Protein AF-A0A8D8SFY2-F1 (afdb_monomer)

Foldseek 3Di:
DVVCLVVVDQLVVVVVVCVVVLVVVLDDDDDDDDDDDDDDDDDPPDLVPVLVVNLVSLVSVVVCQVVVVCPPNVPDPLSLQVSLQVNLSSCLVPPPPVLQVSLLVQSHDLPSNLSSCVVSLVLVSNLSNCVNVVVLVVSLVVLVVQCPDPPRPSHHCVVVLVSLLPDAQVCVVVSLVSLLVVCVVPVVSSLCSQQPPDPRNVRHDPVVVLVSCVVRPLVCLLVNLCRCCVVVVDLAQVSLLVNLVSLQVCLVVDDDPVNVVSLVVSLVSLVPHPRYDLVSSLVPHDPPDPLSNNLSSCVVVLVLLVNLCCCCVPVVNLVVLVVVLVVLLVVCVVVVNLVSSLVNLLSNLLVLLCVVVDPDDPPDDDPDPPPPSVVVSLVSLLVCLPSYDPVSNVVRDDPPDDVVSCVNSVVVNVVVVVVVVVVVVVVVVVVVVVVVVVVVVVVVQVPDDDDFDQCDAAPQPRHGCPVADWDADSVRHIHGPVCVVVVVVVVVVVVVVVVVVD

Organism: NCBI:txid428564

InterPro domains:
  IPR000547 Clathrin, heavy chain/VPS, 7-fold repeat [PS50236] (194-352)
  IPR019452 Vacuolar sorting protein 39/Transforming growth factor beta receptor-associated domain 1 [PF10366] (83-183)
  IPR019453 Vacuolar sorting protein 39/Transforming growth factor beta receptor-associated zinc finger domain [PF10367] (448-486)
  IPR032914 Vam6/VPS39/TRAP1 family [PTHR12894] (11-486)

Solvent-accessible surface area (backbone atoms only — not comparable to full-atom values): 29353 Å² total; per-residue (Å²): 91,72,66,50,69,74,64,73,58,61,64,70,60,60,50,54,72,44,37,67,64,59,49,63,69,72,54,91,85,80,92,80,91,88,81,83,90,78,83,93,74,94,71,80,64,57,74,82,64,42,47,61,44,48,49,57,42,53,52,54,52,51,50,39,60,73,66,69,72,48,90,76,70,73,81,45,89,58,50,62,22,54,52,43,41,50,47,46,60,47,23,75,75,74,43,66,83,57,42,56,68,54,36,68,67,54,46,52,46,66,70,66,52,50,54,54,31,59,74,70,67,38,61,70,51,47,43,45,37,25,56,57,68,68,39,54,66,64,37,50,55,49,44,58,56,38,30,69,36,90,84,45,99,58,46,47,59,64,66,54,40,54,53,50,29,71,45,42,65,88,49,47,70,58,46,55,61,60,45,50,62,42,40,71,75,41,52,74,70,44,44,44,44,71,65,44,101,39,76,42,29,70,64,37,64,62,69,61,51,49,55,50,29,59,73,76,38,57,87,51,43,56,64,50,48,52,42,43,42,72,73,67,61,54,70,54,35,67,60,48,41,48,46,53,51,52,48,53,54,49,41,76,76,39,75,66,70,65,24,54,54,50,49,52,52,49,49,52,46,65,71,71,54,83,45,48,54,50,70,65,55,57,73,72,53,62,89,81,64,67,60,73,56,46,37,54,38,30,53,77,66,70,38,52,68,62,37,43,45,42,26,49,73,71,67,64,38,57,65,61,40,50,54,49,36,51,53,50,30,57,54,24,58,74,73,70,39,59,75,66,28,35,47,48,53,41,48,47,45,49,51,41,52,52,60,80,74,59,97,78,83,81,87,71,96,72,88,86,79,76,74,48,51,56,59,56,41,50,51,50,41,57,76,36,36,85,50,39,58,66,72,61,50,61,74,62,53,64,91,86,60,61,62,80,75,49,48,65,29,52,54,49,32,51,52,48,53,54,47,52,52,50,51,51,52,51,52,53,50,51,54,49,52,52,50,49,52,54,49,51,53,48,50,55,62,66,67,62,81,80,91,84,57,87,83,41,50,19,78,79,83,64,45,62,48,84,93,54,66,65,43,75,45,98,87,71,52,53,32,42,53,90,43,53,79,56,38,60,58,49,52,58,53,55,56,56,56,61,71,74,77,116

Nearest PDB structures (foldseek):
  8f5o-assembly1_B  TM=1.502E-01  e=4.131E-02  Leishmania tarentolae
  4f7r-assembly2_C  TM=1.762E-01  e=1.288E-01  Giardia duodenalis
  7sqc-assembly1_R0  TM=2.006E-01  e=6.655E-01  Chlamydomonas reinhardtii
  5waq-assembly1_A  TM=2.601E-01  e=3.902E+00  Neisseria gonorrhoeae FA 1090

pLDDT: mean 76.68, std 16.06, range [24.91, 97.56]

Sequence (502 aa):
MKIYAELETDPCEVIKLFSNTLSLITSPSTSHSHFSQFPPNHFQPDLEDGIPALIQYLVEVRRRINDNKAFKLAQREQLPQIIDTTLLKCYLHTNDAFVSPLLRLNNCHLEESEIILLEYEKYSDLIILYKYKGLHTKALDFLKKQAKQKGSPMFGHDNSIRYLQGLGKENMDIIFQYSTWILEDNPKEALQIFTEDVDEVEQLPRDRILDFLQRKFKHLVIPYLEHVINVWDDTNTLNHDTLIHEYQDKIKHSTGDSAIQIRSKLLLFLKQSNHYSPASVLARMPHDGLHDEKIIVLSKLNKHEQVLGIYVNTLGDVQKAIEYCDHVYQNNLQTKEELAANQVHFLLLRLLISTDSTPNKRLGGLESTAKSHLDVALDLMEGNPTKISALGALHLLPDDVPLSRVVPYLRHALNNSMYEKRKAQLMSSLLYADHLQHQEQRILEQSQWVLITENDVCLVCKKRFGHSAFVRHPNGDVIHYTCQEKYVKYKLNTSSFQRRRL

Radius of gyration: 44.42 Å; Cα contacts (8 Å, |Δi|>4): 387; chains: 1; bounding box: 108×84×121 Å

Mean predicted aligned error: 16.77 Å

Secondary structure (DSSP, 8-state):
-HHHHHTT--HHHHHHHTHHHHHHTS-S------------------HHHHHHHHHHHHHHHHHHHHTT--TTTTT-TTHHHHHHHHHHHHHHHH-GGGHHHHHHT--S-HHHHHHHHHHTT-HHHHHHHHHHTT-HHHHHHHHHHHHTSTT-TT-SSHHHHHHHHT--GGGHHHHHHHHHHHHHH-HHHHTHHHHSS-HHHHTS-HHHHHHHHHHH-HHHHHHHHHHHHHTS----HHHHHHHHHHHHHHHHH--THHHHHHHHHHHHHHHH---S-HHHHHHHS-SSS-HHHHHHHHHHTT-HHHHHHIIIIII--HHHHHHHHHHHHHHHHHTT-HHHHHHHHHHHHHHHHHGGG------S------S-HHHHHHHHHHH-TTTS-HHHHHHHS-TTS-HHHHHHHHHHHHHHHHHHHHHHHHHHHHHHHHHHHHHHHHHHHHH------TT-B-TTT--B-TTS-EEE-TTS-EEEGGGHHHHHHHHHHHHHHHTT--

Structure (mmCIF, N/CA/C/O backbone):
data_AF-A0A8D8SFY2-F1
#
_entry.id   AF-A0A8D8SFY2-F1
#
loop_
_atom_site.group_PDB
_atom_site.id
_atom_site.type_symbol
_atom_site.label_atom_id
_atom_site.label_alt_id
_atom_site.label_comp_id
_atom_site.label_asym_id
_atom_site.label_entity_id
_atom_site.label_seq_id
_atom_site.pdbx_PDB_ins_code
_atom_site.Cartn_x
_atom_site.Cartn_y
_atom_site.Cartn_z
_atom_site.occupancy
_atom_site.B_iso_or_equiv
_atom_site.auth_seq_id
_atom_site.auth_comp_id
_atom_site.auth_asym_id
_atom_site.auth_atom_id
_atom_site.pdbx_PDB_model_num
ATOM 1 N N . MET A 1 1 ? 23.023 22.139 -60.279 1.00 51.53 1 MET A N 1
ATOM 2 C CA . MET A 1 1 ? 22.007 21.341 -59.551 1.00 51.53 1 MET A CA 1
ATOM 3 C C . MET A 1 1 ? 20.573 21.860 -59.680 1.00 51.53 1 MET A C 1
ATOM 5 O O . MET A 1 1 ? 19.710 21.033 -59.932 1.00 51.53 1 MET A O 1
ATOM 9 N N . LYS A 1 2 ? 20.288 23.177 -59.612 1.00 43.38 2 LYS A N 1
ATOM 10 C CA . LYS A 1 2 ? 18.931 23.720 -59.894 1.00 43.38 2 LYS A CA 1
ATOM 11 C C . LYS A 1 2 ? 18.370 23.288 -61.261 1.00 43.38 2 LYS A C 1
ATOM 13 O O . LYS A 1 2 ? 17.242 22.830 -61.335 1.00 43.38 2 LYS A O 1
ATOM 18 N N . ILE A 1 3 ? 19.219 23.297 -62.291 1.00 48.50 3 ILE A N 1
ATOM 19 C CA . ILE A 1 3 ? 18.875 22.859 -63.655 1.00 48.50 3 ILE A CA 1
ATOM 20 C C . ILE A 1 3 ? 18.473 21.368 -63.698 1.00 48.50 3 ILE A C 1
ATOM 22 O O . ILE A 1 3 ? 17.486 21.019 -64.326 1.00 48.50 3 ILE A O 1
ATOM 26 N N . TYR A 1 4 ? 19.157 20.484 -62.966 1.00 52.06 4 TYR A N 1
ATOM 27 C CA . TYR A 1 4 ? 18.793 19.058 -62.885 1.00 52.06 4 TYR A CA 1
ATOM 28 C C . TYR A 1 4 ? 17.494 18.818 -62.093 1.00 52.06 4 TYR A C 1
ATOM 30 O O . TYR A 1 4 ? 16.741 17.897 -62.400 1.00 52.06 4 TYR A O 1
ATOM 38 N N . ALA A 1 5 ? 17.198 19.657 -61.091 1.00 52.22 5 ALA A N 1
ATOM 39 C CA . ALA A 1 5 ? 15.925 19.620 -60.359 1.00 52.22 5 ALA A CA 1
ATOM 40 C C . ALA A 1 5 ? 14.742 20.121 -61.206 1.00 52.22 5 ALA A C 1
ATOM 42 O O . ALA A 1 5 ? 13.605 19.705 -60.982 1.00 52.22 5 ALA A O 1
ATOM 43 N N . GLU A 1 6 ? 14.997 21.015 -62.159 1.00 51.34 6 GLU A N 1
ATOM 44 C CA . GLU A 1 6 ? 14.010 21.516 -63.124 1.00 51.34 6 GLU A CA 1
ATOM 45 C C . GLU A 1 6 ? 13.808 20.555 -64.311 1.00 51.34 6 GLU A C 1
ATOM 47 O O . GLU A 1 6 ? 12.723 20.529 -64.881 1.00 51.34 6 GLU A O 1
ATOM 52 N N . LEU A 1 7 ? 14.811 19.731 -64.644 1.00 48.41 7 LEU A N 1
ATOM 53 C CA . LEU A 1 7 ? 14.805 18.807 -65.792 1.00 48.41 7 LEU A CA 1
ATOM 54 C C . LEU A 1 7 ? 14.319 17.372 -65.491 1.00 48.41 7 LEU A C 1
ATOM 56 O O . LEU A 1 7 ? 14.360 16.537 -66.388 1.00 48.41 7 LEU A O 1
ATOM 60 N N . GLU A 1 8 ? 13.880 17.062 -64.264 1.00 54.47 8 GLU A N 1
ATOM 61 C CA . GLU A 1 8 ? 13.407 15.716 -63.856 1.00 54.47 8 GLU A CA 1
ATOM 62 C C . GLU A 1 8 ? 14.378 14.555 -64.184 1.00 54.47 8 GLU A C 1
ATOM 64 O O . GLU A 1 8 ? 13.955 13.424 -64.424 1.00 54.47 8 GLU A O 1
ATOM 69 N N . THR A 1 9 ? 15.691 14.803 -64.200 1.00 58.50 9 THR A N 1
ATOM 70 C CA . THR A 1 9 ? 16.696 13.771 -64.518 1.00 58.50 9 THR A CA 1
ATOM 71 C C . THR A 1 9 ? 16.716 12.647 -63.477 1.00 58.50 9 THR A C 1
ATOM 73 O O . THR A 1 9 ? 16.552 12.929 -62.288 1.00 58.50 9 THR A O 1
ATOM 76 N N . ASP A 1 10 ? 16.951 11.394 -63.904 1.00 58.91 10 ASP A N 1
ATOM 77 C CA . ASP A 1 10 ? 16.983 10.222 -63.011 1.00 58.91 10 ASP A CA 1
ATOM 78 C C . ASP A 1 10 ? 18.026 10.448 -61.893 1.00 58.91 10 ASP A C 1
ATOM 80 O O . ASP A 1 10 ? 19.219 10.598 -62.186 1.00 58.91 10 ASP A O 1
ATOM 84 N N . PRO A 1 11 ? 17.621 10.472 -60.606 1.00 59.44 11 PRO A N 1
ATOM 85 C CA . PRO A 1 11 ? 18.530 10.666 -59.482 1.00 59.44 11 PRO A CA 1
ATOM 86 C C . PRO A 1 11 ? 19.685 9.662 -59.479 1.00 59.44 11 PRO A C 1
ATOM 88 O O . PRO A 1 11 ? 20.786 10.002 -59.055 1.00 59.44 11 PRO A O 1
ATOM 91 N N . CYS A 1 12 ? 19.478 8.449 -60.005 1.00 58.84 12 CYS A N 1
ATOM 92 C CA . CYS A 1 12 ? 20.534 7.449 -60.138 1.00 58.84 12 CYS A CA 1
ATOM 93 C C . CYS A 1 12 ? 21.644 7.868 -61.119 1.00 58.84 12 CYS A C 1
ATOM 95 O O . CYS A 1 12 ? 22.799 7.507 -60.909 1.00 58.84 12 CYS A O 1
ATOM 97 N N . GLU A 1 13 ? 21.332 8.621 -62.176 1.00 58.59 13 GLU A N 1
ATOM 98 C CA . GLU A 1 13 ? 22.330 9.134 -63.126 1.00 58.59 13 GLU A CA 1
ATOM 99 C C . GLU A 1 13 ? 23.130 10.284 -62.518 1.00 58.59 13 GLU A C 1
ATOM 101 O O . GLU A 1 13 ? 24.352 10.329 -62.651 1.00 58.59 13 GLU A O 1
ATOM 106 N N . VAL A 1 14 ? 22.461 11.156 -61.760 1.00 60.88 14 VAL A N 1
ATOM 107 C CA . VAL A 1 14 ? 23.119 12.242 -61.025 1.00 60.88 14 VAL A CA 1
ATOM 108 C C . VAL A 1 14 ? 24.034 11.680 -59.938 1.00 60.88 14 VAL A C 1
ATOM 110 O O . VAL A 1 14 ? 25.176 12.107 -59.823 1.00 60.88 14 VAL A O 1
ATOM 113 N N . ILE A 1 15 ? 23.591 10.666 -59.192 1.00 61.44 15 ILE A N 1
ATOM 114 C CA . ILE A 1 15 ? 24.408 9.976 -58.181 1.00 61.44 15 ILE A CA 1
ATOM 115 C C . ILE A 1 15 ? 25.631 9.295 -58.816 1.00 61.44 15 ILE A C 1
ATOM 117 O O . ILE A 1 15 ? 26.719 9.355 -58.248 1.00 61.44 15 ILE A O 1
ATOM 121 N N . LYS A 1 16 ? 25.490 8.691 -60.006 1.00 60.97 16 LYS A N 1
ATOM 122 C CA . LYS A 1 16 ? 26.609 8.078 -60.747 1.00 60.97 16 LYS A CA 1
ATOM 123 C C . LYS A 1 16 ? 27.680 9.087 -61.162 1.00 60.97 16 LYS A C 1
ATOM 125 O O . LYS A 1 16 ? 28.852 8.739 -61.180 1.00 60.97 16 LYS A O 1
ATOM 130 N N . LEU A 1 17 ? 27.325 10.343 -61.432 1.00 58.88 17 LEU A N 1
ATOM 131 C CA . LEU A 1 17 ? 28.323 11.388 -61.713 1.00 58.88 17 LEU A CA 1
ATOM 132 C C . LEU A 1 17 ? 29.221 11.671 -60.499 1.00 58.88 17 LEU A C 1
ATOM 134 O O . LEU A 1 17 ? 30.390 12.009 -60.662 1.00 58.88 17 LEU A O 1
ATOM 138 N N . PHE A 1 18 ? 28.695 11.467 -59.291 1.00 57.44 18 PHE A N 1
ATOM 139 C CA . PHE A 1 18 ? 29.435 11.571 -58.035 1.00 57.44 18 PHE A CA 1
ATOM 140 C C . PHE A 1 18 ? 29.908 10.206 -57.512 1.00 57.44 18 PHE A C 1
ATOM 142 O O . PHE A 1 18 ? 30.483 10.145 -56.423 1.00 57.44 18 PHE A O 1
ATOM 149 N N . SER A 1 19 ? 29.712 9.102 -58.251 1.00 53.53 19 SER A N 1
ATOM 150 C CA . SER A 1 19 ? 30.097 7.775 -57.764 1.00 53.53 19 SER A CA 1
ATOM 151 C C . SER A 1 19 ? 31.601 7.671 -57.607 1.00 53.53 19 SER A C 1
ATOM 153 O O . SER A 1 19 ? 32.028 7.181 -56.585 1.00 53.53 19 SER A O 1
ATOM 155 N N . ASN A 1 20 ? 32.420 8.219 -58.511 1.00 49.66 20 ASN A N 1
ATOM 156 C CA . ASN A 1 20 ? 33.878 8.204 -58.328 1.00 49.66 20 ASN A CA 1
ATOM 157 C C . ASN A 1 20 ? 34.320 8.966 -57.068 1.00 49.66 20 ASN A C 1
ATOM 159 O O . ASN A 1 20 ? 35.215 8.503 -56.370 1.00 49.66 20 ASN A O 1
ATOM 163 N N . THR A 1 21 ? 33.662 10.078 -56.726 1.00 49.56 21 THR A N 1
ATOM 164 C CA . THR A 1 21 ? 33.897 10.799 -55.464 1.00 49.56 21 THR A CA 1
ATOM 165 C C . THR A 1 21 ? 33.400 10.014 -54.247 1.00 49.56 21 THR A C 1
ATOM 167 O O . THR A 1 21 ? 34.118 9.945 -53.264 1.00 49.56 21 THR A O 1
ATOM 170 N N . LEU A 1 22 ? 32.244 9.343 -54.327 1.00 49.94 22 LEU A N 1
ATOM 171 C CA . LEU A 1 22 ? 31.670 8.489 -53.269 1.00 49.94 22 LEU A CA 1
ATOM 172 C C . LEU A 1 22 ? 32.392 7.128 -53.115 1.00 49.94 22 LEU A C 1
ATOM 174 O O . LEU A 1 22 ? 32.372 6.538 -52.038 1.00 49.94 22 LEU A O 1
ATOM 178 N N . SER A 1 23 ? 33.041 6.636 -54.173 1.00 46.44 23 SER A N 1
ATOM 179 C CA . SER A 1 23 ? 33.859 5.415 -54.223 1.00 46.44 23 SER A CA 1
ATOM 180 C C . SER A 1 23 ? 35.280 5.666 -53.724 1.00 46.44 23 SER A C 1
ATOM 182 O O . SER A 1 23 ? 35.844 4.821 -53.043 1.00 46.44 23 SER A O 1
ATOM 184 N N . LEU A 1 24 ? 35.849 6.849 -53.991 1.00 40.28 24 LEU A N 1
ATOM 185 C CA . LEU A 1 24 ? 37.100 7.298 -53.364 1.00 40.28 24 LEU A CA 1
ATOM 186 C C . LEU A 1 24 ? 36.963 7.464 -51.841 1.00 40.28 24 LEU A C 1
ATOM 188 O O . LEU A 1 24 ? 37.960 7.406 -51.128 1.00 40.28 24 LEU A O 1
ATOM 192 N N . ILE A 1 25 ? 35.732 7.628 -51.355 1.00 44.81 25 ILE A N 1
ATOM 193 C CA . ILE A 1 25 ? 35.389 7.714 -49.933 1.00 44.81 25 ILE A CA 1
ATOM 194 C C . ILE A 1 25 ? 35.329 6.319 -49.262 1.00 44.81 25 ILE A C 1
ATOM 196 O O . ILE A 1 25 ? 35.451 6.239 -48.049 1.00 44.81 25 ILE A O 1
ATOM 200 N N . THR A 1 26 ? 35.229 5.212 -50.018 1.00 35.88 26 THR A N 1
ATOM 201 C CA . THR A 1 26 ? 35.064 3.831 -49.493 1.00 35.88 26 THR A CA 1
ATOM 202 C C . THR A 1 26 ? 36.348 2.972 -49.516 1.00 35.88 26 THR A C 1
ATOM 204 O O . THR A 1 26 ? 36.272 1.751 -49.610 1.00 35.88 26 THR A O 1
ATOM 207 N N . SER A 1 27 ? 37.522 3.606 -49.349 1.00 32.06 27 SER A N 1
ATOM 208 C CA . SER A 1 27 ? 38.892 3.051 -49.141 1.00 32.06 27 SER A CA 1
ATOM 209 C C . SER A 1 27 ? 39.865 3.151 -50.335 1.00 32.06 27 SER A C 1
ATOM 211 O O . SER A 1 27 ? 39.540 2.714 -51.442 1.00 32.06 27 SER A O 1
ATOM 213 N N . PRO A 1 28 ? 41.137 3.562 -50.121 1.00 33.16 28 PRO A N 1
ATOM 214 C CA . PRO A 1 28 ? 42.244 3.081 -50.933 1.00 33.16 28 PRO A CA 1
ATOM 215 C C . PRO A 1 28 ? 42.556 1.651 -50.469 1.00 33.16 28 PRO A C 1
ATOM 217 O O . PRO A 1 28 ? 42.921 1.446 -49.315 1.00 33.16 28 PRO A O 1
ATOM 220 N N . SER A 1 29 ? 42.483 0.674 -51.373 1.00 33.25 29 SER A N 1
ATOM 221 C CA . SER A 1 29 ? 42.803 -0.758 -51.166 1.00 33.25 29 SER A CA 1
ATOM 222 C C . SER A 1 29 ? 41.626 -1.654 -50.758 1.00 33.25 29 SER A C 1
ATOM 224 O O . SER A 1 29 ? 41.520 -2.064 -49.612 1.00 33.25 29 SER A O 1
ATOM 226 N N . THR A 1 30 ? 40.826 -2.119 -51.718 1.00 24.91 30 THR A N 1
ATOM 227 C CA . THR A 1 30 ? 40.850 -3.543 -52.111 1.00 24.91 30 THR A CA 1
ATOM 228 C C . THR A 1 30 ? 40.139 -3.739 -53.448 1.00 24.91 30 THR A C 1
ATOM 230 O O . THR A 1 30 ? 39.034 -3.269 -53.692 1.00 24.91 30 THR A O 1
ATOM 233 N N . SER A 1 31 ? 40.829 -4.420 -54.349 1.00 32.75 31 SER A N 1
ATOM 234 C CA . SER A 1 31 ? 40.384 -4.820 -55.676 1.00 32.75 31 SER A CA 1
ATOM 235 C C . SER A 1 31 ? 39.262 -5.856 -55.614 1.00 32.75 31 SER A C 1
ATOM 237 O O . SER A 1 31 ? 39.491 -6.900 -55.021 1.00 32.75 31 SER A O 1
ATOM 239 N N . HIS A 1 32 ? 38.141 -5.622 -56.308 1.00 27.58 32 HIS A N 1
ATOM 240 C CA . HIS A 1 32 ? 37.507 -6.600 -57.209 1.00 27.58 32 HIS A CA 1
ATOM 241 C C . HIS A 1 32 ? 36.515 -5.920 -58.180 1.00 27.58 32 HIS A C 1
ATOM 243 O O . HIS A 1 32 ? 35.375 -5.608 -57.864 1.00 27.58 32 HIS A O 1
ATOM 249 N N . SER A 1 33 ? 37.036 -5.666 -59.382 1.00 26.88 33 SER A N 1
ATOM 250 C CA . SER A 1 33 ? 36.445 -5.883 -60.714 1.00 26.88 33 SER A CA 1
ATOM 251 C C . SER A 1 33 ? 34.933 -6.160 -60.848 1.00 26.88 33 SER A C 1
ATOM 253 O O . SER A 1 33 ? 34.478 -7.259 -60.548 1.00 26.88 33 SER A O 1
ATOM 255 N N . HIS A 1 34 ? 34.201 -5.225 -61.467 1.00 28.64 34 HIS A N 1
ATOM 256 C CA . HIS A 1 34 ? 33.674 -5.312 -62.847 1.00 28.64 34 HIS A CA 1
ATOM 257 C C . HIS A 1 34 ? 32.492 -4.344 -63.028 1.00 28.64 34 HIS A C 1
ATOM 259 O O . HIS A 1 34 ? 31.349 -4.741 -62.866 1.00 28.64 34 HIS A O 1
ATOM 265 N N . PHE A 1 35 ? 32.750 -3.104 -63.454 1.00 26.66 35 PHE A N 1
ATOM 266 C CA . PHE A 1 35 ? 31.799 -2.360 -64.284 1.00 26.66 35 PHE A CA 1
ATOM 267 C C . PHE A 1 35 ? 32.562 -1.550 -65.337 1.00 26.66 35 PHE A C 1
ATOM 269 O O . PHE A 1 35 ? 33.650 -1.031 -65.108 1.00 26.66 35 PHE A O 1
ATOM 276 N N . SER A 1 36 ? 32.002 -1.596 -66.536 1.00 26.03 36 SER A N 1
ATOM 277 C CA . SER A 1 36 ? 32.563 -1.318 -67.854 1.00 26.03 36 SER A CA 1
ATOM 278 C C . SER A 1 36 ? 33.072 0.108 -68.093 1.00 26.03 36 SER A C 1
ATOM 280 O O . SER A 1 36 ? 32.501 1.087 -67.623 1.00 26.03 36 SER A O 1
ATOM 282 N N . GLN A 1 37 ? 34.120 0.165 -68.917 1.00 32.03 37 GLN A N 1
ATOM 283 C CA . GLN A 1 37 ? 34.851 1.322 -69.440 1.00 32.03 37 GLN A CA 1
ATOM 284 C C . GLN A 1 37 ? 33.965 2.406 -70.081 1.00 32.03 37 GLN A C 1
ATOM 286 O O . GLN A 1 37 ? 33.222 2.110 -71.011 1.00 32.03 37 GLN A O 1
ATOM 291 N N . PHE A 1 38 ? 34.165 3.665 -69.675 1.00 25.47 38 PHE A N 1
ATOM 292 C CA . PHE A 1 38 ? 33.980 4.878 -70.490 1.00 25.47 38 PHE A CA 1
ATOM 293 C C . PHE A 1 38 ? 35.023 5.945 -70.065 1.00 25.47 38 PHE A C 1
ATOM 295 O O . PHE A 1 38 ? 35.550 5.855 -68.954 1.00 25.47 38 PHE A O 1
ATOM 302 N N . PRO A 1 39 ? 35.411 6.880 -70.959 1.00 27.67 39 PRO A N 1
ATOM 303 C CA . PRO A 1 39 ? 36.685 7.603 -70.895 1.00 27.67 39 PRO A CA 1
ATOM 304 C C . PRO A 1 39 ? 36.729 8.711 -69.824 1.00 27.67 39 PRO A C 1
ATOM 306 O O . PRO A 1 39 ? 35.684 9.199 -69.389 1.00 27.67 39 PRO A O 1
ATOM 309 N N . PRO A 1 40 ? 37.940 9.135 -69.410 1.00 33.62 40 PRO A N 1
ATOM 310 C CA . PRO A 1 40 ? 38.147 10.068 -68.313 1.00 33.62 40 PRO A CA 1
ATOM 311 C C . PRO A 1 40 ? 37.902 11.494 -68.805 1.00 33.62 40 PRO A C 1
ATOM 313 O O . PRO A 1 40 ? 38.792 12.110 -69.382 1.00 33.62 40 PRO A O 1
ATOM 316 N N . ASN A 1 41 ? 36.704 12.035 -68.588 1.00 29.05 41 ASN A N 1
ATOM 317 C CA . ASN A 1 41 ? 36.481 13.465 -68.767 1.00 29.05 41 ASN A CA 1
ATOM 318 C C . ASN A 1 41 ? 36.398 14.160 -67.411 1.00 29.05 41 ASN A C 1
ATOM 320 O O . ASN A 1 41 ? 35.493 13.930 -66.614 1.00 29.05 41 ASN A O 1
ATOM 324 N N . HIS A 1 42 ? 37.411 14.998 -67.200 1.00 36.19 42 HIS A N 1
ATOM 325 C CA . HIS A 1 42 ? 37.612 15.964 -66.134 1.00 36.19 42 HIS A CA 1
ATOM 326 C C . HIS A 1 42 ? 36.323 16.670 -65.695 1.00 36.19 42 HIS A C 1
ATOM 328 O O . HIS A 1 42 ? 35.941 17.701 -66.238 1.00 36.19 42 HIS A O 1
ATOM 334 N N . PHE A 1 43 ? 35.696 16.143 -64.653 1.00 37.34 43 PHE A N 1
ATOM 335 C CA . PHE A 1 43 ? 34.889 16.914 -63.720 1.00 37.34 43 PHE A CA 1
ATOM 336 C C . PHE A 1 43 ? 35.191 16.322 -62.342 1.00 37.34 43 PHE A C 1
ATOM 338 O O . PHE A 1 43 ? 34.563 15.363 -61.909 1.00 37.34 43 PHE A O 1
ATOM 345 N N . GLN A 1 44 ? 36.239 16.830 -61.694 1.00 40.91 44 GLN A N 1
ATOM 346 C CA . GLN A 1 44 ? 36.343 16.777 -60.239 1.00 40.91 44 GLN A CA 1
ATOM 347 C C . GLN A 1 44 ? 35.574 18.008 -59.757 1.00 40.91 44 GLN A C 1
ATOM 349 O O . GLN A 1 44 ? 36.139 19.098 -59.794 1.00 40.91 44 GLN A O 1
ATOM 354 N N . PRO A 1 45 ? 34.273 17.907 -59.426 1.00 46.84 45 PRO A N 1
ATOM 355 C CA . PRO A 1 45 ? 33.628 18.992 -58.709 1.00 46.84 45 PRO A CA 1
ATOM 356 C C . PRO A 1 45 ? 34.384 19.151 -57.390 1.00 46.84 45 PRO A C 1
ATOM 358 O O . PRO A 1 45 ? 34.543 18.167 -56.663 1.00 46.84 45 PRO A O 1
ATOM 361 N N . ASP A 1 46 ? 34.892 20.355 -57.126 1.00 48.16 46 ASP A N 1
ATOM 362 C CA . ASP A 1 46 ? 35.557 20.682 -55.869 1.00 48.16 46 ASP A CA 1
ATOM 363 C C . ASP A 1 46 ? 34.708 20.155 -54.704 1.00 48.16 46 ASP A C 1
ATOM 365 O O . ASP A 1 46 ? 33.506 20.433 -54.610 1.00 48.16 46 ASP A O 1
ATOM 369 N N . LEU A 1 47 ? 35.328 19.319 -53.863 1.00 51.81 47 LEU A N 1
ATOM 370 C CA . LEU A 1 47 ? 34.675 18.587 -52.770 1.00 51.81 47 LEU A CA 1
ATOM 371 C C . LEU A 1 47 ? 33.887 19.523 -51.835 1.00 51.81 47 LEU A C 1
ATOM 373 O O . LEU A 1 47 ? 32.885 19.105 -51.258 1.00 51.81 47 LEU A O 1
ATOM 377 N N . GLU A 1 48 ? 34.309 20.785 -51.730 1.00 53.94 48 GLU A N 1
ATOM 378 C CA . GLU A 1 48 ? 33.718 21.791 -50.845 1.00 53.94 48 GLU A CA 1
ATOM 379 C C . GLU A 1 48 ? 32.384 22.362 -51.370 1.00 53.94 48 GLU A C 1
ATOM 381 O O . GLU A 1 48 ? 31.456 22.534 -50.581 1.00 53.94 48 GLU A O 1
ATOM 386 N N . ASP A 1 49 ? 32.220 22.552 -52.687 1.00 58.84 49 ASP A N 1
ATOM 387 C CA . ASP A 1 49 ? 31.007 23.152 -53.282 1.00 58.84 49 ASP A CA 1
ATOM 388 C C . ASP A 1 49 ? 30.057 22.116 -53.916 1.00 58.84 49 ASP A C 1
ATOM 390 O O . ASP A 1 49 ? 28.840 22.328 -54.014 1.00 58.84 49 ASP A O 1
ATOM 394 N N . GLY A 1 50 ? 30.585 20.958 -54.331 1.00 64.19 50 GLY A N 1
ATOM 395 C CA . GLY A 1 50 ? 29.818 19.904 -55.001 1.00 64.19 50 GLY A CA 1
ATOM 396 C C . GLY A 1 50 ? 28.886 19.122 -54.071 1.00 64.19 50 GLY A C 1
ATOM 397 O O . GLY A 1 50 ? 27.740 18.839 -54.437 1.00 64.19 50 GLY A O 1
ATOM 398 N N . ILE A 1 51 ? 29.344 18.800 -52.855 1.00 66.06 51 ILE A N 1
ATOM 399 C CA . ILE A 1 51 ? 28.576 18.002 -51.884 1.00 66.06 51 ILE A CA 1
ATOM 400 C C . ILE A 1 51 ? 27.355 18.778 -51.350 1.00 66.06 51 ILE A C 1
ATOM 402 O O . ILE A 1 51 ? 26.254 18.220 -51.377 1.00 66.06 51 ILE A O 1
ATOM 406 N N . PRO A 1 52 ? 27.455 20.065 -50.954 1.00 71.69 52 PRO A N 1
ATOM 407 C CA . PRO A 1 52 ? 26.285 20.849 -50.547 1.00 71.69 52 PRO A CA 1
ATOM 408 C C . PRO A 1 52 ? 25.240 21.004 -51.661 1.00 71.69 52 PRO A C 1
ATOM 410 O O . PRO A 1 52 ? 24.035 20.932 -51.404 1.00 71.69 52 PRO A O 1
ATOM 413 N N . ALA A 1 53 ? 25.682 21.165 -52.913 1.00 66.50 53 ALA A N 1
ATOM 414 C CA . ALA A 1 53 ? 24.787 21.253 -54.065 1.00 66.50 53 ALA A CA 1
ATOM 415 C C . ALA A 1 53 ? 24.059 19.924 -54.341 1.00 66.50 53 ALA A C 1
ATOM 417 O O . ALA A 1 53 ? 22.882 19.933 -54.720 1.00 66.50 53 ALA A O 1
ATOM 418 N N . LEU A 1 54 ? 24.734 18.788 -54.128 1.00 71.25 54 LEU A N 1
ATOM 419 C CA . LEU A 1 54 ? 24.142 17.452 -54.211 1.00 71.25 54 LEU A CA 1
ATOM 420 C C . LEU A 1 54 ? 23.131 17.206 -53.084 1.00 71.25 54 LEU A C 1
ATOM 422 O O . LEU A 1 54 ? 22.038 16.715 -53.357 1.00 71.25 54 LEU A O 1
ATOM 426 N N . ILE A 1 55 ? 23.433 17.626 -51.852 1.00 72.94 55 ILE A N 1
ATOM 427 C CA . ILE A 1 55 ? 22.498 17.551 -50.717 1.00 72.94 55 ILE A CA 1
ATOM 428 C C . ILE A 1 55 ? 21.219 18.340 -51.018 1.00 72.94 55 ILE A C 1
ATOM 430 O O . ILE A 1 55 ? 20.124 17.803 -50.866 1.00 72.94 55 ILE A O 1
ATOM 434 N N . GLN A 1 56 ? 21.328 19.586 -51.494 1.00 72.88 56 GLN A N 1
ATOM 435 C CA . GLN A 1 56 ? 20.156 20.405 -51.838 1.00 72.88 56 GLN A CA 1
ATOM 436 C C . GLN A 1 56 ? 19.281 19.748 -52.916 1.00 72.88 56 GLN A C 1
ATOM 438 O O . GLN A 1 56 ? 18.054 19.783 -52.822 1.00 72.88 56 GLN A O 1
ATOM 443 N N . TYR A 1 57 ? 19.904 19.125 -53.921 1.00 72.44 57 TYR A N 1
ATOM 444 C CA . TYR A 1 57 ? 19.194 18.387 -54.964 1.00 72.44 57 TYR A CA 1
ATOM 445 C C . TYR A 1 57 ? 18.479 17.150 -54.406 1.00 72.44 57 TYR A C 1
ATOM 447 O O . TYR A 1 57 ? 17.277 16.993 -54.613 1.00 72.44 57 TYR A O 1
ATOM 455 N N . LEU A 1 58 ? 19.188 16.300 -53.658 1.00 72.56 58 LEU A N 1
ATOM 456 C CA . LEU A 1 58 ? 18.639 15.058 -53.108 1.00 72.56 58 LEU A CA 1
ATOM 457 C C . LEU A 1 58 ? 17.528 15.318 -52.076 1.00 72.56 58 LEU A C 1
ATOM 459 O O . LEU A 1 58 ? 16.536 14.593 -52.066 1.00 72.56 58 LEU A O 1
ATOM 463 N N . VAL A 1 59 ? 17.629 16.380 -51.267 1.00 75.69 59 VAL A N 1
ATOM 464 C CA . VAL A 1 59 ? 16.563 16.799 -50.336 1.00 75.69 59 VAL A CA 1
ATOM 465 C C . VAL A 1 59 ? 15.305 17.251 -51.085 1.00 75.69 59 VAL A C 1
ATOM 467 O O . VAL A 1 59 ? 14.198 16.863 -50.710 1.00 75.69 59 VAL A O 1
ATOM 470 N N . GLU A 1 60 ? 15.446 18.029 -52.160 1.00 72.00 60 GLU A N 1
ATOM 471 C CA . GLU A 1 60 ? 14.303 18.474 -52.969 1.00 72.00 60 GLU A CA 1
ATOM 472 C C . GLU A 1 60 ? 13.648 17.303 -53.719 1.00 72.00 60 GLU A C 1
ATOM 474 O O . GLU A 1 60 ? 12.421 17.211 -53.772 1.00 72.00 60 GLU A O 1
ATOM 479 N N . VAL A 1 61 ? 14.442 16.360 -54.235 1.00 70.19 61 VAL A N 1
ATOM 480 C CA . VAL A 1 61 ? 13.930 15.121 -54.843 1.00 70.19 61 VAL A CA 1
ATOM 481 C C . VAL A 1 61 ? 13.189 14.274 -53.802 1.00 70.19 61 VAL A C 1
ATOM 483 O O . VAL A 1 61 ? 12.071 13.833 -54.065 1.00 70.19 61 VAL A O 1
ATOM 486 N N . ARG A 1 62 ? 13.742 14.113 -52.593 1.00 73.06 62 ARG A N 1
ATOM 487 C CA . ARG A 1 62 ? 13.100 13.397 -51.477 1.00 73.06 62 ARG A CA 1
ATOM 488 C C . ARG A 1 62 ? 11.761 14.022 -51.078 1.00 73.06 62 ARG A C 1
ATOM 490 O O . ARG A 1 62 ? 10.782 13.305 -50.883 1.00 73.06 62 ARG A O 1
ATOM 497 N N . ARG A 1 63 ? 11.689 15.356 -51.015 1.00 70.56 63 ARG A N 1
ATOM 498 C CA . ARG A 1 63 ? 10.445 16.096 -50.742 1.00 70.56 63 ARG A CA 1
ATOM 499 C C . ARG A 1 63 ? 9.385 15.833 -51.812 1.00 70.56 63 ARG A C 1
ATOM 501 O O . ARG A 1 63 ? 8.238 15.560 -51.480 1.00 70.56 63 ARG A O 1
ATOM 508 N N . ARG A 1 64 ? 9.771 15.839 -53.091 1.00 67.94 64 ARG A N 1
ATOM 509 C CA . ARG A 1 64 ? 8.858 15.561 -54.216 1.00 67.94 64 ARG A CA 1
ATOM 510 C C . ARG A 1 64 ? 8.365 14.115 -54.262 1.00 67.94 64 ARG A C 1
ATOM 512 O O . ARG A 1 64 ? 7.230 13.893 -54.683 1.00 67.94 64 ARG A O 1
ATOM 519 N N . ILE A 1 65 ? 9.195 13.160 -53.834 1.00 68.44 65 ILE A N 1
ATOM 520 C CA . ILE A 1 65 ? 8.806 11.751 -53.679 1.00 68.44 65 ILE A CA 1
ATOM 521 C C . ILE A 1 65 ? 7.759 11.614 -52.562 1.00 68.44 65 ILE A C 1
ATOM 523 O O . ILE A 1 65 ? 6.732 10.982 -52.784 1.00 68.44 65 ILE A O 1
ATOM 527 N N . ASN A 1 66 ? 7.958 12.266 -51.410 1.00 66.38 66 ASN A N 1
ATOM 528 C CA . ASN A 1 66 ? 6.998 12.232 -50.297 1.00 66.38 66 ASN A CA 1
ATOM 529 C C . ASN A 1 66 ? 5.682 12.978 -50.591 1.00 66.38 66 ASN A C 1
ATOM 531 O O . ASN A 1 66 ? 4.625 12.547 -50.141 1.00 66.38 66 ASN A O 1
ATOM 535 N N . ASP A 1 67 ? 5.720 14.064 -51.370 1.00 62.78 67 ASP A N 1
ATOM 536 C CA . ASP A 1 67 ? 4.537 14.867 -51.720 1.00 62.78 67 ASP A CA 1
ATOM 537 C C . ASP A 1 67 ? 3.641 14.216 -52.806 1.00 62.78 67 ASP A C 1
ATOM 539 O O . ASP A 1 67 ? 2.698 14.851 -53.283 1.00 62.78 67 ASP A O 1
ATOM 543 N N . ASN A 1 68 ? 3.909 12.967 -53.228 1.00 57.81 68 ASN A N 1
ATOM 544 C CA . ASN A 1 68 ? 3.159 12.215 -54.256 1.00 57.81 68 ASN A CA 1
ATOM 545 C C . ASN A 1 68 ? 2.987 12.941 -55.612 1.00 57.81 68 ASN A C 1
ATOM 547 O O . ASN A 1 68 ? 2.142 12.566 -56.427 1.00 57.81 68 ASN A O 1
ATOM 551 N N . LYS A 1 69 ? 3.789 13.976 -55.901 1.00 52.88 69 LYS A N 1
ATOM 552 C CA . LYS A 1 69 ? 3.680 14.774 -57.140 1.00 52.88 69 LYS A CA 1
ATOM 553 C C . LYS A 1 69 ? 4.497 14.226 -58.315 1.00 52.88 69 LYS A C 1
ATOM 555 O O . LYS A 1 69 ? 4.324 14.702 -59.431 1.00 52.88 69 LYS A O 1
ATOM 560 N N . ALA A 1 70 ? 5.339 13.212 -58.107 1.00 50.41 70 ALA A N 1
ATOM 561 C CA . ALA A 1 70 ? 6.177 12.617 -59.152 1.00 50.41 70 ALA A CA 1
ATOM 562 C C . ALA A 1 70 ? 5.702 11.201 -59.533 1.00 50.41 70 ALA A C 1
ATOM 564 O O . ALA A 1 70 ? 6.314 10.197 -59.175 1.00 50.41 70 ALA A O 1
ATOM 565 N N . PHE A 1 71 ? 4.621 11.117 -60.312 1.00 44.03 71 PHE A N 1
ATOM 566 C CA . PHE A 1 71 ? 3.986 9.855 -60.735 1.00 44.03 71 PHE A CA 1
ATOM 567 C C . PHE A 1 71 ? 4.851 8.974 -61.678 1.00 44.03 71 PHE A C 1
ATOM 569 O O . PHE A 1 71 ? 4.428 7.883 -62.049 1.00 44.03 71 PHE A O 1
ATOM 576 N N . LYS A 1 72 ? 6.062 9.415 -62.072 1.00 51.97 72 LYS A N 1
ATOM 577 C CA . LYS A 1 72 ? 6.993 8.662 -62.944 1.00 51.97 72 LYS A CA 1
ATOM 578 C C . LYS A 1 72 ? 8.218 8.064 -62.234 1.00 51.97 72 LYS A C 1
ATOM 580 O O . LYS A 1 72 ? 8.695 7.025 -62.674 1.00 51.97 72 LYS A O 1
ATOM 585 N N . LEU A 1 73 ? 8.720 8.667 -61.149 1.00 51.12 73 LEU A N 1
ATOM 586 C CA . LEU A 1 73 ? 9.915 8.167 -60.435 1.00 51.12 73 LEU A CA 1
ATOM 587 C C . LEU A 1 73 ? 9.601 7.073 -59.399 1.00 51.12 73 LEU A C 1
ATOM 589 O O . LEU A 1 73 ? 10.486 6.306 -59.028 1.00 51.12 73 LEU A O 1
ATOM 593 N N . ALA A 1 74 ? 8.348 6.973 -58.950 1.00 48.12 74 ALA A N 1
ATOM 594 C CA . ALA A 1 74 ? 7.919 6.074 -57.875 1.00 48.12 74 ALA A CA 1
ATOM 595 C C . ALA A 1 74 ? 7.926 4.566 -58.229 1.00 48.12 74 ALA A C 1
ATOM 597 O O . ALA A 1 74 ? 7.553 3.747 -57.398 1.00 48.12 74 ALA A O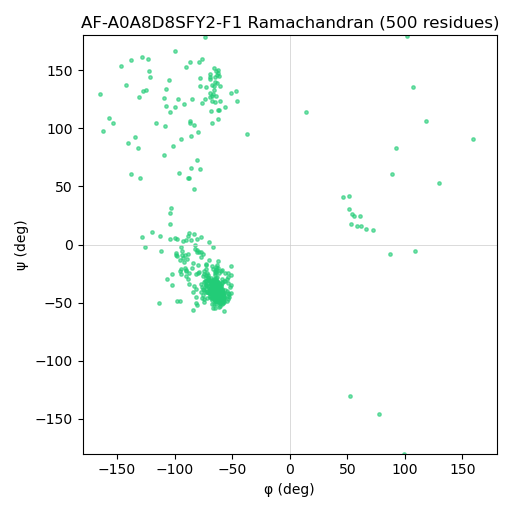 1
ATOM 598 N N . GLN A 1 75 ? 8.348 4.172 -59.438 1.00 48.59 75 GLN A N 1
ATOM 599 C CA . GLN A 1 75 ? 8.352 2.764 -59.877 1.00 48.59 75 GLN A CA 1
ATOM 600 C C . GLN A 1 75 ? 9.550 1.939 -59.376 1.00 48.59 75 GLN A C 1
ATOM 602 O O . GLN A 1 75 ? 9.587 0.730 -59.589 1.00 48.59 75 GLN A O 1
ATOM 607 N N . ARG A 1 76 ? 10.537 2.551 -58.712 1.00 56.34 76 ARG A N 1
ATOM 608 C CA . ARG A 1 76 ? 11.676 1.835 -58.120 1.00 56.34 76 ARG A CA 1
ATOM 609 C C . ARG A 1 76 ? 11.546 1.838 -56.599 1.00 56.34 76 ARG A C 1
ATOM 611 O O . ARG A 1 76 ? 11.915 2.822 -55.965 1.00 56.34 76 ARG A O 1
ATOM 618 N N . GLU A 1 77 ? 11.102 0.723 -56.015 1.00 58.38 77 GLU A N 1
ATOM 619 C CA . GLU A 1 77 ? 11.039 0.512 -54.552 1.00 58.38 77 GLU A CA 1
ATOM 620 C C . GLU A 1 77 ? 12.376 0.829 -53.844 1.00 58.38 77 GLU A C 1
ATOM 622 O O . GLU A 1 77 ? 12.397 1.239 -52.689 1.00 58.38 77 GLU A O 1
ATOM 627 N N . GLN A 1 78 ? 13.499 0.717 -54.563 1.00 63.59 78 GLN A N 1
ATOM 628 C CA . GLN A 1 78 ? 14.861 0.951 -54.069 1.00 63.59 78 GLN A CA 1
ATOM 629 C C . GLN A 1 78 ? 15.350 2.406 -54.202 1.00 63.59 78 GLN A C 1
ATOM 631 O O . GLN A 1 78 ? 16.381 2.765 -53.636 1.00 63.59 78 GLN A O 1
ATOM 636 N N . LEU A 1 79 ? 14.649 3.267 -54.947 1.00 67.06 79 LEU A N 1
ATOM 637 C CA . LEU A 1 79 ? 15.055 4.660 -55.166 1.00 67.06 79 LEU A CA 1
ATOM 638 C C . LEU A 1 79 ? 15.164 5.487 -53.867 1.00 67.06 79 LEU A C 1
ATOM 640 O O . LEU A 1 79 ? 16.193 6.144 -53.694 1.00 67.06 79 LEU A O 1
ATOM 644 N N . PRO A 1 80 ? 14.193 5.458 -52.929 1.00 70.38 80 PRO A N 1
ATOM 645 C CA . PRO A 1 80 ? 14.334 6.174 -51.658 1.00 70.38 80 PRO A CA 1
ATOM 646 C C . PRO A 1 80 ? 15.493 5.636 -50.808 1.00 70.38 80 PRO A C 1
ATOM 648 O O . PRO A 1 80 ? 16.161 6.411 -50.131 1.00 70.38 80 PRO A O 1
ATOM 651 N N . GLN A 1 81 ? 15.786 4.336 -50.894 1.00 71.62 81 GLN A N 1
ATOM 652 C CA . GLN A 1 81 ? 16.906 3.708 -50.191 1.00 71.62 81 GLN A CA 1
ATOM 653 C C . GLN A 1 81 ? 18.262 4.171 -50.734 1.00 71.62 81 GLN A C 1
ATOM 655 O O . GLN A 1 81 ? 19.161 4.488 -49.959 1.00 71.62 81 GLN A O 1
ATOM 660 N N . ILE A 1 82 ? 18.397 4.283 -52.057 1.00 70.12 82 ILE A N 1
ATOM 661 C CA . ILE A 1 82 ? 19.611 4.794 -52.709 1.00 70.12 82 ILE A CA 1
ATOM 662 C C . ILE A 1 82 ? 19.809 6.287 -52.399 1.00 70.12 82 ILE A C 1
ATOM 664 O O . ILE A 1 82 ? 20.925 6.715 -52.097 1.00 70.12 82 ILE A O 1
ATOM 668 N N . ILE A 1 83 ? 18.735 7.082 -52.438 1.00 71.12 83 ILE A N 1
ATOM 669 C CA . ILE A 1 83 ? 18.778 8.515 -52.106 1.00 71.12 83 ILE A CA 1
ATOM 670 C C . ILE A 1 83 ? 19.182 8.716 -50.641 1.00 71.12 83 ILE A C 1
ATOM 672 O O . ILE A 1 83 ? 20.080 9.505 -50.362 1.00 71.12 83 ILE A O 1
ATOM 676 N N . ASP A 1 84 ? 18.589 7.974 -49.706 1.00 73.94 84 ASP A N 1
ATOM 677 C CA . ASP A 1 84 ? 18.887 8.145 -48.282 1.00 73.94 84 ASP A CA 1
ATOM 678 C C . ASP A 1 84 ? 20.286 7.593 -47.919 1.00 73.94 84 ASP A C 1
ATOM 680 O O . ASP A 1 84 ? 21.006 8.221 -47.144 1.00 73.94 84 ASP A O 1
ATOM 684 N N . THR A 1 85 ? 20.765 6.508 -48.544 1.00 75.62 85 THR A N 1
ATOM 685 C CA . THR A 1 85 ? 22.155 6.032 -48.361 1.00 75.62 85 THR A CA 1
ATOM 686 C C . THR A 1 85 ? 23.192 7.001 -48.943 1.00 75.62 85 THR A C 1
ATOM 688 O O . THR A 1 85 ? 24.268 7.173 -48.368 1.00 75.62 85 THR A O 1
ATOM 691 N N . THR A 1 86 ? 22.890 7.671 -50.057 1.00 72.31 86 THR A N 1
ATOM 692 C CA . THR A 1 86 ? 23.791 8.688 -50.629 1.00 72.31 86 THR A CA 1
ATOM 693 C C . THR A 1 86 ? 23.767 9.991 -49.839 1.00 72.31 86 THR A C 1
ATOM 695 O O . THR A 1 86 ? 24.828 10.557 -49.586 1.00 72.31 86 THR A O 1
ATOM 698 N N . LEU A 1 87 ? 22.600 10.413 -49.345 1.00 75.12 87 LEU A N 1
ATOM 699 C CA . LEU A 1 87 ? 22.482 11.520 -48.394 1.00 75.12 87 LEU A CA 1
ATOM 700 C C . LEU A 1 87 ? 23.273 11.256 -47.110 1.00 75.12 87 LEU A C 1
ATOM 702 O O . LEU A 1 87 ? 23.951 12.162 -46.636 1.00 75.12 87 LEU A O 1
ATOM 706 N N . LEU A 1 88 ? 23.252 10.028 -46.579 1.00 75.94 88 LEU A N 1
ATOM 707 C CA . LEU A 1 88 ? 24.053 9.650 -45.411 1.00 75.94 88 LEU A CA 1
ATOM 708 C C . LEU A 1 88 ? 25.555 9.861 -45.663 1.00 75.94 88 LEU A C 1
ATOM 710 O O . LEU A 1 88 ? 26.219 10.502 -44.851 1.00 75.94 88 LEU A O 1
ATOM 714 N N . LYS A 1 89 ? 26.069 9.387 -46.809 1.00 73.44 89 LYS A N 1
ATOM 715 C CA . LYS A 1 89 ? 27.469 9.599 -47.225 1.00 73.44 89 LYS A CA 1
ATOM 716 C C . LYS A 1 89 ? 27.801 11.092 -47.320 1.00 73.44 89 LYS A C 1
ATOM 718 O O . LYS A 1 89 ? 28.841 11.524 -46.836 1.00 73.44 89 LYS A O 1
ATOM 723 N N . CYS A 1 90 ? 26.911 11.896 -47.902 1.00 73.00 90 CYS A N 1
ATOM 724 C CA . CYS A 1 90 ? 27.119 13.339 -48.027 1.00 73.00 90 CYS A CA 1
ATOM 725 C C . CYS A 1 90 ? 27.067 14.080 -46.679 1.00 73.00 90 CYS A C 1
ATOM 727 O O . CYS A 1 90 ? 27.854 15.006 -46.469 1.00 73.00 90 CYS A O 1
ATOM 729 N N . TYR A 1 91 ? 26.171 13.693 -45.765 1.00 75.19 91 TYR A N 1
ATOM 730 C CA . TYR A 1 91 ? 26.043 14.331 -44.452 1.00 75.19 91 TYR A CA 1
ATOM 731 C C . TYR A 1 91 ? 27.240 14.060 -43.544 1.00 75.19 91 TYR A C 1
ATOM 733 O O . TYR A 1 91 ? 27.706 15.000 -42.910 1.00 75.19 91 TYR A O 1
ATOM 741 N N . LEU A 1 92 ? 27.806 12.850 -43.562 1.00 74.69 92 LEU A N 1
ATOM 742 C CA . LEU A 1 92 ? 29.012 12.516 -42.787 1.00 74.69 92 LEU A CA 1
ATOM 743 C C . LEU A 1 92 ? 30.254 13.337 -43.184 1.00 74.69 92 LEU A C 1
ATOM 745 O O . LEU A 1 92 ? 31.190 13.456 -42.402 1.00 74.69 92 LEU A O 1
ATOM 749 N N . HIS A 1 93 ? 30.270 13.922 -44.386 1.00 69.31 93 HIS A N 1
ATOM 750 C CA . HIS A 1 93 ? 31.354 14.798 -44.845 1.00 69.31 93 HIS A CA 1
ATOM 751 C C . HIS A 1 93 ? 31.108 16.291 -44.627 1.00 69.31 93 HIS A C 1
ATOM 753 O O . HIS A 1 93 ? 32.059 17.068 -44.639 1.00 69.31 93 HIS A O 1
ATOM 759 N N . THR A 1 94 ? 29.851 16.711 -44.494 1.00 69.81 94 THR A N 1
ATOM 760 C CA . THR A 1 94 ? 29.486 18.137 -44.480 1.00 69.81 94 THR A CA 1
ATOM 761 C C . THR A 1 94 ? 28.949 18.583 -43.132 1.00 69.81 94 THR A C 1
ATOM 763 O O . THR A 1 94 ? 29.381 19.607 -42.609 1.00 69.81 94 THR A O 1
ATOM 766 N N . ASN A 1 95 ? 27.985 17.849 -42.574 1.00 69.44 95 ASN A N 1
ATOM 767 C CA . ASN A 1 95 ? 27.347 18.191 -41.314 1.00 69.44 95 ASN A CA 1
ATOM 768 C C . ASN A 1 95 ? 26.726 16.960 -40.637 1.00 69.44 95 ASN A C 1
ATOM 770 O O . ASN A 1 95 ? 25.654 16.480 -41.024 1.00 69.44 95 ASN A O 1
ATOM 774 N N . ASP A 1 96 ? 27.361 16.546 -39.545 1.00 71.56 96 ASP A N 1
ATOM 775 C CA . ASP A 1 96 ? 26.953 15.418 -38.707 1.00 71.56 96 ASP A CA 1
ATOM 776 C C . ASP A 1 96 ? 25.550 15.570 -38.092 1.00 71.56 96 ASP A C 1
ATOM 778 O O . ASP A 1 96 ? 24.903 14.572 -37.773 1.00 71.56 96 ASP A O 1
ATOM 782 N N . ALA A 1 97 ? 25.023 16.793 -37.951 1.00 72.12 97 ALA A N 1
ATOM 783 C CA . ALA A 1 97 ? 23.740 17.037 -37.286 1.00 72.12 97 ALA A CA 1
ATOM 784 C C . ALA A 1 97 ? 22.529 16.423 -38.018 1.00 72.12 97 ALA A C 1
ATOM 786 O O . ALA A 1 97 ? 21.489 16.173 -37.403 1.00 72.12 97 ALA A O 1
ATOM 787 N N . PHE A 1 98 ? 22.642 16.173 -39.327 1.00 73.81 98 PHE A N 1
ATOM 788 C CA . PHE A 1 98 ? 21.549 15.638 -40.149 1.00 73.81 98 PHE A CA 1
ATOM 789 C C . PHE A 1 98 ? 21.563 14.110 -40.287 1.00 73.81 98 PHE A C 1
ATOM 791 O O . PHE A 1 98 ? 20.599 13.539 -40.805 1.00 73.81 98 PHE A O 1
ATOM 798 N N . VAL A 1 99 ? 22.595 13.439 -39.766 1.00 76.44 99 VAL A N 1
ATOM 799 C CA . VAL A 1 99 ? 22.736 11.978 -39.821 1.00 76.44 99 VAL A CA 1
ATOM 800 C C . VAL A 1 99 ? 21.656 11.292 -38.984 1.00 76.44 99 VAL A C 1
ATOM 802 O O . VAL A 1 99 ? 20.878 10.495 -39.512 1.00 76.44 99 VAL A O 1
ATOM 805 N N . SER A 1 100 ? 21.521 11.643 -37.702 1.00 72.69 100 SER A N 1
ATOM 806 C CA . SER A 1 100 ? 20.552 10.976 -36.824 1.00 72.69 100 SER A CA 1
ATOM 807 C C . SER A 1 100 ? 19.094 11.140 -37.293 1.00 72.69 100 SER A C 1
ATOM 809 O O . SER A 1 100 ? 18.383 10.137 -37.317 1.00 72.69 100 SER A O 1
ATOM 811 N N . PRO A 1 101 ? 18.605 12.333 -37.709 1.00 75.56 101 PRO A N 1
ATOM 812 C CA . PRO A 1 101 ? 17.254 12.489 -38.263 1.00 75.56 101 PRO A CA 1
ATOM 813 C C . PRO A 1 101 ? 16.990 11.654 -39.523 1.00 75.56 101 PRO A C 1
ATOM 815 O O . PRO A 1 101 ? 15.883 11.145 -39.690 1.00 75.56 101 PRO A O 1
ATOM 818 N N . LEU A 1 102 ? 17.992 11.493 -40.393 1.00 76.38 102 LEU A N 1
ATOM 819 C CA . LEU A 1 102 ? 17.873 10.679 -41.602 1.00 76.38 102 LEU A CA 1
ATOM 820 C C . LEU A 1 102 ? 17.684 9.195 -41.259 1.00 76.38 102 LEU A C 1
ATOM 822 O O . LEU A 1 102 ? 16.811 8.539 -41.823 1.00 76.38 102 LEU A O 1
ATOM 826 N N . LEU A 1 103 ? 18.444 8.689 -40.285 1.00 74.75 103 LEU A N 1
ATOM 827 C CA . LEU A 1 103 ? 18.409 7.282 -39.876 1.00 74.75 103 LEU A CA 1
ATOM 828 C C . LEU A 1 103 ? 17.095 6.885 -39.185 1.00 74.75 103 LEU A C 1
ATOM 830 O O . LEU A 1 103 ? 16.652 5.747 -39.332 1.00 74.75 103 LEU A O 1
ATOM 834 N N . ARG A 1 104 ? 16.415 7.822 -38.507 1.00 74.50 104 ARG A N 1
ATOM 835 C CA . ARG A 1 104 ? 15.080 7.582 -37.912 1.00 74.50 104 ARG A CA 1
ATOM 836 C C . ARG A 1 104 ? 13.998 7.285 -38.951 1.00 74.50 104 ARG A C 1
ATOM 838 O O . ARG A 1 104 ? 12.998 6.655 -38.634 1.00 74.50 104 ARG A O 1
ATOM 845 N N . LEU A 1 105 ? 14.190 7.732 -40.191 1.00 73.50 105 LEU A N 1
ATOM 846 C CA . LEU A 1 105 ? 13.235 7.527 -41.285 1.00 73.50 105 LEU A CA 1
ATOM 847 C C . LEU A 1 105 ? 13.378 6.142 -41.937 1.00 73.50 105 LEU A C 1
ATOM 849 O O . LEU A 1 105 ? 12.568 5.786 -42.782 1.00 73.50 105 LEU A O 1
ATOM 853 N N . ASN A 1 106 ? 14.370 5.350 -41.512 1.00 70.31 106 ASN A N 1
ATOM 854 C CA . ASN A 1 106 ? 14.488 3.915 -41.770 1.00 70.31 106 ASN A CA 1
ATOM 855 C C . ASN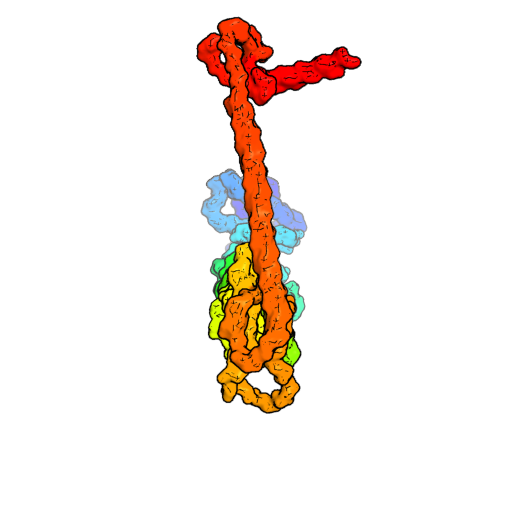 A 1 106 ? 14.609 3.461 -43.242 1.00 70.31 106 ASN A C 1
ATOM 857 O O . ASN A 1 106 ? 14.477 2.273 -43.543 1.00 70.31 106 ASN A O 1
ATOM 861 N N . ASN A 1 107 ? 14.920 4.357 -44.174 1.00 70.75 107 ASN A N 1
ATOM 862 C CA . ASN A 1 107 ? 15.008 3.995 -45.592 1.00 70.75 107 ASN A CA 1
ATOM 863 C C . ASN A 1 107 ? 16.416 3.587 -46.039 1.00 70.75 107 ASN A C 1
ATOM 865 O O . ASN A 1 107 ? 16.548 2.991 -47.098 1.00 70.75 107 ASN A O 1
ATOM 869 N N . CYS A 1 108 ? 17.467 3.861 -45.260 1.00 72.31 108 CYS A N 1
ATOM 870 C CA . CYS A 1 108 ? 18.845 3.574 -45.669 1.00 72.31 108 CYS A CA 1
ATOM 871 C C . CYS A 1 108 ? 19.113 2.069 -45.859 1.00 72.31 108 CYS A C 1
ATOM 873 O O . CYS A 1 108 ? 18.539 1.218 -45.164 1.00 72.31 108 CYS A O 1
ATOM 875 N N . HIS A 1 109 ? 20.024 1.749 -46.781 1.00 74.56 109 HIS A N 1
ATOM 876 C CA . HIS A 1 109 ? 20.547 0.401 -46.987 1.00 74.56 109 HIS A CA 1
ATOM 877 C C . HIS A 1 109 ? 21.399 -0.052 -45.802 1.00 74.56 109 HIS A C 1
ATOM 879 O O . HIS A 1 109 ? 22.401 0.573 -45.482 1.00 74.56 109 HIS A O 1
ATOM 885 N N . LEU A 1 110 ? 21.031 -1.185 -45.203 1.00 73.00 110 LEU A N 1
ATOM 886 C CA . LEU A 1 110 ? 21.645 -1.703 -43.981 1.00 73.00 110 LEU A CA 1
ATOM 887 C C . LEU A 1 110 ? 23.159 -1.919 -44.092 1.00 73.00 110 LEU A C 1
ATOM 889 O O . LEU A 1 110 ? 23.902 -1.333 -43.318 1.00 73.00 110 LEU A O 1
ATOM 893 N N . GLU A 1 111 ? 23.604 -2.727 -45.055 1.00 74.56 111 GLU A N 1
ATOM 894 C CA . GLU A 1 111 ? 25.009 -3.161 -45.134 1.00 74.56 111 GLU A CA 1
ATOM 895 C C . GLU A 1 111 ? 25.951 -1.998 -45.472 1.00 74.56 111 GLU A C 1
ATOM 897 O O . GLU A 1 111 ? 26.930 -1.778 -44.766 1.00 74.56 111 GLU A O 1
ATOM 902 N N . GLU A 1 112 ? 25.621 -1.190 -46.489 1.00 72.12 112 GLU A N 1
ATOM 903 C CA . GLU A 1 112 ? 26.394 0.017 -46.801 1.00 72.12 112 GLU A CA 1
ATOM 904 C C . GLU A 1 112 ? 26.428 1.009 -45.633 1.00 72.12 112 GLU A C 1
ATOM 906 O O . GLU A 1 112 ? 27.494 1.513 -45.295 1.00 72.12 112 GLU A O 1
ATOM 911 N N . SER A 1 113 ? 25.287 1.294 -44.994 1.00 77.06 113 SER A N 1
ATOM 912 C CA . SER A 1 113 ? 25.247 2.237 -43.872 1.00 77.06 113 SER A CA 1
ATOM 913 C C . SER A 1 113 ? 26.000 1.728 -42.640 1.00 77.06 113 SER A C 1
ATOM 915 O O . SER A 1 113 ? 26.596 2.541 -41.943 1.00 77.06 113 SER A O 1
ATOM 917 N N . GLU A 1 114 ? 26.014 0.418 -42.376 1.00 78.56 114 GLU A N 1
ATOM 918 C CA . GLU A 1 114 ? 26.791 -0.186 -41.285 1.00 78.56 114 GLU A CA 1
ATOM 919 C C . GLU A 1 114 ? 28.298 -0.002 -41.497 1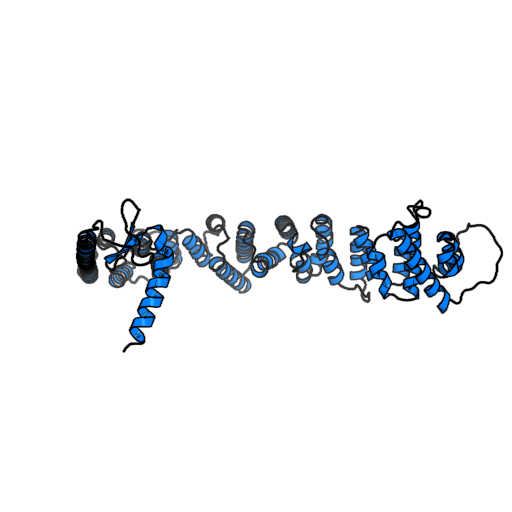.00 78.56 114 GLU A C 1
ATOM 921 O O . GLU A 1 114 ? 28.980 0.471 -40.588 1.00 78.56 114 GLU A O 1
ATOM 926 N N . ILE A 1 115 ? 28.802 -0.302 -42.700 1.00 76.69 115 ILE A N 1
ATOM 927 C CA . ILE A 1 115 ? 30.227 -0.156 -43.043 1.00 76.69 115 ILE A CA 1
ATOM 928 C C . ILE A 1 115 ? 30.670 1.296 -42.851 1.00 76.69 115 ILE A C 1
ATOM 930 O O . ILE A 1 115 ? 31.623 1.566 -42.125 1.00 76.69 115 ILE A O 1
ATOM 934 N N . ILE A 1 116 ? 29.921 2.237 -43.426 1.00 76.31 116 ILE A N 1
ATOM 935 C CA . ILE A 1 116 ? 30.273 3.661 -43.393 1.00 76.31 116 ILE A CA 1
ATOM 936 C C . ILE A 1 116 ? 30.220 4.203 -41.958 1.00 76.31 116 ILE A C 1
ATOM 938 O O . ILE A 1 116 ? 31.099 4.945 -41.537 1.00 76.31 116 ILE A O 1
ATOM 942 N N . LEU A 1 117 ? 29.210 3.842 -41.164 1.00 78.94 117 LEU A N 1
ATOM 943 C CA . LEU A 1 117 ? 29.113 4.332 -39.784 1.00 78.94 117 LEU A CA 1
ATOM 944 C C . LEU A 1 117 ? 30.213 3.758 -38.878 1.00 78.94 117 LEU A C 1
ATOM 946 O O . LEU A 1 117 ? 30.641 4.443 -37.948 1.00 78.94 117 LEU A O 1
ATOM 950 N N . LEU A 1 118 ? 30.682 2.534 -39.146 1.00 80.56 118 LEU A N 1
ATOM 951 C CA . LEU A 1 118 ? 31.831 1.945 -38.457 1.00 80.56 118 LEU A CA 1
ATOM 952 C C . LEU A 1 118 ? 33.147 2.625 -38.854 1.00 80.56 118 LEU A C 1
ATOM 954 O O . LEU A 1 118 ? 33.957 2.901 -37.973 1.00 80.56 118 LEU A O 1
ATOM 958 N N . GLU A 1 119 ? 33.342 2.933 -40.139 1.00 77.69 119 GLU A N 1
ATOM 959 C CA . GLU A 1 119 ? 34.537 3.629 -40.648 1.00 77.69 119 GLU A CA 1
ATOM 960 C C . GLU A 1 119 ? 34.706 5.034 -40.046 1.00 77.69 119 GLU A C 1
ATOM 962 O O . GLU A 1 119 ? 35.821 5.431 -39.719 1.00 77.69 119 GLU A O 1
ATOM 967 N N . TYR A 1 120 ? 33.606 5.769 -39.845 1.00 76.88 120 TYR A N 1
ATOM 968 C CA . TYR A 1 120 ? 33.615 7.112 -39.241 1.00 76.88 120 TYR A CA 1
ATOM 969 C C . TYR A 1 120 ? 33.512 7.093 -37.703 1.00 76.88 120 TYR A C 1
ATOM 971 O O . TYR A 1 120 ? 33.322 8.143 -37.087 1.00 76.88 120 TYR A O 1
ATOM 979 N N . GLU A 1 121 ? 33.585 5.911 -37.077 1.00 77.69 121 GLU A N 1
ATOM 980 C CA . GLU A 1 121 ? 33.454 5.700 -35.625 1.00 77.69 121 GLU A CA 1
ATOM 981 C C . GLU A 1 121 ? 32.159 6.299 -35.016 1.00 77.69 121 GLU A C 1
ATOM 983 O O . GLU A 1 121 ? 32.081 6.621 -33.826 1.00 77.69 121 GLU A O 1
ATOM 988 N N . LYS A 1 122 ? 31.089 6.432 -35.817 1.00 79.75 122 LYS A N 1
ATOM 989 C CA . LYS A 1 122 ? 29.787 7.002 -35.413 1.00 79.75 122 LYS A CA 1
ATOM 990 C C . LYS A 1 122 ? 28.878 5.943 -34.785 1.00 79.75 122 LYS A C 1
ATOM 992 O O . LYS A 1 122 ? 27.809 5.597 -35.293 1.00 79.75 122 LYS A O 1
ATOM 997 N N . TYR A 1 123 ? 29.293 5.431 -33.629 1.00 81.25 123 TYR A N 1
ATOM 998 C CA . TYR A 1 123 ? 28.613 4.328 -32.941 1.00 81.25 123 TYR A CA 1
ATOM 999 C C . TYR A 1 123 ? 27.184 4.657 -32.472 1.00 81.25 123 TYR A C 1
ATOM 1001 O O . TYR A 1 123 ? 26.313 3.789 -32.519 1.00 81.25 123 TYR A O 1
ATOM 1009 N N . SER A 1 124 ? 26.916 5.900 -32.055 1.00 78.94 124 SER A N 1
ATOM 1010 C CA . SER A 1 124 ? 25.577 6.359 -31.643 1.00 78.94 124 SER A CA 1
ATOM 1011 C C . SER A 1 124 ? 24.557 6.245 -32.771 1.00 78.94 124 SER A C 1
ATOM 1013 O O . SER A 1 124 ? 23.441 5.765 -32.569 1.00 78.94 124 SER A O 1
ATOM 1015 N N . ASP A 1 125 ? 24.952 6.661 -33.969 1.00 80.75 125 ASP A N 1
ATOM 1016 C CA . ASP A 1 125 ? 24.100 6.682 -35.152 1.00 80.75 125 ASP A CA 1
ATOM 1017 C C . ASP A 1 125 ? 23.855 5.266 -35.684 1.00 80.75 125 ASP A C 1
ATOM 1019 O O . ASP A 1 125 ? 22.738 4.940 -36.090 1.00 80.75 125 ASP A O 1
ATOM 1023 N N . LEU A 1 126 ? 24.844 4.374 -35.562 1.00 82.69 126 LEU A N 1
ATOM 1024 C CA . LEU A 1 126 ? 24.677 2.954 -35.875 1.00 82.69 126 LEU A CA 1
ATOM 1025 C C . LEU A 1 126 ? 23.625 2.277 -34.978 1.00 82.69 126 LEU A C 1
ATOM 1027 O O . LEU A 1 126 ? 22.784 1.516 -35.458 1.00 82.69 126 LEU A O 1
ATOM 1031 N N . ILE A 1 127 ? 23.612 2.592 -33.681 1.00 83.12 127 ILE A N 1
ATOM 1032 C CA . ILE A 1 127 ? 22.609 2.072 -32.738 1.00 83.12 127 IL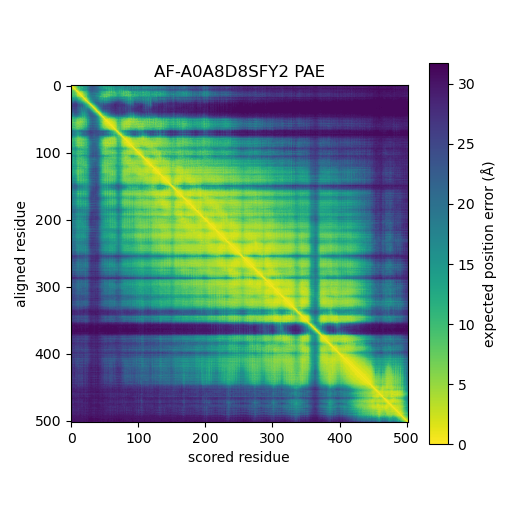E A CA 1
ATOM 1033 C C . ILE A 1 127 ? 21.203 2.581 -33.093 1.00 83.12 127 ILE A C 1
ATOM 1035 O O . ILE A 1 127 ? 20.233 1.820 -33.014 1.00 83.12 127 ILE A O 1
ATOM 1039 N N . ILE A 1 128 ? 21.084 3.844 -33.519 1.00 82.38 128 ILE A N 1
ATOM 1040 C CA . ILE A 1 128 ? 19.821 4.412 -34.011 1.00 82.38 128 ILE A CA 1
ATOM 1041 C C . ILE A 1 128 ? 19.358 3.645 -35.252 1.00 82.38 128 ILE A C 1
ATOM 1043 O O . ILE A 1 128 ? 18.212 3.200 -35.283 1.00 82.38 128 ILE A O 1
ATOM 1047 N N . LEU A 1 129 ? 20.240 3.418 -36.231 1.00 82.38 129 LEU A N 1
ATOM 1048 C CA . LEU A 1 129 ? 19.913 2.638 -37.427 1.00 82.38 129 LEU A CA 1
ATOM 1049 C C . LEU A 1 129 ? 19.369 1.251 -37.057 1.00 82.38 129 LEU A C 1
ATOM 1051 O O . LEU A 1 129 ? 18.302 0.863 -37.534 1.00 82.38 129 LEU A O 1
ATOM 1055 N N . TYR A 1 130 ? 20.040 0.528 -36.156 1.00 85.06 130 TYR A N 1
ATOM 1056 C CA . TYR A 1 130 ? 19.560 -0.781 -35.713 1.00 85.06 130 TYR A CA 1
ATOM 1057 C C . TYR A 1 130 ? 18.227 -0.723 -34.968 1.00 85.06 130 TYR A C 1
ATOM 1059 O O . TYR A 1 130 ? 17.399 -1.613 -35.164 1.00 85.06 130 TYR A O 1
ATOM 1067 N N . LYS A 1 131 ? 17.988 0.313 -34.150 1.00 84.00 131 LYS A N 1
ATOM 1068 C CA . LYS A 1 131 ? 16.709 0.503 -33.446 1.00 84.00 131 LYS A CA 1
ATOM 1069 C C . LYS A 1 131 ? 15.549 0.638 -34.430 1.00 84.00 131 LYS A C 1
ATOM 1071 O O . LYS A 1 131 ? 14.565 -0.079 -34.294 1.00 84.00 131 LYS A O 1
ATOM 1076 N N . TYR A 1 132 ? 15.670 1.515 -35.426 1.00 82.06 132 TYR A N 1
ATOM 1077 C CA . TYR A 1 132 ? 14.591 1.758 -36.391 1.00 82.06 132 TYR A CA 1
ATOM 1078 C C . TYR A 1 132 ? 14.408 0.604 -37.383 1.00 82.06 132 TYR A C 1
ATOM 1080 O O . TYR A 1 132 ? 13.297 0.363 -37.847 1.00 82.06 132 TYR A O 1
ATOM 1088 N N . LYS A 1 133 ? 15.464 -0.173 -37.647 1.00 81.38 133 LYS A N 1
ATOM 1089 C CA . LYS A 1 133 ? 15.399 -1.401 -38.454 1.00 81.38 133 LYS A CA 1
ATOM 1090 C C . LYS A 1 133 ? 14.885 -2.626 -37.683 1.00 81.38 133 LYS A C 1
ATOM 1092 O O . LYS A 1 133 ? 14.740 -3.683 -38.289 1.00 81.38 133 LYS A O 1
ATOM 1097 N N . GLY A 1 134 ? 14.643 -2.516 -36.372 1.00 81.38 134 GLY A N 1
ATOM 1098 C CA . GLY A 1 134 ? 14.198 -3.628 -35.517 1.00 81.38 134 GLY A CA 1
ATOM 1099 C C . GLY A 1 134 ? 15.279 -4.678 -35.219 1.00 81.38 134 GLY A C 1
ATOM 1100 O O . GLY A 1 134 ? 14.984 -5.756 -34.710 1.00 81.38 134 GLY A O 1
ATOM 1101 N N . LEU A 1 135 ? 16.550 -4.391 -35.520 1.00 86.75 135 LEU A N 1
ATOM 1102 C CA . LEU A 1 135 ? 17.682 -5.307 -35.330 1.00 86.75 135 LEU A CA 1
ATOM 1103 C C . LEU A 1 135 ? 18.275 -5.176 -33.917 1.00 86.75 135 LEU A C 1
ATOM 1105 O O . LEU A 1 135 ? 19.462 -4.895 -33.739 1.00 86.75 135 LEU A O 1
ATOM 1109 N N . HIS A 1 136 ? 17.441 -5.375 -32.896 1.00 88.75 136 HIS A N 1
ATOM 1110 C CA . HIS A 1 136 ? 17.803 -5.121 -31.496 1.00 88.75 136 HIS A CA 1
ATOM 1111 C C . HIS A 1 136 ? 18.925 -6.029 -30.973 1.00 88.75 136 HIS A C 1
ATOM 1113 O O . HIS A 1 136 ? 19.783 -5.571 -30.223 1.00 88.75 136 HIS A O 1
ATOM 1119 N N . THR A 1 137 ? 18.973 -7.293 -31.402 1.00 86.88 137 THR A N 1
ATOM 1120 C CA . THR A 1 137 ? 20.026 -8.243 -30.997 1.00 86.88 137 THR A CA 1
ATOM 1121 C C . THR A 1 137 ? 21.406 -7.804 -31.484 1.00 86.88 137 THR A C 1
ATOM 1123 O O . THR A 1 137 ? 22.343 -7.737 -30.694 1.00 86.88 137 THR A O 1
ATOM 1126 N N . LYS A 1 138 ? 21.520 -7.396 -32.757 1.00 85.44 138 LYS A N 1
ATOM 1127 C CA . LYS A 1 138 ? 22.767 -6.857 -33.324 1.00 85.44 138 LYS A CA 1
ATOM 1128 C C . LYS A 1 138 ? 23.208 -5.577 -32.613 1.00 85.44 138 LYS A C 1
ATOM 1130 O O . LYS A 1 138 ? 24.392 -5.430 -32.313 1.00 85.44 138 LYS A O 1
ATOM 1135 N N . ALA A 1 139 ? 22.264 -4.682 -32.307 1.00 87.06 139 ALA A N 1
ATOM 1136 C CA . ALA A 1 139 ? 22.549 -3.455 -31.565 1.00 87.06 139 ALA A CA 1
ATOM 1137 C C . ALA A 1 139 ? 23.129 -3.747 -30.177 1.00 87.06 139 ALA A C 1
ATOM 1139 O O . ALA A 1 139 ? 24.140 -3.164 -29.787 1.00 87.06 139 ALA A O 1
ATOM 1140 N N . LEU A 1 140 ? 22.509 -4.674 -29.447 1.00 86.50 140 LEU A N 1
ATOM 1141 C CA . LEU A 1 140 ? 22.913 -5.036 -28.092 1.00 86.50 140 LEU A CA 1
ATOM 1142 C C . LEU A 1 140 ? 24.214 -5.845 -28.060 1.00 86.50 140 LEU A C 1
ATOM 1144 O O . LEU A 1 140 ? 25.036 -5.629 -27.174 1.00 86.50 140 LEU A O 1
ATOM 1148 N N . ASP A 1 141 ? 24.458 -6.718 -29.040 1.00 87.62 141 ASP A N 1
ATOM 1149 C CA . ASP A 1 141 ? 25.748 -7.402 -29.195 1.00 87.62 141 ASP A CA 1
ATOM 1150 C C . ASP A 1 141 ? 26.881 -6.413 -29.475 1.00 87.62 141 ASP A C 1
ATOM 1152 O O . ASP A 1 141 ? 27.983 -6.548 -28.934 1.00 87.62 141 ASP A O 1
ATOM 1156 N N . PHE A 1 142 ? 26.614 -5.404 -30.306 1.00 85.69 142 PHE A N 1
ATOM 1157 C CA . PHE A 1 142 ? 27.564 -4.336 -30.582 1.00 85.69 142 PHE A CA 1
ATOM 1158 C C . PHE A 1 142 ? 27.848 -3.506 -29.324 1.00 85.69 142 PHE A C 1
ATOM 1160 O O . PHE A 1 142 ? 29.009 -3.339 -28.948 1.00 85.69 142 PHE A O 1
ATOM 1167 N N . LEU A 1 143 ? 26.799 -3.078 -28.618 1.00 85.00 143 LEU A N 1
ATOM 1168 C CA . LEU A 1 143 ? 26.904 -2.368 -27.342 1.00 85.00 143 LEU A CA 1
ATOM 1169 C C . LEU A 1 143 ? 27.680 -3.175 -26.296 1.00 85.00 143 LEU A C 1
ATOM 1171 O O . LEU A 1 143 ? 28.573 -2.637 -25.651 1.00 85.00 143 LEU A O 1
ATOM 1175 N N . LYS A 1 144 ? 27.434 -4.484 -26.187 1.00 85.50 144 LYS A N 1
ATOM 1176 C CA . LYS A 1 144 ? 28.162 -5.379 -25.276 1.00 85.50 144 LYS A CA 1
ATOM 1177 C C . LYS A 1 144 ? 29.654 -5.472 -25.605 1.00 85.50 144 LYS A C 1
ATOM 1179 O O . LYS A 1 144 ? 30.478 -5.576 -24.696 1.00 85.50 144 LYS A O 1
ATOM 1184 N N . LYS A 1 145 ? 30.028 -5.455 -26.889 1.00 85.12 145 LYS A N 1
ATOM 1185 C CA . LYS A 1 145 ? 31.440 -5.431 -27.315 1.00 85.12 145 LYS A CA 1
ATOM 1186 C C . LYS A 1 145 ? 32.097 -4.093 -26.976 1.00 85.12 145 LYS A C 1
ATOM 1188 O O . LYS A 1 145 ? 33.194 -4.090 -26.423 1.00 85.12 145 LYS A O 1
ATOM 1193 N N . GLN A 1 146 ? 31.414 -2.986 -27.263 1.00 82.50 146 GLN A N 1
ATOM 1194 C CA . GLN A 1 146 ? 31.911 -1.631 -27.012 1.00 82.50 146 GLN A CA 1
ATOM 1195 C C . GLN A 1 146 ? 32.012 -1.304 -25.517 1.00 82.50 146 GLN A C 1
ATOM 1197 O O . GLN A 1 146 ? 32.997 -0.709 -25.089 1.00 82.50 146 GLN A O 1
ATOM 1202 N N . ALA A 1 147 ? 31.078 -1.792 -24.698 1.00 81.12 147 ALA A N 1
ATOM 1203 C CA . ALA A 1 147 ? 31.091 -1.613 -23.246 1.00 81.12 147 ALA A CA 1
ATOM 1204 C C . ALA A 1 147 ? 32.365 -2.175 -22.585 1.00 81.12 147 ALA A C 1
ATOM 1206 O O . ALA A 1 147 ? 32.827 -1.643 -21.577 1.00 81.12 147 ALA A O 1
ATOM 1207 N N . LYS A 1 148 ? 32.975 -3.219 -23.170 1.00 80.00 148 LYS A N 1
ATOM 1208 C CA . LYS A 1 148 ? 34.218 -3.841 -22.673 1.00 80.00 148 LYS A CA 1
ATOM 1209 C C . LYS A 1 148 ? 35.496 -3.137 -23.143 1.00 80.00 148 LYS A C 1
ATOM 1211 O O . LYS A 1 148 ? 36.565 -3.390 -22.584 1.00 80.00 148 LYS A O 1
ATOM 1216 N N . GLN A 1 149 ? 35.418 -2.278 -24.160 1.00 79.50 149 GLN A N 1
ATOM 1217 C CA . GLN A 1 149 ? 36.575 -1.575 -24.716 1.00 79.50 149 GLN A CA 1
ATOM 1218 C C . GLN A 1 149 ? 36.838 -0.277 -23.943 1.00 79.50 149 GLN A C 1
ATOM 1220 O O . GLN A 1 149 ? 36.145 0.725 -24.111 1.00 79.50 149 GLN A O 1
ATOM 1225 N N . LYS A 1 150 ? 37.868 -0.289 -23.089 1.00 64.06 150 LYS A N 1
ATOM 1226 C CA . LYS A 1 150 ? 38.306 0.896 -22.336 1.00 64.06 150 LYS A CA 1
ATOM 1227 C C . LYS A 1 150 ? 38.771 1.988 -23.310 1.00 64.06 150 LYS A C 1
ATOM 1229 O O . LYS A 1 150 ? 39.762 1.790 -24.004 1.00 64.06 150 LYS A O 1
ATOM 1234 N N . GLY A 1 151 ? 38.064 3.121 -23.341 1.00 64.62 151 GLY A N 1
ATOM 1235 C CA . GLY A 1 151 ? 38.368 4.270 -24.209 1.00 64.62 151 GLY A CA 1
ATOM 1236 C C . GLY A 1 151 ? 37.384 4.502 -25.362 1.00 64.62 151 GLY A C 1
ATOM 1237 O O . GLY A 1 151 ? 37.497 5.518 -26.038 1.00 64.62 151 GLY A O 1
ATOM 1238 N N . SER A 1 152 ? 36.405 3.614 -25.569 1.00 71.88 152 SER A N 1
ATOM 1239 C CA . SER A 1 152 ? 35.305 3.857 -26.513 1.00 71.88 152 SER A CA 1
ATOM 1240 C C . SER A 1 152 ? 34.373 4.964 -25.986 1.00 71.88 152 SER A C 1
ATOM 1242 O O . SER A 1 152 ? 34.112 5.003 -24.780 1.00 71.88 152 SER A O 1
ATOM 1244 N N . PRO A 1 153 ? 33.800 5.835 -26.843 1.00 65.00 153 PRO A N 1
ATOM 1245 C CA . PRO A 1 153 ? 32.785 6.810 -26.421 1.00 65.00 153 PRO A CA 1
ATOM 1246 C C . PRO A 1 153 ? 31.506 6.142 -25.884 1.00 65.00 153 PRO A C 1
ATOM 1248 O O . PRO A 1 153 ? 30.689 6.799 -25.246 1.00 65.00 153 PRO A O 1
ATOM 1251 N N . MET A 1 154 ? 31.344 4.834 -26.121 1.00 68.62 154 MET A N 1
ATOM 1252 C CA . MET A 1 154 ? 30.239 4.009 -25.623 1.00 68.62 154 MET A CA 1
ATOM 1253 C C . MET A 1 154 ? 30.652 3.099 -24.452 1.00 68.62 154 MET A C 1
ATOM 1255 O O . MET A 1 154 ? 29.964 2.118 -24.169 1.00 68.62 154 MET A O 1
ATOM 1259 N N . PHE A 1 155 ? 31.776 3.391 -23.790 1.00 71.00 155 PHE A N 1
ATOM 1260 C CA . PHE A 1 155 ? 32.268 2.622 -22.647 1.00 71.00 155 PHE A CA 1
ATOM 1261 C C . PHE A 1 155 ? 31.296 2.677 -21.458 1.00 71.00 155 PHE A C 1
ATOM 1263 O O . PHE A 1 155 ? 30.764 3.735 -21.128 1.00 71.00 155 PHE A O 1
ATOM 1270 N N . GLY A 1 156 ? 31.111 1.536 -20.791 1.00 79.00 156 GLY A N 1
ATOM 1271 C CA . GLY A 1 156 ? 30.213 1.396 -19.645 1.00 79.00 156 GLY A CA 1
ATOM 1272 C C . GLY A 1 156 ? 28.851 0.787 -19.983 1.00 79.00 156 GLY A C 1
ATOM 1273 O O . GLY A 1 156 ? 28.559 0.408 -21.120 1.00 79.00 156 GLY A O 1
ATOM 1274 N N . HIS A 1 157 ? 28.018 0.651 -18.953 1.00 82.25 157 HIS A N 1
ATOM 1275 C CA . HIS A 1 157 ? 26.729 -0.034 -19.041 1.00 82.25 157 HIS A CA 1
ATOM 1276 C C . HIS A 1 157 ? 25.568 0.905 -19.399 1.00 82.25 157 HIS A C 1
ATOM 1278 O O . HIS A 1 157 ? 24.577 0.440 -19.961 1.00 82.25 157 HIS A O 1
ATOM 1284 N N . ASP A 1 158 ? 25.717 2.215 -19.185 1.00 83.56 158 ASP A N 1
ATOM 1285 C CA . ASP A 1 158 ? 24.666 3.233 -19.333 1.00 83.56 158 ASP A CA 1
ATOM 1286 C C . ASP A 1 158 ? 23.981 3.220 -20.702 1.00 83.56 158 ASP A C 1
ATOM 1288 O O . ASP A 1 158 ? 22.757 3.275 -20.798 1.00 83.56 158 ASP A O 1
ATOM 1292 N N . ASN A 1 159 ? 24.753 3.102 -21.786 1.00 82.94 159 ASN A N 1
ATOM 1293 C CA . ASN A 1 159 ? 24.193 3.075 -23.140 1.00 82.94 159 ASN A CA 1
ATOM 1294 C C . ASN A 1 159 ? 23.385 1.798 -23.401 1.00 82.94 159 ASN A C 1
ATOM 1296 O O . ASN A 1 159 ? 22.366 1.839 -24.090 1.00 82.94 159 ASN A O 1
ATOM 1300 N N . SER A 1 160 ? 23.819 0.674 -22.822 1.00 85.56 160 SER A N 1
ATOM 1301 C CA . SER A 1 160 ? 23.078 -0.588 -22.893 1.00 85.56 160 SER A CA 1
ATOM 1302 C C . SER A 1 160 ? 21.800 -0.511 -22.060 1.00 85.56 160 SER A C 1
ATOM 1304 O O . SER A 1 160 ? 20.749 -0.928 -22.537 1.00 85.56 160 SER A O 1
ATOM 1306 N N . ILE A 1 161 ? 21.867 0.083 -20.863 1.00 86.50 161 ILE A N 1
ATOM 1307 C CA . ILE A 1 161 ? 20.712 0.308 -19.984 1.00 86.50 161 ILE A CA 1
ATOM 1308 C C . ILE A 1 161 ? 19.677 1.191 -20.689 1.00 86.50 161 ILE A C 1
ATOM 1310 O O . ILE A 1 161 ? 18.541 0.760 -20.861 1.00 86.50 161 ILE A O 1
ATOM 1314 N N . ARG A 1 162 ? 20.080 2.357 -21.210 1.00 86.56 162 ARG A N 1
ATOM 1315 C CA . ARG A 1 162 ? 19.194 3.272 -21.953 1.00 86.56 162 ARG A CA 1
ATOM 1316 C C . ARG A 1 162 ? 18.565 2.629 -23.180 1.00 86.56 162 ARG A C 1
ATOM 1318 O O . ARG A 1 162 ? 17.404 2.884 -23.491 1.00 86.56 162 ARG A O 1
ATOM 1325 N N . TYR A 1 163 ? 19.325 1.801 -23.898 1.00 86.19 163 TYR A N 1
ATOM 1326 C CA . TYR A 1 163 ? 18.778 1.086 -25.045 1.00 86.19 163 TYR A CA 1
ATOM 1327 C C . TYR A 1 163 ? 17.706 0.085 -24.611 1.00 86.19 163 TYR A C 1
ATOM 1329 O O . TYR A 1 163 ? 16.642 0.055 -25.221 1.00 86.19 163 TYR A O 1
ATOM 1337 N N . LEU A 1 164 ? 17.968 -0.694 -23.555 1.00 87.12 164 LEU A N 1
ATOM 1338 C CA . LEU A 1 164 ? 17.027 -1.673 -23.006 1.00 87.12 164 LEU A CA 1
ATOM 1339 C C . LEU A 1 164 ? 15.774 -1.019 -22.409 1.00 87.12 164 LEU A C 1
ATOM 1341 O O . LEU A 1 164 ? 14.688 -1.540 -22.627 1.00 87.12 164 LEU A O 1
ATOM 1345 N N . GLN A 1 165 ? 15.903 0.125 -21.728 1.00 87.12 165 GLN A N 1
ATOM 1346 C CA . GLN A 1 165 ? 14.768 0.909 -21.212 1.00 87.12 165 GLN A CA 1
ATOM 1347 C C . GLN A 1 165 ? 13.839 1.376 -22.341 1.00 87.12 165 GLN A C 1
ATOM 1349 O O . GLN A 1 165 ? 12.625 1.382 -22.194 1.00 87.12 165 GLN A O 1
ATOM 1354 N N . GLY A 1 166 ? 14.406 1.727 -23.499 1.00 83.94 166 GLY A N 1
ATOM 1355 C CA . GLY A 1 166 ? 13.640 2.119 -24.682 1.00 83.94 166 GLY A CA 1
ATOM 1356 C C . GLY A 1 166 ? 13.084 0.952 -25.505 1.00 83.94 166 GLY A C 1
ATOM 1357 O O . GLY A 1 166 ? 12.571 1.196 -26.602 1.00 83.94 166 GLY A O 1
ATOM 1358 N N . LEU A 1 167 ? 13.242 -0.298 -25.050 1.00 84.81 167 LEU A N 1
ATOM 1359 C CA . LEU A 1 167 ? 12.584 -1.461 -25.639 1.00 84.81 167 LEU A CA 1
ATOM 1360 C C . LEU A 1 167 ? 11.261 -1.695 -24.910 1.00 84.81 167 LEU A C 1
ATOM 1362 O O . LEU A 1 167 ? 11.231 -1.934 -23.709 1.00 84.81 167 LEU A O 1
ATOM 1366 N N . GLY A 1 168 ? 10.157 -1.666 -25.651 1.00 82.69 168 GLY A N 1
ATOM 1367 C CA . GLY A 1 168 ? 8.846 -1.964 -25.083 1.00 82.69 168 GLY A CA 1
ATOM 1368 C C . GLY A 1 168 ? 8.627 -3.456 -24.796 1.00 82.69 168 GLY A C 1
ATOM 1369 O O . GLY A 1 168 ? 9.432 -4.325 -25.146 1.00 82.69 168 GLY A O 1
ATOM 1370 N N . LYS A 1 169 ? 7.442 -3.754 -24.249 1.00 84.00 169 LYS A N 1
ATOM 1371 C CA . LYS A 1 169 ? 6.949 -5.097 -23.875 1.00 84.00 169 LYS A CA 1
ATOM 1372 C C . LYS A 1 169 ? 7.032 -6.183 -24.961 1.00 84.00 169 LYS A C 1
ATOM 1374 O O . LYS A 1 169 ? 6.930 -7.366 -24.651 1.00 84.00 169 LYS A O 1
ATOM 1379 N N . GLU A 1 170 ? 7.172 -5.808 -26.229 1.00 84.50 170 GLU A N 1
ATOM 1380 C CA . GLU A 1 170 ? 7.273 -6.756 -27.345 1.00 84.50 170 GLU A CA 1
ATOM 1381 C C . GLU A 1 170 ? 8.611 -7.506 -27.344 1.00 84.50 170 GLU A C 1
ATOM 1383 O O . GLU A 1 170 ? 8.669 -8.675 -27.712 1.00 84.50 170 GLU A O 1
ATOM 1388 N N . ASN A 1 171 ? 9.678 -6.869 -26.851 1.00 86.19 171 ASN A N 1
ATOM 1389 C CA . ASN A 1 171 ? 11.042 -7.399 -26.887 1.00 86.19 171 ASN A CA 1
ATOM 1390 C C . ASN A 1 171 ? 11.513 -7.942 -25.525 1.00 86.19 171 ASN A C 1
ATOM 1392 O O . ASN A 1 171 ? 12.711 -7.971 -25.242 1.00 86.19 171 ASN A O 1
ATOM 1396 N N . MET A 1 172 ? 10.588 -8.395 -24.672 1.00 85.62 172 MET A N 1
ATOM 1397 C CA . MET A 1 172 ? 10.889 -8.817 -23.293 1.00 85.62 172 MET A CA 1
ATOM 1398 C C . MET A 1 172 ? 11.952 -9.910 -23.187 1.00 85.62 172 MET A C 1
ATOM 1400 O O . MET A 1 172 ? 12.803 -9.864 -22.300 1.00 85.62 172 MET A O 1
ATOM 1404 N N . ASP A 1 173 ? 11.939 -10.886 -24.091 1.00 88.12 173 ASP A N 1
ATOM 1405 C CA . ASP A 1 173 ? 12.893 -11.995 -24.030 1.00 88.12 173 ASP A CA 1
ATOM 1406 C C . ASP A 1 173 ? 14.327 -11.513 -24.327 1.00 88.12 173 ASP A C 1
ATOM 1408 O O . ASP A 1 173 ? 15.284 -11.964 -23.694 1.00 88.12 173 ASP A O 1
ATOM 1412 N N . ILE A 1 174 ? 14.464 -10.513 -25.209 1.00 88.19 174 ILE A N 1
ATOM 1413 C CA . ILE A 1 174 ? 15.733 -9.828 -25.490 1.00 88.19 174 ILE A CA 1
ATOM 1414 C C . ILE A 1 174 ? 16.170 -9.035 -24.253 1.00 88.19 174 ILE A C 1
ATOM 1416 O O . ILE A 1 174 ? 17.327 -9.136 -23.840 1.00 88.19 174 ILE A O 1
ATOM 1420 N N . ILE A 1 175 ? 15.248 -8.305 -23.612 1.00 89.25 175 ILE A N 1
ATOM 1421 C CA . ILE A 1 175 ? 15.543 -7.563 -22.378 1.00 89.25 175 ILE A CA 1
ATOM 1422 C C . ILE A 1 175 ? 16.077 -8.512 -21.301 1.00 89.25 175 ILE A C 1
ATOM 1424 O O . ILE A 1 175 ? 17.114 -8.230 -20.706 1.00 89.25 175 ILE A O 1
ATOM 1428 N N . PHE A 1 176 ? 15.461 -9.674 -21.076 1.00 89.88 176 PHE A N 1
ATOM 1429 C CA . PHE A 1 176 ? 15.947 -10.652 -20.092 1.00 89.88 176 PHE A CA 1
ATOM 1430 C C . PHE A 1 176 ? 17.297 -11.276 -20.459 1.00 89.88 176 PHE A C 1
ATOM 1432 O O . PHE A 1 176 ? 18.159 -11.463 -19.593 1.00 89.88 176 PHE A O 1
ATOM 1439 N N . GLN A 1 177 ? 17.516 -11.583 -21.737 1.00 89.62 177 GLN A N 1
ATOM 1440 C CA . GLN A 1 177 ? 18.780 -12.151 -22.197 1.00 89.62 177 GLN A CA 1
ATOM 1441 C C . GLN A 1 177 ? 19.946 -11.178 -21.982 1.00 89.62 177 GLN A C 1
ATOM 1443 O O . GLN A 1 177 ? 20.987 -11.570 -21.449 1.00 89.62 177 GLN A O 1
ATOM 1448 N N . TYR A 1 178 ? 19.769 -9.912 -22.365 1.00 86.81 178 TYR A N 1
ATOM 1449 C CA . TYR A 1 178 ? 20.830 -8.910 -22.302 1.00 86.81 178 TYR A CA 1
ATOM 1450 C C . TYR A 1 178 ? 20.914 -8.190 -20.954 1.00 86.81 178 TYR A C 1
ATOM 1452 O O . TYR A 1 178 ? 22.000 -7.773 -20.581 1.00 86.81 178 TYR A O 1
ATOM 1460 N N . SER A 1 179 ? 19.849 -8.113 -20.158 1.00 88.25 179 SER A N 1
ATOM 1461 C CA . SER A 1 179 ? 19.967 -7.631 -18.772 1.00 88.25 179 SER A CA 1
ATOM 1462 C C . SER A 1 179 ? 20.792 -8.582 -17.906 1.00 88.25 179 SER A C 1
ATOM 1464 O O . SER A 1 179 ? 21.481 -8.113 -17.010 1.00 88.25 179 SER A O 1
ATOM 1466 N N . THR A 1 180 ? 20.796 -9.895 -18.194 1.00 89.19 180 THR A N 1
ATOM 1467 C CA . THR A 1 180 ? 21.511 -10.898 -17.377 1.00 89.19 180 THR A CA 1
ATOM 1468 C C . THR A 1 180 ? 22.993 -10.538 -17.183 1.00 89.19 180 THR A C 1
ATOM 1470 O O . THR A 1 180 ? 23.463 -10.557 -16.053 1.00 89.19 180 THR A O 1
ATOM 1473 N N . TRP A 1 181 ? 23.720 -10.151 -18.240 1.00 87.88 181 TRP A N 1
ATOM 1474 C CA . TRP A 1 181 ? 25.151 -9.828 -18.104 1.00 87.88 181 TRP A CA 1
ATOM 1475 C C . TRP A 1 181 ? 25.397 -8.483 -17.402 1.00 87.88 181 TRP A C 1
ATOM 1477 O O . TRP A 1 181 ? 26.381 -8.344 -16.688 1.00 87.88 181 TRP A O 1
ATOM 1487 N N . ILE A 1 182 ? 24.493 -7.509 -17.562 1.00 86.44 182 ILE A N 1
ATOM 1488 C CA . ILE A 1 182 ? 24.610 -6.197 -16.904 1.00 86.44 182 ILE A CA 1
ATOM 1489 C C . ILE A 1 182 ? 24.307 -6.333 -15.406 1.00 86.44 182 ILE A C 1
ATOM 1491 O O . ILE A 1 182 ? 24.979 -5.723 -14.581 1.00 86.44 182 ILE A O 1
ATOM 1495 N N . LEU A 1 183 ? 23.325 -7.166 -15.048 1.00 86.69 183 LEU A N 1
ATOM 1496 C CA . LEU A 1 183 ? 22.959 -7.470 -13.661 1.00 86.69 183 LEU A CA 1
ATOM 1497 C C . LEU A 1 183 ? 24.059 -8.248 -12.924 1.00 86.69 183 LEU A C 1
ATOM 1499 O O . LEU A 1 183 ? 24.201 -8.079 -11.716 1.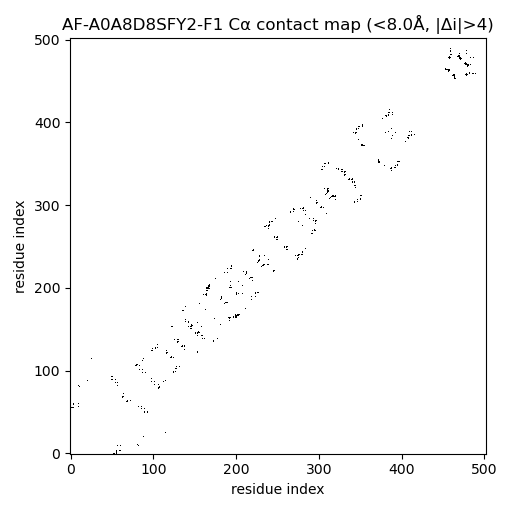00 86.69 183 LEU A O 1
ATOM 1503 N N . GLU A 1 184 ? 24.821 -9.087 -13.633 1.00 87.44 184 GLU A N 1
ATOM 1504 C CA . GLU A 1 184 ? 25.985 -9.796 -13.084 1.00 87.44 184 GLU A CA 1
ATOM 1505 C C . GLU A 1 184 ? 27.153 -8.845 -12.784 1.00 87.44 184 GLU A C 1
ATOM 1507 O O . GLU A 1 184 ? 27.769 -8.968 -11.725 1.00 87.44 184 GLU A O 1
ATOM 1512 N N . ASP A 1 185 ? 27.422 -7.882 -13.673 1.00 84.12 185 ASP A N 1
ATOM 1513 C CA . ASP A 1 185 ? 28.533 -6.937 -13.517 1.00 84.12 185 ASP A CA 1
ATOM 1514 C C . ASP A 1 185 ? 28.184 -5.782 -12.548 1.00 84.12 185 ASP A C 1
ATOM 1516 O O . ASP A 1 185 ? 28.910 -5.549 -11.581 1.00 84.12 185 ASP A O 1
ATOM 1520 N N . ASN A 1 186 ? 27.057 -5.083 -12.761 1.00 85.56 186 ASN A N 1
ATOM 1521 C CA . ASN A 1 186 ? 26.620 -3.909 -11.987 1.00 85.56 186 ASN A CA 1
ATOM 1522 C C . ASN A 1 186 ? 25.138 -4.017 -11.553 1.00 85.56 186 ASN A C 1
ATOM 1524 O O . ASN A 1 186 ? 24.261 -3.390 -12.153 1.00 85.56 186 ASN A O 1
ATOM 1528 N N . PRO A 1 187 ? 24.823 -4.723 -10.451 1.00 85.06 187 PRO A N 1
ATOM 1529 C CA . PRO A 1 187 ? 23.442 -5.043 -10.073 1.00 85.06 187 PRO A CA 1
ATOM 1530 C C . PRO A 1 187 ? 22.573 -3.822 -9.723 1.00 85.06 187 PRO A C 1
ATOM 1532 O O . PRO A 1 187 ? 21.367 -3.841 -9.951 1.00 85.06 187 PRO A O 1
ATOM 1535 N N . LYS A 1 188 ? 23.160 -2.752 -9.164 1.00 83.75 188 LYS A N 1
ATOM 1536 C CA . LYS A 1 188 ? 22.412 -1.547 -8.756 1.00 83.75 188 LYS A CA 1
ATOM 1537 C C . LYS A 1 188 ? 21.990 -0.684 -9.944 1.00 83.75 188 LYS A C 1
ATOM 1539 O O . LYS A 1 188 ? 20.840 -0.275 -10.009 1.00 83.75 188 LYS A O 1
ATOM 1544 N N . GLU A 1 189 ? 22.915 -0.419 -10.862 1.00 83.25 189 GLU A N 1
ATOM 1545 C CA . GLU A 1 189 ? 22.649 0.365 -12.077 1.00 83.25 189 GLU A CA 1
ATOM 1546 C C . GLU A 1 189 ? 21.759 -0.426 -13.034 1.00 83.25 189 GLU A C 1
ATOM 1548 O O . GLU A 1 189 ? 20.791 0.098 -13.567 1.00 83.25 189 GLU A O 1
ATOM 1553 N N . ALA A 1 190 ? 22.007 -1.730 -13.176 1.00 85.81 190 ALA A N 1
ATOM 1554 C CA . ALA A 1 190 ? 21.190 -2.596 -14.015 1.00 85.81 190 ALA A CA 1
ATOM 1555 C C . ALA A 1 190 ? 19.725 -2.675 -13.563 1.00 85.81 190 ALA A C 1
ATOM 1557 O O . ALA A 1 190 ? 18.851 -2.950 -14.382 1.00 85.81 190 ALA A O 1
ATOM 1558 N N . LEU A 1 191 ? 19.429 -2.415 -12.284 1.00 88.56 191 LEU A N 1
ATOM 1559 C CA . LEU A 1 191 ? 18.050 -2.377 -11.807 1.00 88.56 191 LEU A CA 1
ATOM 1560 C C . LEU A 1 191 ? 17.240 -1.252 -12.470 1.00 88.56 191 LEU A C 1
ATOM 1562 O O . LEU A 1 191 ? 16.047 -1.439 -12.700 1.00 88.56 191 LEU A O 1
ATOM 1566 N N . GLN A 1 192 ? 17.896 -0.159 -12.883 1.00 86.44 192 GLN A N 1
ATOM 1567 C CA . GLN A 1 192 ? 17.271 0.942 -13.627 1.00 86.44 192 GLN A CA 1
ATOM 1568 C C . GLN A 1 192 ? 16.648 0.481 -14.946 1.00 86.44 192 GLN A C 1
ATOM 1570 O O . GLN A 1 192 ? 15.721 1.116 -15.435 1.00 86.44 192 GLN A O 1
ATOM 1575 N N . ILE A 1 193 ? 17.074 -0.658 -15.504 1.00 87.69 193 ILE A N 1
ATOM 1576 C CA . ILE A 1 193 ? 16.419 -1.256 -16.678 1.00 87.69 193 ILE A CA 1
ATOM 1577 C C . ILE A 1 193 ? 14.930 -1.522 -16.401 1.00 87.69 193 ILE A C 1
ATOM 1579 O O . ILE A 1 193 ? 14.115 -1.439 -17.315 1.00 87.69 193 ILE A O 1
ATOM 1583 N N . PHE A 1 194 ? 14.574 -1.826 -15.150 1.00 87.88 194 PHE A N 1
ATOM 1584 C CA . PHE A 1 194 ? 13.214 -2.177 -14.740 1.00 87.88 194 PHE A CA 1
ATOM 1585 C C . PHE A 1 194 ? 12.542 -1.140 -13.834 1.00 87.88 194 PHE A C 1
ATOM 1587 O O . PHE A 1 194 ? 11.381 -1.339 -13.486 1.00 87.88 194 PHE A O 1
ATOM 1594 N N . THR A 1 195 ? 13.255 -0.097 -13.402 1.00 86.31 195 THR A N 1
ATOM 1595 C CA . THR A 1 195 ? 12.755 0.873 -12.410 1.00 86.31 195 THR A CA 1
ATOM 1596 C C . THR A 1 195 ? 12.822 2.326 -12.862 1.00 86.31 195 THR A C 1
ATOM 1598 O O . THR A 1 195 ? 12.442 3.191 -12.091 1.00 86.31 195 THR A O 1
ATOM 1601 N N . GLU A 1 196 ? 13.337 2.630 -14.051 1.00 87.69 196 GLU A N 1
ATOM 1602 C CA . GLU A 1 196 ? 13.379 4.016 -14.530 1.00 87.69 196 GLU A CA 1
ATOM 1603 C C . GLU A 1 196 ? 11.977 4.552 -14.840 1.00 87.69 196 GLU A C 1
ATOM 1605 O O . GLU A 1 196 ? 11.121 3.809 -15.327 1.00 87.69 196 GLU A O 1
ATOM 1610 N N . ASP A 1 197 ? 11.781 5.850 -14.614 1.00 81.50 197 ASP A N 1
ATOM 1611 C CA . ASP A 1 197 ? 10.530 6.572 -14.866 1.00 81.50 197 ASP A CA 1
ATOM 1612 C C . ASP A 1 197 ? 10.370 6.878 -16.368 1.00 81.50 197 ASP A C 1
ATOM 1614 O O . ASP A 1 197 ? 10.440 8.021 -16.827 1.00 81.50 197 ASP A O 1
ATOM 1618 N N . VAL A 1 198 ? 10.234 5.816 -17.160 1.00 84.44 198 VAL A N 1
ATOM 1619 C CA . VAL A 1 198 ? 10.047 5.857 -18.613 1.00 84.44 198 VAL A CA 1
ATOM 1620 C C . VAL A 1 198 ? 8.784 5.074 -18.962 1.00 84.44 198 VAL A C 1
ATOM 1622 O O . VAL A 1 198 ? 8.624 3.941 -18.506 1.00 84.44 198 VAL A O 1
ATOM 1625 N N . ASP A 1 199 ? 7.917 5.639 -19.810 1.00 82.81 199 ASP A N 1
ATOM 1626 C CA . ASP A 1 199 ? 6.628 5.039 -20.195 1.00 82.81 199 ASP A CA 1
ATOM 1627 C C . ASP A 1 199 ? 6.776 3.584 -20.676 1.00 82.81 199 ASP A C 1
ATOM 1629 O O . ASP A 1 199 ? 5.978 2.711 -20.328 1.00 82.81 199 ASP A O 1
ATOM 1633 N N . GLU A 1 200 ? 7.810 3.296 -21.472 1.00 84.12 200 GLU A N 1
ATOM 1634 C CA . GLU A 1 200 ? 8.098 1.946 -21.955 1.00 84.12 200 GLU A CA 1
ATOM 1635 C C . GLU A 1 200 ? 8.423 0.961 -20.824 1.00 84.12 200 GLU A C 1
ATOM 1637 O O . GLU A 1 200 ? 8.020 -0.201 -20.910 1.00 84.12 200 GLU A O 1
ATOM 1642 N N . VAL A 1 201 ? 9.110 1.424 -19.773 1.00 85.19 201 VAL A N 1
ATOM 1643 C CA . VAL A 1 201 ? 9.518 0.629 -18.603 1.00 85.19 201 VAL A CA 1
ATOM 1644 C C . VAL A 1 201 ? 8.333 0.404 -17.662 1.00 85.19 201 VAL A C 1
ATOM 1646 O O . VAL A 1 201 ? 8.120 -0.716 -17.192 1.00 85.19 201 VAL A O 1
ATOM 1649 N N . GLU A 1 202 ? 7.504 1.425 -17.443 1.00 83.31 202 GLU A N 1
ATOM 1650 C CA . GLU A 1 202 ? 6.290 1.312 -16.626 1.00 83.31 202 GLU A CA 1
ATOM 1651 C C . GLU A 1 202 ? 5.275 0.319 -17.211 1.00 83.31 202 GLU A C 1
ATOM 1653 O O . GLU A 1 202 ? 4.569 -0.373 -16.471 1.00 83.31 202 GLU A O 1
ATOM 1658 N N . GLN A 1 203 ? 5.219 0.217 -18.544 1.00 85.12 203 GLN A N 1
ATOM 1659 C CA . GLN A 1 203 ? 4.337 -0.705 -19.264 1.00 85.12 203 GLN A CA 1
ATOM 1660 C C . GLN A 1 203 ? 4.827 -2.160 -19.274 1.00 85.12 203 GLN A C 1
ATOM 1662 O O . GLN A 1 203 ? 4.112 -3.041 -19.777 1.00 85.12 203 GLN A O 1
ATOM 1667 N N . LEU A 1 204 ? 6.030 -2.445 -18.767 1.00 86.88 204 LEU A N 1
ATOM 1668 C CA . LEU A 1 204 ? 6.549 -3.808 -18.743 1.00 86.88 204 LEU A CA 1
ATOM 1669 C C . LEU A 1 204 ? 5.759 -4.682 -17.750 1.00 86.88 204 LEU A C 1
ATOM 1671 O O . LEU A 1 204 ? 5.386 -4.232 -16.662 1.00 86.88 204 LEU A O 1
ATOM 1675 N N . PRO A 1 205 ? 5.515 -5.964 -18.084 1.00 87.75 205 PRO A N 1
ATOM 1676 C CA . PRO A 1 205 ? 4.797 -6.879 -17.203 1.00 87.75 205 PRO A CA 1
ATOM 1677 C C . PRO A 1 205 ? 5.621 -7.186 -15.942 1.00 87.75 205 PRO A C 1
ATOM 1679 O O . PRO A 1 205 ? 6.593 -7.952 -15.973 1.00 87.75 205 PRO A O 1
ATOM 1682 N N . ARG A 1 206 ? 5.219 -6.569 -14.823 1.00 88.25 206 ARG A N 1
ATOM 1683 C CA . ARG A 1 206 ? 5.890 -6.631 -13.510 1.00 88.25 206 ARG A CA 1
ATOM 1684 C C . ARG A 1 206 ? 5.992 -8.056 -12.963 1.00 88.25 206 ARG A C 1
ATOM 1686 O O . ARG A 1 206 ? 6.993 -8.422 -12.359 1.00 88.25 206 ARG A O 1
ATOM 1693 N N . ASP A 1 207 ? 4.984 -8.876 -13.226 1.00 86.69 207 ASP A N 1
ATOM 1694 C CA . ASP A 1 207 ? 4.911 -10.297 -12.887 1.00 86.69 207 ASP A CA 1
ATOM 1695 C C . ASP A 1 207 ? 6.030 -11.114 -13.550 1.00 86.69 207 ASP A C 1
ATOM 1697 O O . ASP A 1 207 ? 6.712 -11.895 -12.882 1.00 86.69 207 ASP A O 1
ATOM 1701 N N . ARG A 1 208 ? 6.289 -10.885 -14.845 1.00 88.62 208 ARG A N 1
ATOM 1702 C CA . ARG A 1 208 ? 7.383 -11.562 -15.562 1.00 88.62 208 ARG A CA 1
ATOM 1703 C C . ARG A 1 208 ? 8.754 -11.096 -15.080 1.00 88.62 208 ARG A C 1
ATOM 1705 O O . ARG A 1 208 ? 9.667 -11.915 -14.985 1.00 88.62 208 ARG A O 1
ATOM 1712 N N . ILE A 1 209 ? 8.907 -9.802 -14.787 1.00 89.81 209 ILE A N 1
ATOM 1713 C CA . ILE A 1 209 ? 10.158 -9.249 -14.242 1.00 89.81 209 ILE A CA 1
ATOM 1714 C C . ILE A 1 209 ? 10.441 -9.863 -12.870 1.00 89.81 209 ILE A C 1
ATOM 1716 O O . ILE A 1 209 ? 11.552 -10.328 -12.619 1.00 89.81 209 ILE A O 1
ATOM 1720 N N . LEU A 1 210 ? 9.430 -9.926 -12.005 1.00 89.12 210 LEU A N 1
ATOM 1721 C CA . LEU A 1 210 ? 9.549 -10.508 -10.675 1.00 89.12 210 LEU A CA 1
ATOM 1722 C C . LEU A 1 210 ? 9.939 -11.993 -10.732 1.00 89.12 210 LEU A C 1
ATOM 1724 O O . LEU A 1 210 ? 10.876 -12.390 -10.042 1.00 89.12 210 LEU A O 1
ATOM 1728 N N . ASP A 1 211 ? 9.315 -12.791 -11.604 1.00 90.62 211 ASP A N 1
ATOM 1729 C CA . ASP A 1 211 ? 9.678 -14.202 -11.819 1.00 90.62 211 ASP A CA 1
ATOM 1730 C C . ASP A 1 211 ? 11.127 -14.361 -12.327 1.00 90.62 211 ASP A C 1
ATOM 1732 O O . ASP A 1 211 ? 11.881 -15.222 -11.860 1.00 90.62 211 ASP A O 1
ATOM 1736 N N . PHE A 1 212 ? 11.568 -13.488 -13.238 1.00 90.88 212 PHE A N 1
ATOM 1737 C CA . PHE A 1 212 ? 12.953 -13.461 -13.717 1.00 90.88 212 PHE A CA 1
ATOM 1738 C C . PHE A 1 212 ? 13.953 -13.142 -12.592 1.00 90.88 212 PHE A C 1
ATOM 1740 O O . PHE A 1 212 ? 14.938 -13.872 -12.411 1.00 90.88 212 PHE A O 1
ATOM 1747 N N . LEU A 1 213 ? 13.687 -12.094 -11.805 1.00 90.62 213 LEU A N 1
ATOM 1748 C CA . LEU A 1 213 ? 14.537 -11.686 -10.685 1.00 90.62 213 LEU A CA 1
ATOM 1749 C C . LEU A 1 213 ? 14.562 -12.751 -9.581 1.00 90.62 213 LEU A C 1
ATOM 1751 O O . LEU A 1 213 ? 15.634 -13.070 -9.072 1.00 90.62 213 LEU A O 1
ATOM 1755 N N . GLN A 1 214 ? 13.431 -13.378 -9.256 1.00 89.38 214 GLN A N 1
ATOM 1756 C CA . GLN A 1 214 ? 13.367 -14.450 -8.255 1.00 89.38 214 GLN A CA 1
ATOM 1757 C C . GLN A 1 214 ? 14.181 -15.689 -8.648 1.00 89.38 214 GLN A C 1
ATOM 1759 O O . GLN A 1 214 ? 14.786 -16.332 -7.784 1.00 89.38 214 GLN A O 1
ATOM 1764 N N . ARG A 1 215 ? 14.226 -16.031 -9.943 1.00 89.88 215 ARG A N 1
ATOM 1765 C CA . ARG A 1 215 ? 14.981 -17.193 -10.437 1.00 89.88 215 ARG A CA 1
ATOM 1766 C C . ARG A 1 215 ? 16.482 -16.945 -10.500 1.00 89.88 215 ARG A C 1
ATOM 1768 O O . ARG A 1 215 ? 17.243 -17.818 -10.092 1.00 89.88 215 ARG A O 1
ATOM 1775 N N . LYS A 1 216 ? 16.908 -15.794 -11.032 1.00 87.19 216 LYS A N 1
ATOM 1776 C CA . LYS A 1 216 ? 18.330 -15.522 -11.306 1.00 87.19 216 LYS A CA 1
ATOM 1777 C C . LYS A 1 216 ? 19.010 -14.618 -10.275 1.00 87.19 216 LYS A C 1
ATOM 1779 O O . LYS A 1 216 ? 20.177 -14.833 -9.966 1.00 87.19 216 LYS A O 1
ATOM 1784 N N . PHE A 1 217 ? 18.301 -13.636 -9.715 1.00 88.19 217 PHE A N 1
ATOM 1785 C CA . PHE A 1 217 ? 18.884 -12.543 -8.926 1.00 88.19 217 PHE A CA 1
ATOM 1786 C C . PHE A 1 217 ? 18.070 -12.215 -7.664 1.00 88.19 217 PHE A C 1
ATOM 1788 O O . PHE A 1 217 ? 17.618 -11.087 -7.469 1.00 88.19 217 PHE A O 1
ATOM 1795 N N . LYS A 1 218 ? 17.926 -13.184 -6.749 1.00 86.69 218 LYS A N 1
ATOM 1796 C CA . LYS A 1 218 ? 17.122 -13.030 -5.516 1.00 86.69 218 LYS A CA 1
ATOM 1797 C C . LYS A 1 218 ? 17.448 -11.778 -4.691 1.00 86.69 218 LYS A C 1
ATOM 1799 O O . LYS A 1 218 ? 16.562 -11.162 -4.113 1.00 86.69 218 LYS A O 1
ATOM 1804 N N . HIS A 1 219 ? 18.715 -11.367 -4.655 1.00 86.31 219 HIS A N 1
ATOM 1805 C CA . HIS A 1 219 ? 19.149 -10.201 -3.882 1.00 86.31 219 HIS A CA 1
ATOM 1806 C C . HIS A 1 219 ? 18.605 -8.856 -4.410 1.00 86.31 219 HIS A C 1
ATOM 1808 O O . HIS A 1 219 ? 18.591 -7.885 -3.653 1.00 86.31 219 HIS A O 1
ATOM 1814 N N . LEU A 1 220 ? 18.143 -8.801 -5.667 1.00 89.44 220 LEU A N 1
ATOM 1815 C CA . LEU A 1 220 ? 17.566 -7.611 -6.308 1.00 89.44 220 LEU A CA 1
ATOM 1816 C C . LEU A 1 220 ? 16.043 -7.515 -6.184 1.00 89.44 220 LEU A C 1
ATOM 1818 O O . LEU A 1 220 ? 15.486 -6.449 -6.431 1.00 89.44 220 LEU A O 1
ATOM 1822 N N . VAL A 1 221 ? 15.372 -8.585 -5.750 1.00 91.25 221 VAL A N 1
ATOM 1823 C CA . VAL A 1 221 ? 13.906 -8.621 -5.625 1.00 91.25 221 VAL A CA 1
ATOM 1824 C C . VAL A 1 221 ? 13.406 -7.589 -4.611 1.00 91.25 221 VAL A C 1
ATOM 1826 O O . VAL A 1 221 ? 12.446 -6.878 -4.886 1.00 91.25 221 VAL A O 1
ATOM 1829 N N . ILE A 1 222 ? 14.081 -7.455 -3.462 1.00 91.56 222 ILE A N 1
ATOM 1830 C CA . ILE A 1 222 ? 13.704 -6.470 -2.433 1.00 91.56 222 ILE A CA 1
ATOM 1831 C C . ILE A 1 222 ? 13.868 -5.030 -2.949 1.00 91.56 222 ILE A C 1
ATOM 1833 O O . ILE A 1 222 ? 12.877 -4.310 -2.910 1.00 91.56 222 ILE A O 1
ATOM 1837 N N . PRO A 1 223 ? 15.043 -4.598 -3.463 1.00 91.31 223 PRO A N 1
ATOM 1838 C CA . PRO A 1 223 ? 15.188 -3.264 -4.051 1.00 91.31 223 PRO A CA 1
ATOM 1839 C C . PRO A 1 223 ? 14.171 -2.958 -5.156 1.00 91.31 223 PRO A C 1
ATOM 1841 O O . PRO A 1 223 ? 13.638 -1.854 -5.203 1.00 91.31 223 PRO A O 1
ATOM 1844 N N . TYR A 1 224 ? 13.877 -3.939 -6.017 1.00 91.50 224 TYR A N 1
ATOM 1845 C CA . TYR A 1 224 ? 12.872 -3.799 -7.069 1.00 91.50 224 TYR A CA 1
ATOM 1846 C C . TYR A 1 224 ? 11.480 -3.530 -6.487 1.00 91.50 224 TYR A C 1
ATOM 1848 O O . TYR A 1 224 ? 10.839 -2.542 -6.830 1.00 91.50 224 TYR A O 1
ATOM 1856 N N . LEU A 1 225 ? 11.024 -4.381 -5.566 1.00 91.12 225 LEU A N 1
ATOM 1857 C CA . LEU A 1 225 ? 9.708 -4.253 -4.943 1.00 91.12 225 LEU A CA 1
ATOM 1858 C C . LEU A 1 225 ? 9.591 -3.000 -4.065 1.00 91.12 225 LEU A C 1
ATOM 1860 O O . LEU A 1 225 ? 8.539 -2.368 -4.059 1.00 91.12 225 LEU A O 1
ATOM 1864 N N . GLU A 1 226 ? 10.657 -2.607 -3.357 1.00 91.31 226 GLU A N 1
ATOM 1865 C CA . GLU A 1 226 ? 10.709 -1.334 -2.626 1.00 91.31 226 GLU A CA 1
ATOM 1866 C C . GLU A 1 226 ? 10.505 -0.147 -3.578 1.00 91.31 226 GLU A C 1
ATOM 1868 O O . GLU A 1 226 ? 9.785 0.784 -3.223 1.00 91.31 226 GLU A O 1
ATOM 1873 N N . HIS A 1 227 ? 11.095 -0.173 -4.777 1.00 90.06 227 HIS A N 1
ATOM 1874 C CA . HIS A 1 227 ? 10.890 0.872 -5.780 1.00 90.06 227 HIS A CA 1
ATOM 1875 C C . HIS A 1 227 ? 9.456 0.867 -6.317 1.00 90.06 227 HIS A C 1
ATOM 1877 O O . HIS A 1 227 ? 8.773 1.885 -6.278 1.00 90.06 227 HIS A O 1
ATOM 1883 N N . VAL A 1 228 ? 8.969 -0.295 -6.757 1.00 88.06 228 VAL A N 1
ATOM 1884 C CA . VAL A 1 228 ? 7.620 -0.443 -7.327 1.00 88.06 228 VAL A CA 1
ATOM 1885 C C . VAL A 1 228 ? 6.536 -0.013 -6.333 1.00 88.06 228 VAL A C 1
ATOM 1887 O O . VAL A 1 228 ? 5.554 0.607 -6.726 1.00 88.06 228 VAL A O 1
ATOM 1890 N N . ILE A 1 229 ? 6.704 -0.305 -5.042 1.00 89.25 229 ILE A N 1
ATOM 1891 C CA . ILE A 1 229 ? 5.693 0.031 -4.034 1.00 89.25 229 ILE A CA 1
ATOM 1892 C C . ILE A 1 229 ? 5.836 1.474 -3.534 1.00 89.25 229 ILE A C 1
ATOM 1894 O O . ILE A 1 229 ? 4.824 2.139 -3.357 1.00 89.25 229 ILE A O 1
ATOM 1898 N N . ASN A 1 230 ? 7.052 1.980 -3.301 1.00 87.94 230 ASN A N 1
ATOM 1899 C CA . ASN A 1 230 ? 7.220 3.316 -2.710 1.00 87.94 230 ASN A CA 1
ATOM 1900 C C . ASN A 1 230 ? 7.266 4.451 -3.743 1.00 87.94 230 ASN A C 1
ATOM 1902 O O . ASN A 1 230 ? 6.910 5.576 -3.404 1.00 87.94 230 ASN A O 1
ATOM 1906 N N . VAL A 1 231 ? 7.753 4.185 -4.960 1.00 86.81 231 VAL A N 1
ATOM 1907 C CA . VAL A 1 231 ? 7.908 5.196 -6.021 1.00 86.81 231 VAL A CA 1
ATOM 1908 C C . VAL A 1 231 ? 6.726 5.143 -6.979 1.00 86.81 231 VAL A C 1
ATOM 1910 O O . VAL A 1 231 ? 6.113 6.171 -7.244 1.00 86.81 231 VAL A O 1
ATOM 1913 N N . TRP A 1 232 ? 6.361 3.947 -7.448 1.00 84.62 232 TRP A N 1
ATOM 1914 C CA . TRP A 1 232 ? 5.247 3.774 -8.391 1.00 84.62 232 TRP A CA 1
ATOM 1915 C C . TRP A 1 232 ? 3.882 3.550 -7.719 1.00 84.62 232 TRP A C 1
ATOM 1917 O O . TRP A 1 232 ? 2.902 3.308 -8.421 1.00 84.62 232 TRP A O 1
ATOM 1927 N N . ASP A 1 233 ? 3.823 3.610 -6.383 1.00 85.19 233 ASP A N 1
ATOM 1928 C CA . ASP A 1 233 ? 2.610 3.465 -5.559 1.00 85.19 233 ASP A CA 1
ATOM 1929 C C . ASP A 1 233 ? 1.725 2.272 -5.971 1.00 85.19 233 ASP A C 1
ATOM 1931 O O . ASP A 1 233 ? 0.498 2.349 -6.072 1.00 85.19 233 ASP A O 1
ATOM 1935 N N . ASP A 1 234 ? 2.365 1.140 -6.284 1.00 86.44 234 ASP A N 1
ATOM 1936 C CA . ASP A 1 234 ? 1.645 -0.039 -6.745 1.00 86.44 234 ASP A CA 1
ATOM 1937 C C . ASP A 1 234 ? 0.760 -0.612 -5.633 1.00 86.44 234 ASP A C 1
ATOM 1939 O O . ASP A 1 234 ? 1.222 -0.900 -4.530 1.00 86.44 234 ASP A O 1
ATOM 1943 N N . THR A 1 235 ? -0.513 -0.856 -5.938 1.00 88.44 235 THR A N 1
ATOM 1944 C CA . THR A 1 235 ? -1.515 -1.348 -4.972 1.00 88.44 235 THR A CA 1
ATOM 1945 C C . THR A 1 235 ? -1.754 -2.858 -5.067 1.00 88.44 235 THR A C 1
ATOM 1947 O O . THR A 1 235 ? -2.628 -3.399 -4.386 1.00 88.44 235 THR A O 1
ATOM 1950 N N . ASN A 1 236 ? -0.985 -3.566 -5.900 1.00 89.19 236 ASN A N 1
ATOM 1951 C CA . ASN A 1 236 ? -1.157 -4.997 -6.128 1.00 89.19 236 ASN A CA 1
ATOM 1952 C C . ASN A 1 236 ? -0.784 -5.836 -4.894 1.00 89.19 236 ASN A C 1
ATOM 1954 O O . ASN A 1 236 ? 0.387 -5.962 -4.531 1.00 89.19 236 ASN A O 1
ATOM 1958 N N . THR A 1 237 ? -1.775 -6.511 -4.311 1.00 88.81 237 THR A N 1
ATOM 1959 C CA . THR A 1 237 ? -1.613 -7.373 -3.132 1.00 88.81 237 THR A CA 1
ATOM 1960 C C . THR A 1 237 ? -0.509 -8.418 -3.266 1.00 88.81 237 THR A C 1
ATOM 1962 O O . THR A 1 237 ? 0.206 -8.662 -2.298 1.00 88.81 237 THR A O 1
ATOM 1965 N N . LEU A 1 238 ? -0.306 -8.999 -4.452 1.00 88.69 238 LEU A N 1
ATOM 1966 C CA . LEU A 1 238 ? 0.727 -10.021 -4.658 1.00 88.69 238 LEU A CA 1
ATOM 1967 C C . LEU A 1 238 ? 2.143 -9.462 -4.485 1.00 88.69 238 LEU A C 1
ATOM 1969 O O . LEU A 1 238 ? 3.005 -10.143 -3.928 1.00 88.69 238 LEU A O 1
ATOM 1973 N N . ASN A 1 239 ? 2.383 -8.225 -4.919 1.00 89.19 239 ASN A N 1
ATOM 1974 C CA . ASN A 1 239 ? 3.688 -7.575 -4.802 1.00 89.19 239 ASN A CA 1
ATOM 1975 C C . ASN A 1 239 ? 3.986 -7.211 -3.343 1.00 89.19 239 ASN A C 1
ATOM 1977 O O . ASN A 1 239 ? 5.090 -7.462 -2.856 1.00 89.19 239 ASN A O 1
ATOM 1981 N N . HIS A 1 240 ? 2.977 -6.714 -2.621 1.00 91.06 240 HIS A N 1
ATOM 1982 C CA . HIS A 1 240 ? 3.078 -6.426 -1.187 1.00 91.06 240 HIS A CA 1
ATOM 1983 C C . HIS A 1 240 ? 3.315 -7.697 -0.365 1.00 91.06 240 HIS A C 1
ATOM 1985 O O . HIS A 1 240 ? 4.223 -7.730 0.468 1.00 91.06 240 HIS A O 1
ATOM 1991 N N . ASP A 1 241 ? 2.552 -8.761 -0.632 1.00 89.88 241 ASP A N 1
ATOM 1992 C CA . ASP A 1 241 ? 2.742 -10.067 0.001 1.00 89.88 241 ASP A CA 1
ATOM 1993 C C . ASP A 1 241 ? 4.150 -10.600 -0.292 1.00 89.88 241 ASP A C 1
ATOM 1995 O O . ASP A 1 241 ? 4.855 -11.030 0.620 1.00 89.88 241 ASP A O 1
ATOM 1999 N N . THR A 1 242 ? 4.598 -10.551 -1.549 1.00 90.12 242 THR A N 1
ATOM 2000 C CA . THR A 1 242 ? 5.932 -11.033 -1.944 1.00 90.12 242 THR A CA 1
ATOM 2001 C C . THR A 1 242 ? 7.041 -10.266 -1.233 1.00 90.12 242 THR A C 1
ATOM 2003 O O . THR A 1 242 ? 7.944 -10.899 -0.693 1.00 90.12 242 THR A O 1
ATOM 2006 N N . LEU A 1 243 ? 6.953 -8.935 -1.137 1.00 91.44 243 LEU A N 1
ATOM 2007 C CA . LEU A 1 243 ? 7.946 -8.131 -0.420 1.00 91.44 243 LEU A CA 1
ATOM 2008 C C . LEU A 1 243 ? 8.042 -8.536 1.059 1.00 91.44 243 LEU A C 1
ATOM 2010 O O . LEU A 1 243 ? 9.141 -8.689 1.594 1.00 91.44 243 LEU A O 1
ATOM 2014 N N . ILE A 1 244 ? 6.900 -8.762 1.715 1.00 90.31 244 ILE A N 1
ATOM 2015 C CA . ILE A 1 244 ? 6.862 -9.232 3.106 1.00 90.31 244 ILE A CA 1
ATOM 2016 C C . ILE A 1 244 ? 7.547 -10.594 3.237 1.00 90.31 244 ILE A C 1
ATOM 2018 O O . ILE A 1 244 ? 8.346 -10.791 4.155 1.00 90.31 244 ILE A O 1
ATOM 2022 N N . HIS A 1 245 ? 7.265 -11.527 2.327 1.00 89.00 245 HIS A N 1
ATOM 2023 C CA . HIS A 1 245 ? 7.887 -12.849 2.342 1.00 89.00 245 HIS A CA 1
ATOM 2024 C C . HIS A 1 245 ? 9.404 -12.777 2.123 1.00 89.00 245 HIS A C 1
ATOM 2026 O O . HIS A 1 245 ? 10.151 -13.419 2.859 1.00 89.00 245 HIS A O 1
ATOM 2032 N N . GLU A 1 246 ? 9.873 -11.947 1.191 1.00 89.69 246 GLU A N 1
ATOM 2033 C CA . GLU A 1 246 ? 11.305 -11.748 0.947 1.00 89.69 246 GLU A CA 1
ATOM 2034 C C . GLU A 1 246 ? 12.008 -11.116 2.159 1.00 89.69 246 GLU A C 1
ATOM 2036 O O . GLU A 1 246 ? 13.111 -11.529 2.523 1.00 89.69 246 GLU A O 1
ATOM 2041 N N . TYR A 1 247 ? 11.367 -10.172 2.863 1.00 90.62 247 TYR A N 1
ATOM 2042 C CA . TYR A 1 247 ? 11.896 -9.669 4.134 1.00 90.62 247 TYR A CA 1
ATOM 2043 C C . TYR A 1 247 ? 11.984 -10.759 5.199 1.00 90.62 247 TYR A C 1
ATOM 2045 O O . TYR A 1 247 ? 13.013 -10.870 5.868 1.00 90.62 247 TYR A O 1
ATOM 2053 N N . GLN A 1 248 ? 10.939 -11.574 5.357 1.00 87.19 248 GLN A N 1
ATOM 2054 C CA . GLN A 1 248 ? 10.934 -12.678 6.318 1.00 87.19 248 GLN A CA 1
ATOM 2055 C C . GLN A 1 248 ? 12.049 -13.683 6.023 1.00 87.19 248 GLN A C 1
ATOM 2057 O O . GLN A 1 248 ? 12.772 -14.087 6.935 1.00 87.19 248 GLN A O 1
ATOM 2062 N N . ASP A 1 249 ? 12.218 -14.068 4.761 1.00 87.56 249 ASP A N 1
ATOM 2063 C CA . ASP A 1 249 ? 13.257 -15.013 4.370 1.00 87.56 249 ASP A CA 1
ATOM 2064 C C . ASP A 1 249 ? 14.651 -14.405 4.526 1.00 87.56 249 ASP A C 1
ATOM 2066 O O . ASP A 1 249 ? 15.555 -15.078 5.024 1.00 87.56 249 ASP A O 1
ATOM 2070 N N . LYS A 1 250 ? 14.835 -13.113 4.236 1.00 86.94 250 LYS A N 1
ATOM 2071 C CA . LYS A 1 250 ? 16.111 -12.437 4.492 1.00 86.94 250 LYS A CA 1
ATOM 2072 C C . LYS A 1 250 ? 16.434 -12.346 5.985 1.00 86.94 250 LYS A C 1
ATOM 2074 O O . LYS A 1 250 ? 17.593 -12.528 6.348 1.00 86.94 250 LYS A O 1
ATOM 2079 N N . ILE A 1 251 ? 15.438 -12.132 6.850 1.00 86.31 251 ILE A N 1
ATOM 2080 C CA . ILE A 1 251 ? 15.616 -12.139 8.314 1.00 86.31 251 ILE A CA 1
ATOM 2081 C C . ILE A 1 251 ? 16.054 -13.525 8.806 1.00 86.31 251 ILE A C 1
ATOM 2083 O O . ILE A 1 251 ? 16.948 -13.599 9.641 1.00 86.31 251 ILE A O 1
ATOM 2087 N N . LYS A 1 252 ? 15.496 -14.621 8.270 1.00 83.94 252 LYS A N 1
ATOM 2088 C CA . LYS A 1 252 ? 15.896 -15.991 8.657 1.00 83.94 252 LYS A CA 1
ATOM 2089 C C . LYS A 1 252 ? 17.366 -16.297 8.354 1.00 83.94 252 LYS A C 1
ATOM 2091 O O . LYS A 1 252 ? 17.988 -17.055 9.089 1.00 83.94 252 LYS A O 1
ATOM 2096 N N . HIS A 1 253 ? 17.904 -15.735 7.271 1.00 83.31 253 HIS A N 1
ATOM 2097 C CA . HIS A 1 253 ? 19.270 -16.009 6.810 1.00 83.31 253 HIS A CA 1
ATOM 2098 C C . HIS A 1 253 ? 20.296 -14.946 7.237 1.00 83.31 253 HIS A C 1
ATOM 2100 O O . HIS A 1 253 ? 21.488 -15.135 7.007 1.00 83.31 253 HIS A O 1
ATOM 2106 N N . SER A 1 254 ? 19.862 -13.834 7.837 1.00 82.38 254 SER A N 1
ATOM 2107 C CA . SER A 1 254 ? 20.744 -12.745 8.274 1.00 82.38 254 SER A CA 1
ATOM 2108 C C . SER A 1 254 ? 20.921 -12.765 9.791 1.00 82.38 254 SER A C 1
ATOM 2110 O O . SER A 1 254 ? 19.967 -12.982 10.531 1.00 82.38 254 SER A O 1
ATOM 2112 N N . THR A 1 255 ? 22.127 -12.468 10.272 1.00 79.62 255 THR A N 1
ATOM 2113 C CA . THR A 1 255 ? 22.434 -12.361 11.709 1.00 79.62 255 THR A CA 1
ATOM 2114 C C . THR A 1 255 ? 22.997 -10.982 12.053 1.00 79.62 255 THR A C 1
ATOM 2116 O O . THR A 1 255 ? 23.684 -10.372 11.236 1.00 79.62 255 THR A O 1
ATOM 2119 N N . GLY A 1 256 ? 22.739 -10.499 13.272 1.00 82.06 256 GLY A N 1
ATOM 2120 C CA . GLY A 1 256 ? 23.270 -9.224 13.774 1.00 82.06 256 GLY A CA 1
ATOM 2121 C C . GLY A 1 256 ? 22.541 -7.988 13.231 1.00 82.06 256 GLY A C 1
ATOM 2122 O O . GLY A 1 256 ? 21.331 -8.020 12.998 1.00 82.06 256 GLY A O 1
ATOM 2123 N N . ASP A 1 257 ? 23.279 -6.897 13.020 1.00 81.44 257 ASP A N 1
ATOM 2124 C CA . ASP A 1 257 ? 22.727 -5.564 12.716 1.00 81.44 257 ASP A CA 1
ATOM 2125 C C . ASP A 1 257 ? 21.907 -5.507 11.420 1.00 81.44 257 ASP A C 1
ATOM 2127 O O . ASP A 1 257 ? 20.897 -4.803 11.341 1.00 81.44 257 ASP A O 1
ATOM 2131 N N . SER A 1 258 ? 22.279 -6.298 10.408 1.00 83.12 258 SER A N 1
ATOM 2132 C CA . SER A 1 258 ? 21.531 -6.360 9.145 1.00 83.12 258 SER A CA 1
ATOM 2133 C C . SER A 1 258 ? 20.114 -6.907 9.349 1.00 83.12 258 SER A C 1
ATOM 2135 O O . SER A 1 258 ? 19.158 -6.375 8.783 1.00 83.12 258 SER A O 1
ATOM 2137 N N . ALA A 1 259 ? 19.954 -7.914 10.214 1.00 84.38 259 ALA A N 1
ATOM 2138 C CA . ALA A 1 259 ? 18.644 -8.469 10.536 1.00 84.38 259 ALA A CA 1
ATOM 2139 C C . ALA A 1 259 ? 17.765 -7.440 11.261 1.00 84.38 259 ALA A C 1
ATOM 2141 O O . ALA A 1 259 ? 16.582 -7.328 10.951 1.00 84.38 259 ALA A O 1
ATOM 2142 N N . ILE A 1 260 ? 18.346 -6.641 12.164 1.00 86.38 260 ILE A N 1
ATOM 2143 C CA . ILE A 1 260 ? 17.639 -5.571 12.886 1.00 86.38 260 ILE A CA 1
ATOM 2144 C C . ILE A 1 260 ? 17.131 -4.504 11.909 1.00 86.38 260 ILE A C 1
ATOM 2146 O O . ILE A 1 260 ? 15.974 -4.093 11.994 1.00 86.38 260 ILE A O 1
ATOM 2150 N N . GLN A 1 261 ? 17.961 -4.092 10.947 1.00 88.81 261 GLN A N 1
ATOM 2151 C CA . GLN A 1 261 ? 17.578 -3.094 9.946 1.00 88.81 261 GLN A CA 1
ATOM 2152 C C . GLN A 1 261 ? 16.476 -3.600 9.003 1.00 88.81 261 GLN A C 1
ATOM 2154 O O . GLN A 1 261 ? 15.567 -2.856 8.643 1.00 88.81 261 GLN A O 1
ATOM 2159 N N . ILE A 1 262 ? 16.527 -4.868 8.593 1.00 87.31 262 ILE A N 1
ATOM 2160 C CA . ILE A 1 262 ? 15.469 -5.455 7.757 1.00 87.31 262 ILE A CA 1
ATOM 2161 C C . ILE A 1 262 ? 14.179 -5.602 8.566 1.00 87.31 262 ILE A C 1
ATOM 2163 O O . ILE A 1 262 ? 13.092 -5.329 8.061 1.00 87.31 262 ILE A O 1
ATOM 2167 N N . ARG A 1 263 ? 14.295 -5.979 9.841 1.00 88.56 263 ARG A N 1
ATOM 2168 C CA . ARG A 1 263 ? 13.159 -6.104 10.750 1.00 88.56 263 ARG A CA 1
ATOM 2169 C C . ARG A 1 263 ? 12.4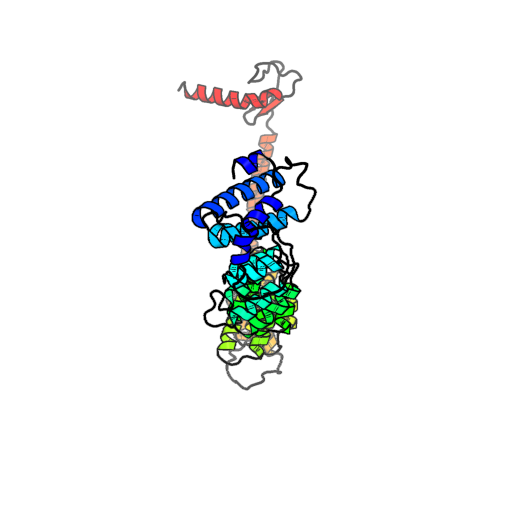59 -4.764 10.979 1.00 88.56 263 ARG A C 1
ATOM 2171 O O . ARG A 1 263 ? 11.234 -4.701 10.932 1.00 88.56 263 ARG A O 1
ATOM 2178 N N . SER A 1 264 ? 13.212 -3.677 11.150 1.00 88.94 264 SER A N 1
ATOM 2179 C CA . SER A 1 264 ? 12.627 -2.338 11.278 1.00 88.94 264 SER A CA 1
ATOM 2180 C C . SER A 1 264 ? 11.924 -1.890 9.994 1.00 88.94 264 SER A C 1
ATOM 2182 O O . SER A 1 264 ? 10.808 -1.375 10.072 1.00 88.94 264 SER A O 1
ATOM 2184 N N . LYS A 1 265 ? 12.507 -2.163 8.817 1.00 91.00 265 LYS A N 1
ATOM 2185 C CA . LYS A 1 265 ? 11.844 -1.942 7.520 1.00 91.00 265 LYS A CA 1
ATOM 2186 C C . LYS A 1 265 ? 10.533 -2.722 7.403 1.00 91.00 265 LYS A C 1
ATOM 2188 O O . LYS A 1 265 ? 9.515 -2.137 7.043 1.00 91.00 265 LYS A O 1
ATOM 2193 N N . LEU A 1 266 ? 10.534 -4.008 7.757 1.00 91.56 266 LEU A N 1
ATOM 2194 C CA . LEU A 1 266 ? 9.335 -4.849 7.738 1.00 91.56 266 LEU A CA 1
ATOM 2195 C C . LEU A 1 266 ? 8.244 -4.301 8.670 1.00 91.56 266 LEU A C 1
ATOM 2197 O O . LEU A 1 266 ? 7.086 -4.208 8.270 1.00 91.56 266 LEU A O 1
ATOM 2201 N N . LEU A 1 267 ? 8.599 -3.895 9.892 1.00 90.50 267 LEU A N 1
ATOM 2202 C CA . LEU A 1 267 ? 7.651 -3.307 10.844 1.00 90.50 267 LEU A CA 1
ATOM 2203 C C . LEU A 1 267 ? 7.038 -2.001 10.332 1.00 90.50 267 LEU A C 1
ATOM 2205 O O . LEU A 1 267 ? 5.834 -1.793 10.489 1.00 90.50 267 LEU A O 1
ATOM 2209 N N . LEU A 1 268 ? 7.845 -1.126 9.728 1.00 91.12 268 LEU A N 1
ATOM 2210 C CA . LEU A 1 268 ? 7.351 0.106 9.110 1.00 91.12 268 LEU A CA 1
ATOM 2211 C C . LEU A 1 268 ? 6.393 -0.210 7.960 1.00 91.12 268 LEU A C 1
ATOM 2213 O O . LEU A 1 268 ? 5.283 0.321 7.927 1.00 91.12 268 LEU A O 1
ATOM 2217 N N . PHE A 1 269 ? 6.775 -1.147 7.093 1.00 92.00 269 PHE A N 1
ATOM 2218 C CA . PHE A 1 269 ? 5.965 -1.562 5.956 1.00 92.00 269 PHE A CA 1
ATOM 2219 C C . PHE A 1 269 ? 4.609 -2.144 6.379 1.00 92.00 269 PHE A C 1
ATOM 2221 O O . PHE A 1 269 ? 3.571 -1.733 5.865 1.00 92.00 269 PHE A O 1
ATOM 2228 N N . LEU A 1 270 ? 4.584 -3.040 7.373 1.00 89.81 270 LEU A N 1
ATOM 2229 C CA . LEU A 1 270 ? 3.346 -3.652 7.877 1.00 89.81 270 LEU A CA 1
ATOM 2230 C C . LEU A 1 270 ? 2.379 -2.633 8.499 1.00 89.81 270 LEU A C 1
ATOM 2232 O O . LEU A 1 270 ? 1.160 -2.841 8.446 1.00 89.81 270 LEU A O 1
ATOM 2236 N N . LYS A 1 271 ? 2.909 -1.554 9.093 1.00 88.19 271 LYS A N 1
ATOM 2237 C CA . LYS A 1 271 ? 2.114 -0.449 9.651 1.00 88.19 271 LYS A CA 1
ATOM 2238 C C . LYS A 1 271 ? 1.553 0.460 8.558 1.00 88.19 271 LYS A C 1
ATOM 2240 O O . LYS A 1 271 ? 0.390 0.834 8.651 1.00 88.19 271 LYS A O 1
ATOM 2245 N N . GLN A 1 272 ? 2.359 0.799 7.552 1.00 88.94 272 GLN A N 1
ATOM 2246 C CA . GLN A 1 272 ? 2.004 1.770 6.511 1.00 88.94 272 GLN A CA 1
ATOM 2247 C C . GLN A 1 272 ? 1.136 1.173 5.398 1.00 88.94 272 GLN A C 1
ATOM 2249 O O . GLN A 1 272 ? 0.136 1.775 5.020 1.00 88.94 272 GLN A O 1
ATOM 2254 N N . SER A 1 273 ? 1.483 -0.012 4.890 1.00 89.38 273 SER A N 1
ATOM 2255 C CA . SER A 1 273 ? 0.756 -0.628 3.777 1.00 89.38 273 SER A CA 1
ATOM 2256 C C . SER A 1 273 ? -0.557 -1.264 4.235 1.00 89.38 273 SER A C 1
ATOM 2258 O O . SER A 1 273 ? -0.595 -1.992 5.229 1.00 89.38 273 SER A O 1
ATOM 2260 N N . ASN A 1 274 ? -1.630 -1.046 3.473 1.00 86.50 274 ASN A N 1
ATOM 2261 C CA . ASN A 1 274 ? -2.932 -1.702 3.647 1.00 86.50 274 ASN A CA 1
ATOM 2262 C C . ASN A 1 274 ? -3.289 -2.655 2.495 1.00 86.50 274 ASN A C 1
ATOM 2264 O O . ASN A 1 274 ? -4.406 -3.160 2.455 1.00 86.50 274 ASN A O 1
ATOM 2268 N N . HIS A 1 275 ? -2.358 -2.902 1.569 1.00 88.31 275 HIS A N 1
ATOM 2269 C CA . HIS A 1 275 ? -2.630 -3.646 0.335 1.00 88.31 275 HIS A CA 1
ATOM 2270 C C . HIS A 1 275 ? -2.217 -5.120 0.387 1.00 88.31 275 HIS A C 1
ATOM 2272 O O . HIS A 1 275 ? -2.573 -5.866 -0.520 1.00 88.31 275 HIS A O 1
ATOM 2278 N N . TYR A 1 276 ? -1.508 -5.563 1.431 1.00 89.75 276 TYR A N 1
ATOM 2279 C CA . TYR A 1 276 ? -1.165 -6.976 1.636 1.00 89.75 276 TYR A CA 1
ATOM 2280 C C . TYR A 1 276 ? -2.342 -7.780 2.208 1.00 89.75 276 TYR A C 1
ATOM 2282 O O . TYR A 1 276 ? -3.215 -7.224 2.872 1.00 89.75 276 TYR A O 1
ATOM 2290 N N . SER A 1 277 ? -2.338 -9.101 2.006 1.00 90.12 277 SER A N 1
ATOM 2291 C CA . SER A 1 277 ? -3.298 -10.037 2.599 1.00 90.12 277 SER A CA 1
ATOM 2292 C C . SER A 1 277 ? -2.813 -10.489 3.982 1.00 90.12 277 SER A C 1
ATOM 2294 O O . SER A 1 277 ? -1.906 -11.326 4.083 1.00 90.12 277 SER A O 1
ATOM 2296 N N . PRO A 1 278 ? -3.420 -10.015 5.090 1.00 88.00 278 PRO A N 1
ATOM 2297 C CA . PRO A 1 278 ? -2.924 -10.343 6.425 1.00 88.00 278 PRO A CA 1
ATOM 2298 C C . PRO A 1 278 ? -3.050 -11.842 6.747 1.00 88.00 278 PRO A C 1
ATOM 2300 O O . PRO A 1 278 ? -2.233 -12.394 7.480 1.00 88.00 278 PRO A O 1
ATOM 2303 N N . ALA A 1 279 ? -4.043 -12.529 6.170 1.00 86.75 279 ALA A N 1
ATOM 2304 C CA . ALA A 1 279 ? -4.236 -13.967 6.353 1.00 86.75 279 ALA A CA 1
ATOM 2305 C C . ALA A 1 279 ? -3.130 -14.793 5.677 1.00 86.75 279 ALA A C 1
ATOM 2307 O O . ALA A 1 279 ? -2.599 -15.720 6.293 1.00 86.75 279 ALA A O 1
ATOM 2308 N N . SER A 1 280 ? -2.758 -14.431 4.444 1.00 86.12 280 SER A N 1
ATOM 2309 C CA . SER A 1 280 ? -1.678 -15.087 3.693 1.00 86.12 280 SER A CA 1
ATOM 2310 C C . SER A 1 280 ? -0.336 -14.903 4.396 1.00 86.12 280 SER A C 1
ATOM 2312 O O . SER A 1 280 ? 0.402 -15.866 4.605 1.00 86.12 280 SER A O 1
ATOM 2314 N N . VAL A 1 281 ? -0.060 -13.669 4.826 1.00 87.00 281 VAL A N 1
ATOM 2315 C CA . VAL A 1 281 ? 1.170 -13.303 5.535 1.00 87.00 281 VAL A CA 1
ATOM 2316 C C . VAL A 1 281 ? 1.289 -14.056 6.862 1.00 87.00 281 VAL A C 1
ATOM 2318 O O . VAL A 1 281 ? 2.352 -14.599 7.164 1.00 87.00 281 VAL A O 1
ATOM 2321 N N . LEU A 1 282 ? 0.204 -14.146 7.640 1.00 86.44 282 LEU A N 1
ATOM 2322 C CA . LEU A 1 282 ? 0.202 -14.861 8.918 1.00 86.44 282 LEU A CA 1
ATOM 2323 C C . LEU A 1 282 ? 0.511 -16.357 8.752 1.00 86.44 282 LEU A C 1
ATOM 2325 O O . LEU A 1 282 ? 1.216 -16.922 9.584 1.00 86.44 282 LEU A O 1
ATOM 2329 N N . ALA A 1 283 ? 0.019 -16.994 7.684 1.00 86.38 283 ALA A N 1
ATOM 2330 C CA . ALA A 1 283 ? 0.210 -18.426 7.447 1.00 86.38 283 ALA A CA 1
ATOM 2331 C C . ALA A 1 283 ? 1.680 -18.821 7.212 1.00 86.38 283 ALA A C 1
ATOM 2333 O O . ALA A 1 283 ? 2.053 -19.960 7.489 1.00 86.38 283 ALA A O 1
ATOM 2334 N N . ARG A 1 284 ? 2.518 -17.900 6.712 1.00 82.38 284 ARG A N 1
ATOM 2335 C CA . ARG A 1 284 ? 3.947 -18.152 6.448 1.00 82.38 284 ARG A CA 1
ATOM 2336 C C . ARG A 1 284 ? 4.876 -17.667 7.570 1.00 82.38 284 ARG A C 1
ATOM 2338 O O . ARG A 1 284 ? 6.066 -17.989 7.559 1.00 82.38 284 ARG A O 1
ATOM 2345 N N . MET A 1 285 ? 4.363 -16.916 8.546 1.00 82.50 285 MET A N 1
ATOM 2346 C CA . MET A 1 285 ? 5.173 -16.447 9.671 1.00 82.50 285 MET A CA 1
ATOM 2347 C C . MET A 1 285 ? 5.637 -17.624 10.552 1.00 82.50 285 MET A C 1
ATOM 2349 O O . MET A 1 285 ? 4.834 -18.499 10.876 1.00 82.50 285 MET A O 1
ATOM 2353 N N . PRO A 1 286 ? 6.917 -17.653 10.980 1.00 78.88 286 PRO A N 1
ATOM 2354 C CA . PRO A 1 286 ? 7.436 -18.709 11.850 1.00 78.88 286 PRO A CA 1
ATOM 2355 C C . PRO A 1 286 ? 6.689 -18.712 13.184 1.00 78.88 286 PRO A C 1
ATOM 2357 O O . PRO A 1 286 ? 6.343 -17.645 13.679 1.00 78.88 286 PRO A O 1
ATOM 2360 N N . HIS A 1 287 ? 6.453 -19.875 13.796 1.00 69.94 287 HIS A N 1
ATOM 2361 C CA . HIS A 1 287 ? 5.772 -19.953 15.098 1.00 69.94 287 HIS A CA 1
ATOM 2362 C C . HIS A 1 287 ? 6.589 -19.304 16.224 1.00 69.94 287 HIS A C 1
ATOM 2364 O O . HIS A 1 287 ? 6.025 -18.540 17.010 1.00 69.94 287 HIS A O 1
ATOM 2370 N N . ASP A 1 288 ? 7.909 -19.484 16.199 1.00 67.38 288 ASP A N 1
ATOM 2371 C CA . ASP A 1 288 ? 8.847 -18.899 17.155 1.00 67.38 288 ASP A CA 1
ATOM 2372 C C . ASP A 1 288 ? 9.511 -17.651 16.547 1.00 67.38 288 ASP A C 1
ATOM 2374 O O . ASP A 1 288 ? 10.166 -17.722 15.506 1.00 67.38 288 ASP A O 1
ATOM 2378 N N . GLY A 1 289 ? 9.304 -16.486 17.170 1.00 75.94 289 GLY A N 1
ATOM 2379 C CA . GLY A 1 289 ? 9.841 -15.195 16.721 1.00 75.94 289 GLY A CA 1
ATOM 2380 C C . GLY A 1 289 ? 8.846 -14.287 15.982 1.00 75.94 289 GLY A C 1
ATOM 2381 O O . GLY A 1 289 ? 7.668 -14.617 15.817 1.00 75.94 289 GLY A O 1
ATOM 2382 N N . LEU A 1 290 ? 9.333 -13.107 15.574 1.00 82.19 290 LEU A N 1
ATOM 2383 C CA . LEU A 1 290 ? 8.576 -12.040 14.892 1.00 82.19 290 LEU A CA 1
ATOM 2384 C C . LEU A 1 290 ? 7.267 -11.641 15.607 1.00 82.19 290 LEU A C 1
ATOM 2386 O O . LEU A 1 290 ? 6.214 -11.489 14.987 1.00 82.19 290 LEU A O 1
ATOM 2390 N N . HIS A 1 291 ? 7.309 -11.537 16.938 1.00 85.12 291 HIS A N 1
ATOM 2391 C CA . HIS A 1 291 ? 6.117 -11.282 17.754 1.00 85.12 291 HIS A CA 1
ATOM 2392 C C . HIS A 1 291 ? 5.477 -9.925 17.440 1.00 85.12 291 HIS A C 1
ATOM 2394 O O . HIS A 1 291 ? 4.265 -9.862 17.254 1.00 85.12 291 HIS A O 1
ATOM 2400 N N . ASP A 1 292 ? 6.280 -8.869 17.303 1.00 85.75 292 ASP A N 1
ATOM 2401 C CA . ASP A 1 292 ? 5.794 -7.515 17.005 1.00 85.75 292 ASP A CA 1
ATOM 2402 C C . ASP A 1 292 ? 5.119 -7.439 15.625 1.00 85.75 292 ASP A C 1
ATOM 2404 O O . ASP A 1 292 ? 4.059 -6.835 15.462 1.00 85.75 292 ASP A O 1
ATOM 2408 N N . GLU A 1 293 ? 5.697 -8.112 14.630 1.00 89.44 293 GLU A N 1
ATOM 2409 C CA . GLU A 1 293 ? 5.156 -8.216 13.277 1.00 89.44 293 GLU A CA 1
ATOM 2410 C C . GLU A 1 293 ? 3.830 -8.983 13.267 1.00 89.44 293 GLU A C 1
ATOM 2412 O O . GLU A 1 293 ? 2.854 -8.535 12.661 1.00 89.44 293 GLU A O 1
ATOM 2417 N N . LYS A 1 294 ? 3.766 -10.114 13.984 1.00 87.56 294 LYS A N 1
ATOM 2418 C CA . LYS A 1 294 ? 2.532 -10.895 14.154 1.00 87.56 294 LYS A CA 1
ATOM 2419 C C . LYS A 1 294 ? 1.439 -10.085 14.822 1.00 87.56 294 LYS A C 1
ATOM 2421 O O . LYS A 1 294 ? 0.294 -10.173 14.395 1.00 87.56 294 LYS A O 1
ATOM 2426 N N . ILE A 1 295 ? 1.776 -9.311 15.853 1.00 88.19 295 ILE A N 1
ATOM 2427 C CA . ILE A 1 295 ? 0.816 -8.458 16.554 1.00 88.19 295 ILE A CA 1
ATOM 2428 C C . ILE A 1 295 ? 0.157 -7.486 15.572 1.00 88.19 295 ILE A C 1
ATOM 2430 O O . ILE A 1 295 ? -1.067 -7.371 15.565 1.00 88.19 295 ILE A O 1
ATOM 2434 N N . ILE A 1 296 ? 0.938 -6.844 14.697 1.00 88.69 296 ILE A N 1
ATOM 2435 C CA . ILE A 1 296 ? 0.402 -5.920 13.687 1.00 88.69 296 ILE A CA 1
ATOM 2436 C C . ILE A 1 296 ? -0.536 -6.655 12.721 1.00 88.69 296 ILE A C 1
ATOM 2438 O O . ILE A 1 296 ? -1.659 -6.205 12.493 1.00 88.69 296 ILE A O 1
ATOM 2442 N N . VAL A 1 297 ? -0.114 -7.805 12.191 1.00 88.81 297 VAL A N 1
ATOM 2443 C CA . VAL A 1 297 ? -0.914 -8.591 11.236 1.00 88.81 297 VAL A CA 1
ATOM 2444 C C . VAL A 1 297 ? -2.206 -9.121 11.875 1.00 88.81 297 VAL A C 1
ATOM 2446 O O . VAL A 1 297 ? -3.278 -9.022 11.282 1.00 88.81 297 VAL A O 1
ATOM 2449 N N . LEU A 1 298 ? -2.136 -9.647 13.102 1.00 87.31 298 LEU A N 1
ATOM 2450 C CA . LEU A 1 298 ? -3.294 -10.144 13.855 1.00 87.31 298 LEU A CA 1
ATOM 2451 C C . LEU A 1 298 ? -4.254 -9.022 14.260 1.00 87.31 298 LEU A C 1
ATOM 2453 O O . LEU A 1 298 ? -5.467 -9.236 14.244 1.00 87.31 298 LEU A O 1
ATOM 2457 N N . SER A 1 299 ? -3.724 -7.838 14.577 1.00 86.81 299 SER A N 1
ATOM 2458 C CA . SER A 1 299 ? -4.515 -6.632 14.836 1.00 86.81 299 SER A CA 1
ATOM 2459 C C . SER A 1 299 ? -5.353 -6.259 13.611 1.00 86.81 299 SER A C 1
ATOM 2461 O O . SER A 1 299 ? -6.562 -6.089 13.736 1.00 86.81 299 SER A O 1
ATOM 2463 N N . LYS A 1 300 ? -4.763 -6.272 12.404 1.00 86.06 300 LYS A N 1
ATOM 2464 C CA . LYS A 1 300 ? -5.508 -6.035 11.150 1.00 86.06 300 LYS A CA 1
ATOM 2465 C C . LYS A 1 300 ? -6.553 -7.114 10.834 1.00 86.06 300 LYS A C 1
ATOM 2467 O O . LYS A 1 300 ? -7.508 -6.842 10.118 1.00 86.06 300 LYS A O 1
ATOM 2472 N N . LEU A 1 301 ? -6.388 -8.330 11.357 1.00 86.31 301 LEU A N 1
ATOM 2473 C CA . LEU A 1 301 ? -7.366 -9.421 11.234 1.00 86.31 301 LEU A CA 1
ATOM 2474 C C . LEU A 1 301 ? -8.460 -9.397 12.314 1.00 86.31 301 LEU A C 1
ATOM 2476 O O . LEU A 1 301 ? -9.248 -10.340 12.377 1.00 86.31 301 LEU A O 1
ATOM 2480 N N . ASN A 1 302 ? -8.486 -8.388 13.193 1.00 84.56 302 ASN A N 1
ATOM 2481 C CA . ASN A 1 302 ? -9.371 -8.318 14.363 1.00 84.56 302 ASN A CA 1
ATOM 2482 C C . ASN A 1 302 ? -9.246 -9.530 15.311 1.00 84.56 302 ASN A C 1
ATOM 2484 O O . ASN A 1 302 ? -10.151 -9.847 16.084 1.00 84.56 302 ASN A O 1
ATOM 2488 N N . LYS A 1 303 ? -8.099 -10.225 15.298 1.00 87.25 303 LYS A N 1
ATOM 2489 C CA . LYS A 1 303 ? -7.811 -11.370 16.180 1.00 87.25 303 LYS A CA 1
ATOM 2490 C C . LYS A 1 303 ? -7.200 -10.894 17.501 1.00 87.25 303 LYS A C 1
ATOM 2492 O O . LYS A 1 303 ? -6.097 -11.299 17.869 1.00 87.25 303 LYS A O 1
ATOM 2497 N N . HIS A 1 304 ? -7.913 -10.024 18.222 1.00 88.25 304 HIS A N 1
ATOM 2498 C CA . HIS A 1 304 ? -7.388 -9.355 19.421 1.00 88.25 304 HIS A CA 1
ATOM 2499 C C . HIS A 1 304 ? -7.010 -10.330 20.546 1.00 88.25 304 HIS A C 1
ATOM 2501 O O . HIS A 1 304 ? -6.003 -10.113 21.210 1.00 88.25 304 HIS A O 1
ATOM 2507 N N . GLU A 1 305 ? -7.742 -11.434 20.723 1.00 85.38 305 GLU A N 1
ATOM 2508 C CA . GLU A 1 305 ? -7.411 -12.452 21.733 1.00 85.38 305 GLU A CA 1
ATOM 2509 C C . GLU A 1 305 ? -6.008 -13.043 21.522 1.00 85.38 305 GLU A C 1
ATOM 2511 O O . GLU A 1 305 ? -5.246 -13.196 22.475 1.00 85.38 305 GLU A O 1
ATOM 2516 N N . GLN A 1 306 ? -5.628 -13.314 20.269 1.00 85.62 306 GLN A N 1
ATOM 2517 C CA . GLN A 1 306 ? -4.303 -13.849 19.949 1.00 85.62 306 GLN A CA 1
ATOM 2518 C C . GLN A 1 306 ? -3.208 -12.802 20.177 1.00 85.62 306 GLN A C 1
ATOM 2520 O O . GLN A 1 306 ? -2.141 -13.140 20.680 1.00 85.62 306 GLN A O 1
ATOM 2525 N N . VAL A 1 307 ? -3.481 -11.529 19.865 1.00 88.12 307 VAL A N 1
ATOM 2526 C CA . VAL A 1 307 ? -2.560 -10.412 20.142 1.00 88.12 307 VAL A CA 1
ATOM 2527 C C . VAL A 1 307 ? -2.290 -10.281 21.639 1.00 88.12 307 VAL A C 1
ATOM 2529 O O . VAL A 1 307 ? -1.135 -10.250 22.060 1.00 88.12 307 VAL A O 1
ATOM 2532 N N . LEU A 1 308 ? -3.350 -10.248 22.446 1.00 86.75 308 LEU A N 1
ATOM 2533 C CA . LEU A 1 308 ? -3.240 -10.154 23.900 1.00 86.75 308 LEU A CA 1
ATOM 2534 C C . LEU A 1 308 ? -2.549 -11.391 24.483 1.00 86.75 308 LEU A C 1
ATOM 2536 O O . LEU A 1 308 ? -1.706 -11.257 25.365 1.00 86.75 308 LEU A O 1
ATOM 2540 N N . GLY A 1 309 ? -2.828 -12.577 23.936 1.00 84.75 309 GLY A N 1
ATOM 2541 C CA . GLY A 1 309 ? -2.116 -13.805 24.278 1.00 84.75 309 GLY A CA 1
ATOM 2542 C C . GLY A 1 309 ? -0.611 -13.713 24.016 1.00 84.75 309 GLY A C 1
ATOM 2543 O O . GLY A 1 309 ? 0.169 -14.155 24.853 1.00 84.75 309 GLY A O 1
ATOM 2544 N N . ILE A 1 310 ? -0.178 -13.094 22.911 1.00 84.50 310 ILE A N 1
ATOM 2545 C CA . ILE A 1 310 ? 1.253 -12.874 22.634 1.00 84.50 310 ILE A CA 1
ATOM 2546 C C . ILE A 1 310 ? 1.859 -11.899 23.652 1.00 84.50 310 ILE A C 1
ATOM 2548 O O . ILE A 1 310 ? 2.920 -12.191 24.204 1.00 84.50 310 ILE A O 1
ATOM 2552 N N . TYR A 1 311 ? 1.201 -10.773 23.944 1.00 86.00 311 TYR A N 1
ATOM 2553 C CA . TYR A 1 311 ? 1.716 -9.810 24.925 1.00 86.00 311 TYR A CA 1
ATOM 2554 C C . TYR A 1 311 ? 1.831 -10.399 26.335 1.00 86.00 311 TYR A C 1
ATOM 2556 O O . TYR A 1 311 ? 2.870 -10.249 26.975 1.00 86.00 311 TYR A O 1
ATOM 2564 N N . VAL A 1 312 ? 0.793 -11.096 26.804 1.00 84.38 312 VAL A N 1
ATOM 2565 C CA . VAL A 1 312 ? 0.716 -11.615 28.177 1.00 84.38 312 VAL A CA 1
ATOM 2566 C C . VAL A 1 312 ? 1.496 -12.922 28.334 1.00 84.38 312 VAL A C 1
ATOM 2568 O O . VAL A 1 312 ? 2.326 -13.024 29.232 1.00 84.38 312 VAL A O 1
ATOM 2571 N N . ASN A 1 313 ? 1.283 -13.909 27.455 1.00 82.50 313 ASN A N 1
ATOM 2572 C CA . ASN A 1 313 ? 1.850 -15.254 27.629 1.00 82.50 313 ASN A CA 1
ATOM 2573 C C . ASN A 1 313 ? 3.252 -15.403 27.031 1.00 82.50 313 ASN A C 1
ATOM 2575 O O . ASN A 1 313 ? 4.048 -16.180 27.550 1.00 82.50 313 ASN A O 1
ATOM 2579 N N . THR A 1 314 ? 3.552 -14.717 25.923 1.00 80.94 314 THR A N 1
ATOM 2580 C CA . THR A 1 314 ? 4.854 -14.851 25.245 1.00 80.94 314 THR A CA 1
ATOM 2581 C C . THR A 1 314 ? 5.838 -13.769 25.667 1.00 80.94 314 THR A C 1
ATOM 2583 O O . THR A 1 314 ? 6.979 -14.086 25.987 1.00 80.94 314 THR A O 1
ATOM 2586 N N . LEU A 1 315 ? 5.416 -12.500 25.664 1.00 81.62 315 LEU A N 1
ATOM 2587 C CA . LEU A 1 315 ? 6.293 -11.366 25.977 1.00 81.62 315 LEU A CA 1
ATOM 2588 C C . LEU A 1 315 ? 6.319 -11.011 27.473 1.00 81.62 315 LEU A C 1
ATOM 2590 O O . LEU A 1 315 ? 7.279 -10.391 27.921 1.00 81.62 315 LEU A O 1
ATOM 2594 N N . GLY A 1 316 ? 5.286 -11.381 28.237 1.00 78.94 316 GLY A N 1
ATOM 2595 C CA . GLY A 1 316 ? 5.147 -11.022 29.654 1.00 78.94 316 GLY A CA 1
ATOM 2596 C C . GLY A 1 316 ? 4.948 -9.521 29.911 1.00 78.94 316 GLY A C 1
ATOM 2597 O O . GLY A 1 316 ? 5.076 -9.074 31.048 1.00 78.94 316 GLY A O 1
ATOM 2598 N N . ASP A 1 317 ? 4.647 -8.735 28.874 1.00 83.50 317 ASP A N 1
ATOM 2599 C CA . ASP A 1 317 ? 4.545 -7.274 28.933 1.00 83.50 317 ASP A CA 1
ATOM 2600 C C . ASP A 1 317 ? 3.071 -6.853 28.996 1.00 83.50 317 ASP A C 1
ATOM 2602 O O . ASP A 1 317 ? 2.417 -6.583 27.983 1.00 83.50 317 ASP A O 1
ATOM 2606 N N . VAL A 1 318 ? 2.528 -6.842 30.217 1.00 83.56 318 VAL A N 1
ATOM 2607 C CA . VAL A 1 318 ? 1.119 -6.494 30.467 1.00 83.56 318 VAL A CA 1
ATOM 2608 C C . VAL A 1 318 ? 0.845 -5.022 30.154 1.00 83.56 318 VAL A C 1
ATOM 2610 O O . VAL A 1 318 ? -0.243 -4.689 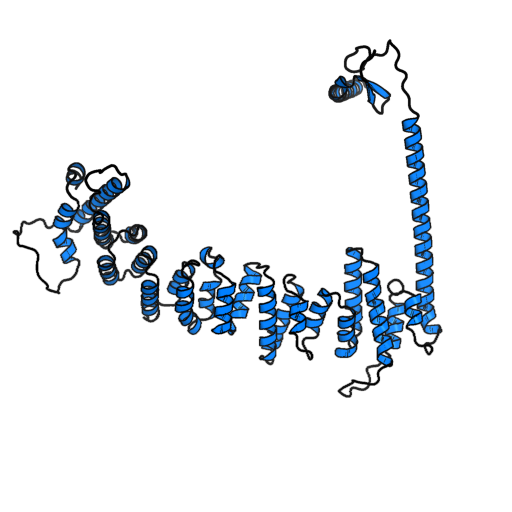29.694 1.00 83.56 318 VAL A O 1
ATOM 2613 N N . GLN A 1 319 ? 1.834 -4.142 30.324 1.00 85.31 319 GLN A N 1
ATOM 2614 C CA . GLN A 1 319 ? 1.665 -2.714 30.066 1.00 85.31 319 GLN A CA 1
ATOM 2615 C C . GLN A 1 319 ? 1.389 -2.447 28.582 1.00 85.31 319 GLN A C 1
ATOM 2617 O O . GLN A 1 319 ? 0.424 -1.759 28.251 1.00 85.31 319 GLN A O 1
ATOM 2622 N N . LYS A 1 320 ? 2.152 -3.075 27.677 1.00 86.31 320 LYS A N 1
ATOM 2623 C CA . LYS A 1 320 ? 1.878 -2.982 26.233 1.00 86.31 320 LYS A CA 1
ATOM 2624 C C . LYS A 1 320 ? 0.529 -3.577 25.839 1.00 86.31 320 LYS A C 1
ATOM 2626 O O . LYS A 1 320 ? -0.104 -3.085 24.906 1.00 86.31 320 LYS A O 1
ATOM 2631 N N . ALA A 1 321 ? 0.064 -4.611 26.543 1.00 86.75 321 ALA A N 1
ATOM 2632 C CA . ALA A 1 321 ? -1.272 -5.159 26.317 1.00 86.75 321 ALA A CA 1
ATOM 2633 C C . ALA A 1 321 ? -2.368 -4.129 26.651 1.00 86.75 321 ALA A C 1
ATOM 2635 O O . ALA A 1 321 ? -3.333 -4.004 25.897 1.00 86.75 321 ALA A O 1
ATOM 2636 N N . ILE A 1 322 ? -2.202 -3.367 27.740 1.00 84.44 322 ILE A N 1
ATOM 2637 C CA . ILE A 1 322 ? -3.123 -2.290 28.138 1.00 84.44 322 ILE A CA 1
ATOM 2638 C C . ILE A 1 322 ? -3.106 -1.161 27.102 1.00 84.44 322 ILE A C 1
ATOM 2640 O O . ILE A 1 322 ? -4.167 -0.758 26.628 1.00 84.44 322 ILE A O 1
ATOM 2644 N N . GLU A 1 323 ? -1.918 -0.712 26.688 1.00 87.88 323 GLU A N 1
ATOM 2645 C CA . GLU A 1 323 ? -1.758 0.318 25.649 1.00 87.88 323 GLU A CA 1
ATOM 2646 C C . GLU A 1 323 ? -2.428 -0.092 24.329 1.00 87.88 323 GLU A C 1
ATOM 2648 O O . GLU A 1 323 ? -3.118 0.709 23.696 1.00 87.88 323 GLU A O 1
ATOM 2653 N N . TYR A 1 324 ? -2.287 -1.362 23.937 1.00 87.25 324 TYR A N 1
ATOM 2654 C CA . TYR A 1 324 ? -2.973 -1.912 22.772 1.00 87.25 324 TYR A CA 1
ATOM 2655 C C . TYR A 1 324 ? -4.500 -1.890 22.935 1.00 87.25 324 TYR A C 1
ATOM 2657 O O . TYR A 1 324 ? -5.200 -1.459 22.016 1.00 87.25 324 TYR A O 1
ATOM 2665 N N . CYS A 1 325 ? -5.027 -2.307 24.094 1.00 85.94 325 CYS A N 1
ATOM 2666 C CA . CYS A 1 325 ? -6.466 -2.250 24.373 1.00 85.94 325 CYS A CA 1
ATOM 2667 C C . CYS A 1 325 ? -6.998 -0.817 24.275 1.00 85.94 325 CYS A C 1
ATOM 2669 O O . CYS A 1 325 ? -8.042 -0.589 23.668 1.00 85.94 325 CYS A O 1
ATOM 2671 N N . ASP A 1 326 ? -6.276 0.154 24.837 1.00 85.56 326 ASP A N 1
ATOM 2672 C CA . ASP A 1 326 ? -6.672 1.561 24.806 1.00 85.56 326 ASP A CA 1
ATOM 2673 C C . ASP A 1 326 ? -6.648 2.141 23.388 1.00 85.56 326 ASP A C 1
ATOM 2675 O O . ASP A 1 326 ? -7.584 2.846 23.009 1.00 85.56 326 ASP A O 1
ATOM 2679 N N . HIS A 1 327 ? -5.646 1.797 22.576 1.00 85.88 327 HIS A N 1
ATOM 2680 C CA . HIS A 1 327 ? -5.578 2.223 21.178 1.00 85.88 327 HIS A CA 1
ATOM 2681 C C . HIS A 1 327 ? -6.727 1.641 20.337 1.00 85.88 327 HIS A C 1
ATOM 2683 O O . HIS A 1 327 ? -7.372 2.362 19.575 1.00 85.88 327 HIS A O 1
ATOM 2689 N N . VAL A 1 328 ? -7.032 0.346 20.492 1.00 84.44 328 VAL A N 1
ATOM 2690 C CA . VAL A 1 328 ? -8.167 -0.288 19.793 1.00 84.44 328 VAL A CA 1
ATOM 2691 C C . VAL A 1 328 ? -9.498 0.310 20.258 1.00 84.44 328 VAL A C 1
ATOM 2693 O O . VAL A 1 328 ? -10.362 0.607 19.434 1.00 84.44 328 VAL A O 1
ATOM 2696 N N . TYR A 1 329 ? -9.648 0.557 21.560 1.00 81.00 329 TYR A N 1
ATOM 2697 C CA . TYR A 1 329 ? -10.836 1.188 22.128 1.00 81.00 329 TYR A CA 1
ATOM 2698 C C . TYR A 1 329 ? -11.064 2.602 21.573 1.00 81.00 329 TYR A C 1
ATOM 2700 O O . TYR A 1 329 ? -12.173 2.927 21.154 1.00 81.00 329 TYR A O 1
ATOM 2708 N N . GLN A 1 330 ? -10.017 3.432 21.505 1.00 81.25 330 GLN A N 1
ATOM 2709 C CA . GLN A 1 330 ? -10.103 4.786 20.945 1.00 81.25 330 GLN A CA 1
ATOM 2710 C C . GLN A 1 330 ? -10.472 4.789 19.456 1.00 81.25 330 GLN A C 1
ATOM 2712 O O . GLN A 1 330 ? -11.305 5.596 19.043 1.00 81.25 330 GLN A O 1
ATOM 2717 N N . ASN A 1 331 ? -9.908 3.876 18.663 1.00 79.88 331 ASN A N 1
ATOM 2718 C CA . ASN A 1 331 ? -10.231 3.775 17.238 1.00 79.88 331 ASN A CA 1
ATOM 2719 C C . ASN A 1 331 ? -11.679 3.314 17.007 1.00 79.88 331 ASN A C 1
ATOM 2721 O O . ASN A 1 331 ? -12.382 3.894 16.182 1.00 79.88 331 ASN A O 1
ATOM 2725 N N . ASN A 1 332 ? -12.160 2.337 17.781 1.00 75.06 332 ASN A N 1
ATOM 2726 C CA . ASN A 1 332 ? -13.522 1.813 17.631 1.00 75.06 332 ASN A CA 1
ATOM 2727 C C . ASN A 1 332 ? -14.612 2.791 18.110 1.00 75.06 332 ASN A C 1
ATOM 2729 O O . ASN A 1 332 ? -15.744 2.758 17.623 1.00 75.06 332 ASN A O 1
ATOM 2733 N N . LEU A 1 333 ? -14.281 3.711 19.025 1.00 72.00 333 LEU A N 1
ATOM 2734 C CA . LEU A 1 333 ? -15.171 4.822 19.382 1.00 72.00 333 LEU A CA 1
ATOM 2735 C C . LEU A 1 333 ? -15.425 5.761 18.194 1.00 72.00 333 LEU A C 1
ATOM 2737 O O . LEU A 1 333 ? -16.530 6.285 18.051 1.00 72.00 333 LEU A O 1
ATOM 2741 N N . GLN A 1 334 ? -14.432 5.963 17.322 1.00 65.88 334 GLN A N 1
ATOM 2742 C CA . GLN A 1 334 ? -14.584 6.806 16.133 1.00 65.88 334 GLN A CA 1
ATOM 2743 C C . GLN A 1 334 ? -15.456 6.137 15.062 1.00 65.88 334 GLN A C 1
ATOM 2745 O O . GLN A 1 334 ? -16.236 6.818 14.396 1.00 65.88 334 GLN A O 1
ATOM 2750 N N . THR A 1 335 ? -15.382 4.810 14.926 1.00 64.56 335 THR A N 1
ATOM 2751 C CA . THR A 1 335 ? -16.185 4.032 13.965 1.00 64.56 335 THR A CA 1
ATOM 2752 C C . THR A 1 335 ? -17.605 3.716 14.453 1.00 64.56 335 THR A C 1
ATOM 2754 O O . THR A 1 335 ? -18.385 3.136 13.701 1.00 64.56 335 THR A O 1
ATOM 2757 N N . LYS A 1 336 ? -17.985 4.155 15.667 1.00 61.62 336 LYS A N 1
ATOM 2758 C CA . LYS A 1 336 ? -19.276 3.874 16.336 1.00 61.62 336 LYS A CA 1
ATOM 2759 C C . LYS A 1 336 ? -19.541 2.383 16.601 1.00 61.62 336 LYS A C 1
ATOM 2761 O O . LYS A 1 336 ? -20.690 1.981 16.782 1.00 61.62 336 LYS A O 1
ATOM 2766 N N . GLU A 1 337 ? -18.495 1.565 16.692 1.00 61.22 337 GLU A N 1
ATOM 2767 C CA . GLU A 1 337 ? -18.589 0.140 17.039 1.00 61.22 337 GLU A CA 1
ATOM 2768 C C . GLU A 1 337 ? -18.324 -0.081 18.541 1.00 61.22 337 GLU A C 1
ATOM 2770 O O . GLU A 1 337 ? -17.388 -0.768 18.956 1.00 61.22 337 GLU A O 1
ATOM 2775 N N . GLU A 1 338 ? -19.169 0.510 19.392 1.00 58.25 338 GLU A N 1
ATOM 2776 C CA . GLU A 1 338 ? -18.992 0.513 20.857 1.00 58.25 338 GLU A CA 1
ATOM 2777 C C . GLU A 1 338 ? -18.946 -0.900 21.473 1.00 58.25 338 GLU A C 1
ATOM 2779 O O . GLU A 1 338 ? -18.245 -1.147 22.456 1.00 58.25 338 GLU A O 1
ATOM 2784 N N . LEU A 1 339 ? -19.669 -1.858 20.885 1.00 58.06 339 LEU A N 1
ATOM 2785 C CA . LEU A 1 339 ? -19.744 -3.238 21.378 1.00 58.06 339 LEU A CA 1
ATOM 2786 C C . LEU A 1 339 ? -18.430 -4.009 21.177 1.00 58.06 339 LEU A C 1
ATOM 2788 O O . LEU A 1 339 ? -18.063 -4.799 22.044 1.00 58.06 339 LEU A O 1
ATOM 2792 N N . ALA A 1 340 ? -17.715 -3.769 20.075 1.00 59.53 340 ALA A N 1
ATOM 2793 C CA . ALA A 1 340 ? -16.419 -4.393 19.804 1.00 59.53 340 ALA A CA 1
ATOM 2794 C C . ALA A 1 340 ? -15.297 -3.742 20.631 1.00 59.53 340 ALA A C 1
ATOM 2796 O O . ALA A 1 340 ? -14.396 -4.430 21.109 1.00 59.53 340 ALA A O 1
ATOM 2797 N N . ALA A 1 341 ? -15.389 -2.428 20.877 1.00 60.12 341 ALA A N 1
ATOM 2798 C CA . ALA A 1 341 ? -14.441 -1.678 21.702 1.00 60.12 341 ALA A CA 1
ATOM 2799 C C . ALA A 1 341 ? -14.356 -2.217 23.143 1.00 60.12 341 ALA A C 1
ATOM 2801 O O . ALA A 1 341 ? -13.264 -2.444 23.661 1.00 60.12 341 ALA A O 1
ATOM 2802 N N . ASN A 1 342 ? -15.507 -2.483 23.768 1.00 65.19 342 ASN A N 1
ATOM 2803 C CA . ASN A 1 342 ? -15.587 -2.958 25.156 1.00 65.19 342 ASN A CA 1
ATOM 2804 C C . ASN A 1 342 ? -15.136 -4.421 25.340 1.00 65.19 342 ASN A C 1
ATOM 2806 O O . ASN A 1 342 ? -14.857 -4.856 26.459 1.00 65.19 342 ASN A O 1
ATOM 2810 N N . GLN A 1 343 ? -15.051 -5.205 24.260 1.00 74.75 343 GLN A N 1
ATOM 2811 C CA . GLN A 1 343 ? -14.647 -6.611 24.343 1.00 74.75 343 GLN A CA 1
ATOM 2812 C C . GLN A 1 343 ? -13.142 -6.783 24.577 1.00 74.75 343 GLN A C 1
ATOM 2814 O O . GLN A 1 343 ? -12.742 -7.775 25.178 1.00 74.75 343 GLN A O 1
ATOM 2819 N N . VAL A 1 344 ? -12.295 -5.836 24.162 1.00 82.25 344 VAL A N 1
ATOM 2820 C CA . VAL A 1 344 ? -10.832 -6.022 24.200 1.00 82.25 344 VAL A CA 1
ATOM 2821 C C . VAL A 1 344 ? -10.284 -5.973 25.631 1.00 82.25 344 VAL A C 1
ATOM 2823 O O . VAL A 1 344 ? -9.549 -6.877 26.029 1.00 82.25 344 VAL A O 1
ATOM 2826 N N . HIS A 1 345 ? -10.704 -4.998 26.449 1.00 82.25 345 HIS A N 1
ATOM 2827 C CA . HIS A 1 345 ? -10.338 -4.947 27.876 1.00 82.25 345 HIS A CA 1
ATOM 2828 C C . HIS A 1 345 ? -10.901 -6.140 28.655 1.00 82.25 345 HIS A C 1
ATOM 2830 O O . HIS A 1 345 ? -10.240 -6.661 29.551 1.00 82.25 345 HIS A O 1
ATOM 2836 N N . PHE A 1 346 ? -12.093 -6.618 28.285 1.00 83.12 346 PHE A N 1
ATOM 2837 C CA . PHE A 1 346 ? -12.671 -7.830 28.863 1.00 83.12 346 PHE A CA 1
ATOM 2838 C C . PHE A 1 346 ? -11.867 -9.093 28.503 1.00 83.12 346 PHE A C 1
ATOM 2840 O O . PHE A 1 346 ? -11.639 -9.943 29.362 1.00 83.12 346 PHE A O 1
ATOM 2847 N N . LEU A 1 347 ? -11.385 -9.210 27.261 1.00 83.19 347 LEU A N 1
ATOM 2848 C CA . LEU A 1 347 ? -10.501 -10.302 26.837 1.00 83.19 347 LEU A CA 1
ATOM 2849 C C . LEU A 1 347 ? -9.162 -10.273 27.582 1.00 83.19 347 LEU A C 1
ATOM 2851 O O . LEU A 1 347 ? -8.684 -11.330 27.993 1.00 83.19 347 LEU A O 1
ATOM 2855 N N . LEU A 1 348 ? -8.578 -9.087 27.795 1.00 84.25 348 LEU A N 1
ATOM 2856 C CA . LEU A 1 348 ? -7.357 -8.938 28.592 1.00 84.25 348 LEU A CA 1
ATOM 2857 C C . LEU A 1 348 ? -7.587 -9.385 30.041 1.00 84.25 348 LEU A C 1
ATOM 2859 O O . LEU A 1 348 ? -6.789 -10.155 30.570 1.00 84.25 348 LEU A O 1
ATOM 2863 N N . LEU A 1 349 ? -8.703 -8.969 30.650 1.00 83.44 349 LEU A N 1
ATOM 2864 C CA . LEU A 1 349 ? -9.092 -9.404 31.992 1.00 83.44 349 LEU A CA 1
ATOM 2865 C C . LEU A 1 349 ? -9.222 -10.932 32.066 1.00 83.44 349 LEU A C 1
ATOM 2867 O O . LEU A 1 349 ? -8.647 -11.561 32.952 1.00 83.44 349 LEU A O 1
ATOM 2871 N N . ARG A 1 350 ? -9.919 -11.543 31.098 1.00 84.12 350 ARG A N 1
ATOM 2872 C CA . ARG A 1 350 ? -10.056 -13.003 31.012 1.00 84.12 350 ARG A CA 1
ATOM 2873 C C . ARG A 1 350 ? -8.700 -13.691 30.915 1.00 84.12 350 ARG A C 1
ATOM 2875 O O . ARG A 1 350 ? -8.491 -14.691 31.595 1.00 84.12 350 ARG A O 1
ATOM 2882 N N . LEU A 1 351 ? -7.799 -13.181 30.076 1.00 83.31 351 LEU A N 1
ATOM 2883 C CA . LEU A 1 351 ? -6.467 -13.752 29.885 1.00 83.31 351 LEU A CA 1
ATOM 2884 C C . LEU A 1 351 ? -5.633 -13.686 31.167 1.00 83.31 351 LEU A C 1
ATOM 2886 O O . LEU A 1 351 ? -5.099 -14.715 31.564 1.00 83.31 351 LEU A O 1
ATOM 2890 N N . LEU A 1 352 ? -5.585 -12.531 31.838 1.00 81.62 352 LEU A N 1
ATOM 2891 C CA . LEU A 1 352 ? -4.823 -12.345 33.081 1.00 81.62 352 LEU A CA 1
ATOM 2892 C C . LEU A 1 352 ? -5.307 -13.246 34.226 1.00 81.62 352 LEU A C 1
ATOM 2894 O O . LEU A 1 352 ? -4.497 -13.690 35.032 1.00 81.62 352 LEU A O 1
ATOM 2898 N N . ILE A 1 353 ? -6.610 -13.533 34.288 1.00 80.06 353 ILE A N 1
ATOM 2899 C CA . ILE A 1 353 ? -7.179 -14.424 35.309 1.00 80.06 353 ILE A CA 1
ATOM 2900 C C . ILE A 1 353 ? -7.000 -15.904 34.924 1.00 80.06 353 ILE A C 1
ATOM 2902 O O . ILE A 1 353 ? -6.706 -16.747 35.769 1.00 80.06 353 ILE A O 1
ATOM 2906 N N . SER A 1 354 ? -7.135 -16.245 33.638 1.00 71.25 354 SER A N 1
ATOM 2907 C CA . SER A 1 354 ? -7.034 -17.639 33.169 1.00 71.25 354 SER A CA 1
ATOM 2908 C C . SER A 1 354 ? -5.605 -18.192 33.233 1.00 71.25 354 SER A C 1
ATOM 2910 O O . SER A 1 354 ? -5.424 -19.403 33.356 1.00 71.25 354 SER A O 1
ATOM 2912 N N . THR A 1 355 ? -4.579 -17.336 33.164 1.00 59.47 355 THR A N 1
ATOM 2913 C CA . THR A 1 355 ? -3.166 -17.752 33.224 1.00 59.47 355 THR A CA 1
ATOM 2914 C C . THR A 1 355 ? -2.760 -18.390 34.548 1.00 59.47 355 THR A C 1
ATOM 2916 O O . THR A 1 355 ? -1.807 -19.168 34.567 1.00 59.47 355 THR A O 1
ATOM 2919 N N . ASP A 1 356 ? -3.503 -18.138 35.626 1.00 52.69 356 ASP A N 1
ATOM 2920 C CA . ASP A 1 356 ? -3.256 -18.762 36.929 1.00 52.69 356 ASP A CA 1
ATOM 2921 C C . ASP A 1 356 ? -3.769 -20.219 36.992 1.00 52.69 356 ASP A C 1
ATOM 2923 O O . ASP A 1 356 ? -3.417 -20.966 37.902 1.00 52.69 356 ASP A O 1
ATOM 2927 N N . SER A 1 357 ? -4.545 -20.674 35.995 1.00 45.25 357 SER A N 1
ATOM 2928 C CA . SER A 1 357 ? -5.186 -22.002 35.991 1.00 45.25 357 SER A CA 1
ATOM 2929 C C . SER A 1 357 ? -4.402 -23.103 35.256 1.00 45.25 357 SER A C 1
ATOM 2931 O O . SER A 1 357 ? -4.731 -24.282 35.396 1.00 45.25 357 SER A O 1
ATOM 2933 N N . THR A 1 358 ? -3.377 -22.774 34.458 1.00 39.94 358 THR A N 1
ATOM 2934 C CA . THR A 1 358 ? -2.614 -23.772 33.677 1.00 39.94 358 THR A CA 1
ATOM 2935 C C . THR A 1 358 ? -1.147 -23.854 34.112 1.00 39.94 358 THR A C 1
ATOM 2937 O O . THR A 1 358 ? -0.341 -23.015 33.705 1.00 39.94 358 THR A O 1
ATOM 2940 N N . PRO A 1 359 ? -0.738 -24.898 34.857 1.00 39.84 359 PRO A N 1
ATOM 2941 C CA . PRO A 1 359 ? 0.645 -25.093 35.282 1.00 39.84 359 PRO A CA 1
ATOM 2942 C C . PRO A 1 359 ? 1.490 -25.773 34.190 1.00 39.84 359 PRO A C 1
ATOM 2944 O O . PRO A 1 359 ? 2.164 -26.756 34.469 1.00 39.84 359 PRO A O 1
ATOM 2947 N N . ASN A 1 360 ? 1.442 -25.325 32.926 1.00 42.16 360 ASN A N 1
ATOM 2948 C CA . ASN A 1 360 ? 2.275 -25.939 31.883 1.00 42.16 360 ASN A CA 1
ATOM 2949 C C . ASN A 1 360 ? 2.637 -25.010 30.710 1.00 42.16 360 ASN A C 1
ATOM 2951 O O . ASN A 1 360 ? 1.839 -24.798 29.801 1.00 42.16 360 ASN A O 1
ATOM 2955 N N . LYS A 1 361 ? 3.907 -24.572 30.747 1.00 42.88 361 LYS A N 1
ATOM 2956 C CA . LYS A 1 361 ? 4.815 -24.029 29.704 1.00 42.88 361 LYS A CA 1
ATOM 2957 C C . LYS A 1 361 ? 5.484 -22.708 30.112 1.00 42.88 361 LYS A C 1
ATOM 2959 O O . LYS A 1 361 ? 5.501 -21.745 29.359 1.00 42.88 361 LYS A O 1
ATOM 2964 N N . ARG A 1 362 ? 6.131 -22.685 31.281 1.00 43.72 362 ARG A N 1
ATOM 2965 C CA . ARG A 1 362 ? 7.280 -21.794 31.504 1.00 43.72 362 ARG A CA 1
ATOM 2966 C C . ARG A 1 362 ? 8.544 -22.598 31.211 1.00 43.72 362 ARG A C 1
ATOM 2968 O O . ARG A 1 362 ? 9.045 -23.312 32.072 1.00 43.72 362 ARG A O 1
ATOM 2975 N N . LEU A 1 363 ? 8.999 -22.563 29.959 1.00 41.91 363 LEU A N 1
ATOM 2976 C CA . LEU A 1 363 ? 10.316 -23.079 29.597 1.00 41.91 363 LEU A CA 1
ATOM 2977 C C . LEU A 1 363 ? 11.337 -21.978 29.906 1.00 41.91 363 LEU A C 1
ATOM 2979 O O . LEU A 1 363 ? 11.434 -21.007 29.165 1.00 41.91 363 LEU A O 1
ATOM 2983 N N . GLY A 1 364 ? 12.064 -22.133 31.011 1.00 35.72 364 GLY A N 1
ATOM 2984 C CA . GLY A 1 364 ? 13.161 -21.245 31.399 1.00 35.72 364 GLY A CA 1
ATOM 2985 C C . GLY A 1 364 ? 12.900 -20.545 32.728 1.00 35.72 364 GLY A C 1
ATOM 2986 O O . GLY A 1 364 ? 12.076 -19.640 32.815 1.00 35.72 364 GLY A O 1
ATOM 2987 N N . GLY A 1 365 ? 13.605 -20.995 33.767 1.00 39.25 365 GLY A N 1
ATOM 2988 C CA . GLY A 1 365 ? 13.530 -20.445 35.114 1.00 39.25 365 GLY A CA 1
ATOM 2989 C C . GLY A 1 365 ? 13.968 -18.984 35.167 1.00 39.25 365 GLY A C 1
ATOM 2990 O O . GLY A 1 365 ? 15.152 -18.683 35.072 1.00 39.25 365 GLY A O 1
ATOM 2991 N N . LEU A 1 366 ? 12.996 -18.101 35.366 1.00 39.09 366 LEU A N 1
ATOM 2992 C CA . LEU A 1 366 ? 13.166 -16.789 35.977 1.00 39.09 366 LEU A CA 1
ATOM 2993 C C . LEU A 1 366 ? 12.031 -16.650 36.990 1.00 39.09 366 LEU A C 1
ATOM 2995 O O . LEU A 1 366 ? 10.891 -16.311 36.669 1.00 39.09 366 LEU A O 1
ATOM 2999 N N . GLU A 1 367 ? 12.344 -17.037 38.218 1.00 44.22 367 GLU A N 1
ATOM 3000 C CA . GLU A 1 367 ? 11.519 -16.779 39.386 1.00 44.22 367 GLU A CA 1
ATOM 3001 C C . GLU A 1 367 ? 11.470 -15.255 39.620 1.00 44.22 367 GLU A C 1
ATOM 3003 O O . GLU A 1 367 ? 12.485 -14.572 39.496 1.00 44.22 367 GLU A O 1
ATOM 3008 N N . SER A 1 368 ? 10.293 -14.735 39.996 1.00 45.91 368 SER A N 1
ATOM 3009 C CA . SER A 1 368 ? 10.081 -13.382 40.553 1.00 45.91 368 SER A CA 1
ATOM 3010 C C . SER A 1 368 ? 9.821 -12.178 39.611 1.00 45.91 368 SER A C 1
ATOM 3012 O O . SER A 1 368 ? 10.486 -11.149 39.691 1.00 45.91 368 SER A O 1
ATOM 3014 N N . THR A 1 369 ? 8.739 -12.222 38.816 1.00 42.81 369 THR A N 1
ATOM 3015 C CA . THR A 1 369 ? 8.016 -11.004 38.343 1.00 42.81 369 THR A CA 1
ATOM 3016 C C . THR A 1 369 ? 6.498 -11.037 38.585 1.00 42.81 369 THR A C 1
ATOM 3018 O O . THR A 1 369 ? 5.778 -10.125 38.184 1.00 42.81 369 THR A O 1
ATOM 3021 N N . ALA A 1 370 ? 5.995 -12.051 39.293 1.00 46.44 370 ALA A N 1
ATOM 3022 C CA . ALA A 1 370 ? 4.587 -12.192 39.650 1.00 46.44 370 ALA A CA 1
ATOM 3023 C C . ALA A 1 370 ? 4.222 -11.324 40.873 1.00 46.44 370 ALA A C 1
ATOM 3025 O O . ALA A 1 370 ? 3.960 -11.840 41.956 1.00 46.44 370 ALA A O 1
ATOM 3026 N N . LYS A 1 371 ? 4.144 -9.995 40.707 1.00 47.91 371 LYS A N 1
ATOM 3027 C CA . LYS A 1 371 ? 2.997 -9.310 41.329 1.00 47.91 371 LYS A CA 1
ATOM 3028 C C . LYS A 1 371 ? 1.791 -9.938 40.648 1.00 47.91 371 LYS A C 1
ATOM 3030 O O . LYS A 1 371 ? 1.754 -9.927 39.420 1.00 47.91 371 LYS A O 1
ATOM 3035 N N . SER A 1 372 ? 0.963 -10.640 41.417 1.00 63.75 372 SER A N 1
ATOM 3036 C CA . SER A 1 372 ? 0.009 -11.619 40.892 1.00 63.75 372 SER A CA 1
ATOM 3037 C C . SER A 1 372 ? -0.740 -11.031 39.690 1.00 63.75 372 SER A C 1
ATOM 3039 O O . SER A 1 372 ? -1.163 -9.877 39.740 1.00 63.75 372 SER A O 1
ATOM 3041 N N . HIS A 1 373 ? -0.856 -11.759 38.574 1.00 70.25 373 HIS A N 1
ATOM 3042 C CA . HIS A 1 373 ? -1.587 -11.256 37.399 1.00 70.25 373 HIS A CA 1
ATOM 3043 C C . HIS A 1 373 ? -3.013 -10.807 37.779 1.00 70.25 373 HIS A C 1
ATOM 3045 O O . HIS A 1 373 ? -3.565 -9.893 37.166 1.00 70.25 373 HIS A O 1
ATOM 3051 N N . LEU A 1 374 ? -3.533 -11.375 38.871 1.00 75.31 374 LEU A N 1
ATOM 3052 C CA . LEU A 1 374 ? -4.709 -10.954 39.613 1.00 75.31 374 LEU A CA 1
ATOM 3053 C C . LEU A 1 374 ? -4.663 -9.509 40.151 1.00 75.31 374 LEU A C 1
ATOM 3055 O O . LEU A 1 374 ? -5.620 -8.772 39.940 1.00 75.31 374 LEU A O 1
ATOM 3059 N N . ASP A 1 375 ? -3.590 -9.063 40.808 1.00 77.38 375 ASP A N 1
ATOM 3060 C CA . ASP A 1 375 ? -3.472 -7.674 41.284 1.00 77.38 375 ASP A CA 1
ATOM 3061 C C . ASP A 1 375 ? -3.511 -6.681 40.117 1.00 77.38 375 ASP A C 1
ATOM 3063 O O . ASP A 1 375 ? -4.220 -5.679 40.179 1.00 77.38 375 ASP A O 1
ATOM 3067 N N . VAL A 1 376 ? -2.824 -6.998 39.014 1.00 80.81 376 VAL A N 1
ATOM 3068 C CA . VAL A 1 376 ? -2.833 -6.164 37.800 1.00 80.81 376 VAL A CA 1
ATOM 3069 C C . VAL A 1 376 ? -4.213 -6.166 37.136 1.00 80.81 376 VAL A C 1
ATOM 3071 O O . VAL A 1 376 ? -4.666 -5.131 36.652 1.00 80.81 376 VAL A O 1
ATOM 3074 N N . ALA A 1 377 ? -4.910 -7.305 37.138 1.00 81.38 377 ALA A N 1
ATOM 3075 C CA . ALA A 1 377 ? -6.290 -7.407 36.674 1.00 81.38 377 ALA A CA 1
ATOM 3076 C C . ALA A 1 377 ? -7.249 -6.548 37.519 1.00 81.38 377 ALA A C 1
ATOM 3078 O O . ALA A 1 377 ? -8.108 -5.862 36.964 1.00 81.38 377 ALA A O 1
ATOM 3079 N N . LEU A 1 378 ? -7.082 -6.537 38.844 1.00 81.94 378 LEU A N 1
ATOM 3080 C CA . LEU A 1 378 ? -7.878 -5.712 39.755 1.00 81.94 378 LEU A CA 1
ATOM 3081 C C . LEU A 1 378 ? -7.593 -4.216 39.567 1.00 81.94 378 LEU A C 1
ATOM 3083 O O . LEU A 1 378 ? -8.532 -3.423 39.492 1.00 81.94 378 LEU A O 1
ATOM 3087 N N . ASP A 1 379 ? -6.326 -3.835 39.409 1.00 83.12 379 ASP A N 1
ATOM 3088 C CA . ASP A 1 379 ? -5.938 -2.449 39.133 1.00 83.12 379 ASP A CA 1
ATOM 3089 C C . ASP A 1 379 ? -6.455 -1.990 37.752 1.00 83.12 379 ASP A C 1
ATOM 3091 O O . ASP A 1 379 ? -6.922 -0.859 37.597 1.00 83.12 379 ASP A O 1
ATOM 3095 N N . LEU A 1 380 ? -6.464 -2.881 36.749 1.00 82.44 380 LEU A N 1
ATOM 3096 C CA . LEU A 1 380 ? -7.056 -2.623 35.431 1.00 82.44 380 LEU A CA 1
ATOM 3097 C C . LEU A 1 380 ? -8.566 -2.372 35.523 1.00 82.44 380 LEU A C 1
ATOM 3099 O O . LEU A 1 380 ? -9.082 -1.482 34.839 1.00 82.44 380 LEU A O 1
ATOM 3103 N N . MET A 1 381 ? -9.268 -3.147 36.356 1.00 80.75 381 MET A N 1
ATOM 3104 C CA . MET A 1 381 ? -10.690 -2.943 36.628 1.00 80.75 381 MET A CA 1
ATOM 3105 C C . MET A 1 381 ? -10.926 -1.577 37.272 1.00 80.75 381 MET A C 1
ATOM 3107 O O . MET A 1 381 ? -11.762 -0.816 36.785 1.00 80.75 381 MET A O 1
ATOM 3111 N N . GLU A 1 382 ? -10.168 -1.234 38.314 1.00 81.12 382 GLU A N 1
ATOM 3112 C CA . GLU A 1 382 ? -10.288 0.050 39.012 1.00 81.12 382 GLU A CA 1
ATOM 3113 C C . GLU A 1 382 ? -9.987 1.249 38.095 1.00 81.12 382 GLU A C 1
ATOM 3115 O O . GLU A 1 382 ? -10.705 2.249 38.139 1.00 81.12 382 GLU A O 1
ATOM 3120 N N . GLY A 1 383 ? -8.994 1.132 37.207 1.00 77.56 383 GLY A N 1
ATOM 3121 C CA . GLY A 1 383 ? -8.623 2.179 36.251 1.00 77.56 383 GLY A CA 1
ATOM 3122 C C . GLY A 1 383 ? -9.587 2.354 35.070 1.00 77.56 383 GLY A C 1
ATOM 3123 O O . GLY A 1 383 ? -9.637 3.433 34.481 1.00 77.56 383 GLY A O 1
ATOM 3124 N N . ASN A 1 384 ? -10.375 1.330 34.716 1.00 75.19 384 ASN A N 1
ATOM 3125 C CA . ASN A 1 384 ? -11.264 1.349 33.545 1.00 75.19 384 ASN A CA 1
ATOM 3126 C C . ASN A 1 384 ? -12.717 0.920 33.858 1.00 75.19 384 ASN A C 1
ATOM 3128 O O . ASN A 1 384 ? -13.256 0.019 33.203 1.00 75.19 384 ASN A O 1
ATOM 3132 N N . PRO A 1 385 ? -13.415 1.593 34.795 1.00 70.00 385 PRO A N 1
ATOM 3133 C CA . PRO A 1 385 ? -14.722 1.161 35.292 1.00 70.00 385 PRO A CA 1
ATOM 3134 C C . PRO A 1 385 ? -15.848 1.212 34.251 1.00 70.00 385 PRO A C 1
ATOM 3136 O O . PRO A 1 385 ? -16.868 0.546 34.408 1.00 70.00 385 PRO A O 1
ATOM 3139 N N . THR A 1 386 ? -15.685 2.009 33.196 1.00 73.62 386 THR A N 1
ATOM 3140 C CA . THR A 1 386 ? -16.680 2.178 32.128 1.00 73.62 386 THR A CA 1
ATOM 3141 C C . THR A 1 386 ? -16.446 1.262 30.929 1.00 73.62 386 THR A C 1
ATOM 3143 O O . THR A 1 386 ? -17.389 1.009 30.185 1.00 73.62 386 THR A O 1
ATOM 3146 N N . LYS A 1 387 ? -15.218 0.752 30.752 1.00 73.00 387 LYS A N 1
ATOM 3147 C CA . LYS A 1 387 ? -14.818 -0.068 29.594 1.00 73.00 387 LYS A CA 1
ATOM 3148 C C . LYS A 1 387 ? -15.047 -1.566 29.818 1.00 73.00 387 LYS A C 1
ATOM 3150 O O . LYS A 1 387 ? -15.147 -2.330 28.865 1.00 73.00 387 LYS A O 1
ATOM 3155 N N . ILE A 1 388 ? -15.117 -1.999 31.080 1.00 78.56 388 ILE A N 1
ATOM 3156 C CA . ILE A 1 388 ? -15.315 -3.401 31.464 1.00 78.56 388 ILE A CA 1
ATOM 3157 C C . ILE A 1 388 ? -16.721 -3.564 32.045 1.00 78.56 388 ILE A C 1
ATOM 3159 O O . ILE A 1 388 ? -17.087 -2.878 32.999 1.00 78.56 388 ILE A O 1
ATOM 3163 N N . SER A 1 389 ? -17.500 -4.503 31.502 1.00 78.25 389 SER A N 1
ATOM 3164 C CA . SER A 1 389 ? -18.824 -4.843 32.037 1.00 78.25 389 SER A CA 1
ATOM 3165 C C . SER A 1 389 ? -18.715 -5.436 33.443 1.00 78.25 389 SER A C 1
ATOM 3167 O O . SER A 1 389 ? -18.089 -6.480 33.622 1.00 78.25 389 SER A O 1
ATOM 3169 N N . ALA A 1 390 ? -19.384 -4.815 34.420 1.00 81.19 390 ALA A N 1
ATOM 3170 C CA . ALA A 1 390 ? -19.362 -5.260 35.815 1.00 81.19 390 ALA A CA 1
ATOM 3171 C C . ALA A 1 390 ? -19.876 -6.693 35.992 1.00 81.19 390 ALA A C 1
ATOM 3173 O O . ALA A 1 390 ? -19.273 -7.473 36.722 1.00 81.19 390 ALA A O 1
ATOM 3174 N N . LEU A 1 391 ? -20.953 -7.061 35.291 1.00 80.81 391 LEU A N 1
ATOM 3175 C CA . LEU A 1 391 ? -21.501 -8.417 35.357 1.00 80.81 391 LEU A CA 1
ATOM 3176 C C . LEU A 1 391 ? -20.522 -9.439 34.768 1.00 80.81 391 LEU A C 1
ATOM 3178 O O . LEU A 1 391 ? -20.289 -10.486 35.360 1.00 80.81 391 LEU A O 1
ATOM 3182 N N . GLY A 1 392 ? -19.918 -9.113 33.622 1.00 80.38 392 GLY A N 1
ATOM 3183 C CA . GLY A 1 392 ? -18.924 -9.978 32.991 1.00 80.38 392 GLY A CA 1
ATOM 3184 C C . GLY A 1 392 ? -17.684 -10.156 33.865 1.00 80.38 392 GLY A C 1
ATOM 3185 O O . GLY A 1 392 ? -17.213 -11.276 34.027 1.00 80.38 392 GLY A O 1
ATOM 3186 N N . ALA A 1 393 ? -17.167 -9.069 34.443 1.00 83.00 393 ALA A N 1
ATOM 3187 C CA . ALA A 1 393 ? -15.990 -9.112 35.305 1.00 83.00 393 ALA A CA 1
ATOM 3188 C C . ALA A 1 393 ? -16.223 -9.968 36.556 1.00 83.00 393 ALA A C 1
ATOM 3190 O O . ALA A 1 393 ? -15.375 -10.787 36.894 1.00 83.00 393 ALA A O 1
ATOM 3191 N N . LEU A 1 394 ? -17.390 -9.841 37.199 1.00 83.19 394 LEU A N 1
ATOM 3192 C CA . LEU A 1 394 ? -17.745 -10.650 38.369 1.00 83.19 394 LEU A CA 1
ATOM 3193 C C . LEU A 1 394 ? -17.808 -12.151 38.064 1.00 83.19 394 LEU A C 1
ATOM 3195 O O . LEU A 1 394 ? -17.446 -12.944 38.921 1.00 83.19 394 LEU A O 1
ATOM 3199 N N . HIS A 1 395 ? -18.227 -12.546 36.858 1.00 84.50 395 HIS A N 1
ATOM 3200 C CA . HIS A 1 395 ? -18.217 -13.954 36.447 1.00 84.50 395 HIS A CA 1
ATOM 3201 C C . HIS A 1 395 ? -16.817 -14.509 36.162 1.00 84.50 395 HIS A C 1
ATOM 3203 O O . HIS A 1 395 ? -16.652 -15.726 36.136 1.00 84.50 395 HIS A O 1
ATOM 3209 N N . LEU A 1 396 ? -15.835 -13.645 35.893 1.00 82.62 396 LEU A N 1
ATOM 3210 C CA . LEU A 1 396 ? -14.461 -14.060 35.620 1.00 82.62 396 LEU A CA 1
ATOM 3211 C C . LEU A 1 396 ? -13.599 -14.131 36.881 1.00 82.62 396 LEU A C 1
ATOM 3213 O O . LEU A 1 396 ? -12.619 -14.866 36.877 1.00 82.62 396 LEU A O 1
ATOM 3217 N N . LEU A 1 397 ? -13.914 -13.355 37.919 1.00 83.75 397 LEU A N 1
ATOM 3218 C CA . LEU A 1 397 ? -13.105 -13.300 39.135 1.00 83.75 397 LEU A CA 1
ATOM 3219 C C . LEU A 1 397 ? -13.159 -14.633 39.909 1.00 83.75 397 LEU A C 1
ATOM 3221 O O . LEU A 1 397 ? -14.246 -15.185 40.071 1.00 83.75 397 LEU A O 1
ATOM 3225 N N . PRO A 1 398 ? -12.019 -15.132 40.424 1.00 81.62 398 PRO A N 1
ATOM 3226 C CA . PRO A 1 398 ? -12.002 -16.276 41.331 1.00 81.62 398 PRO A CA 1
ATOM 3227 C C . PRO A 1 398 ? -12.748 -15.989 42.641 1.00 81.62 398 PRO A C 1
ATOM 3229 O O . PRO A 1 398 ? -12.718 -14.862 43.142 1.00 81.62 398 PRO A O 1
ATOM 3232 N N . ASP A 1 399 ? -13.328 -17.028 43.246 1.00 79.44 399 ASP A N 1
ATOM 3233 C CA . ASP A 1 399 ? -14.055 -16.926 44.524 1.00 79.44 399 ASP A CA 1
ATOM 3234 C C . ASP A 1 399 ? -13.150 -16.508 45.704 1.00 79.44 399 ASP A C 1
ATOM 3236 O O . ASP A 1 399 ? -13.631 -15.993 46.714 1.00 79.44 399 ASP A O 1
ATOM 3240 N N . ASP A 1 400 ? -11.833 -16.675 45.561 1.00 78.44 400 ASP A N 1
ATOM 3241 C CA . ASP A 1 400 ? -10.828 -16.349 46.580 1.00 78.44 400 ASP A CA 1
ATOM 3242 C C . ASP A 1 400 ? -10.496 -14.844 46.663 1.00 78.44 400 ASP A C 1
ATOM 3244 O O . ASP A 1 400 ? -9.755 -14.407 47.550 1.00 78.44 400 ASP A O 1
ATOM 3248 N N . VAL A 1 401 ? -11.022 -14.022 45.744 1.00 83.00 401 VAL A N 1
ATOM 3249 C CA . VAL A 1 401 ? -10.743 -12.580 45.706 1.00 83.00 401 VAL A CA 1
ATOM 3250 C C . VAL A 1 401 ? -11.479 -11.859 46.844 1.00 83.00 401 VAL A C 1
ATOM 3252 O O . VAL A 1 401 ? -12.709 -11.913 46.925 1.00 83.00 401 VAL A O 1
ATOM 3255 N N . PRO A 1 402 ? -10.779 -11.085 47.697 1.00 84.75 402 PRO A N 1
ATOM 3256 C CA . PRO A 1 402 ? -11.432 -10.336 48.760 1.00 84.75 402 PRO A CA 1
ATOM 3257 C C . PRO A 1 402 ? -12.375 -9.276 48.185 1.00 84.75 402 PRO A C 1
ATOM 3259 O O . PRO A 1 402 ? -11.958 -8.398 47.423 1.00 84.75 402 PRO A O 1
ATOM 3262 N N . LEU A 1 403 ? -13.632 -9.277 48.638 1.00 84.12 403 LEU A N 1
ATOM 3263 C CA . LEU A 1 403 ? -14.641 -8.307 48.201 1.00 84.12 403 LEU A CA 1
ATOM 3264 C C . LEU A 1 403 ? -14.175 -6.850 48.376 1.00 84.12 403 LEU A C 1
ATOM 3266 O O . LEU A 1 403 ? -14.503 -5.993 47.556 1.00 84.12 403 LEU A O 1
ATOM 3270 N N . SER A 1 404 ? -13.369 -6.568 49.405 1.00 85.75 404 SER A N 1
ATOM 3271 C CA . SER A 1 404 ? -12.810 -5.240 49.683 1.00 85.75 404 SER A CA 1
ATOM 3272 C C . SER A 1 404 ? -12.010 -4.648 48.518 1.00 85.75 404 SER A C 1
ATOM 3274 O O . SER A 1 404 ? -12.039 -3.431 48.345 1.00 85.75 404 SER A O 1
ATOM 3276 N N . ARG A 1 405 ? -11.348 -5.476 47.695 1.00 84.25 405 ARG A N 1
ATOM 3277 C CA . ARG A 1 405 ? -10.605 -5.026 46.502 1.00 84.25 405 ARG A CA 1
ATOM 3278 C C . ARG A 1 405 ? -11.510 -4.738 45.306 1.00 84.25 405 ARG A C 1
ATOM 3280 O O . ARG A 1 405 ? -11.150 -3.934 44.459 1.00 84.25 405 ARG A O 1
ATOM 3287 N N . VAL A 1 406 ? -12.699 -5.334 45.258 1.00 84.81 406 VAL A N 1
ATOM 3288 C CA . VAL A 1 406 ? -13.643 -5.205 44.133 1.00 84.81 406 VAL A CA 1
ATOM 3289 C C . VAL A 1 406 ? -14.668 -4.084 44.373 1.00 84.81 406 VAL A C 1
ATOM 3291 O O . VAL A 1 406 ? -15.180 -3.484 43.425 1.00 84.81 406 VAL A O 1
ATOM 3294 N N . VAL A 1 407 ? -14.950 -3.740 45.639 1.00 87.50 407 VAL A N 1
ATOM 3295 C CA . VAL A 1 407 ? -15.904 -2.677 46.017 1.00 87.50 407 VAL A CA 1
ATOM 3296 C C . VAL A 1 407 ? -15.645 -1.324 45.330 1.00 87.50 407 VAL A C 1
ATOM 3298 O O . VAL A 1 407 ? -16.629 -0.730 44.876 1.00 87.50 407 VAL A O 1
ATOM 3301 N N . PRO A 1 408 ? -14.401 -0.801 45.233 1.00 87.81 408 PRO A N 1
ATOM 3302 C CA . PRO A 1 408 ? -14.144 0.479 44.567 1.00 87.81 408 PRO A CA 1
ATOM 3303 C C . PRO A 1 408 ? -14.629 0.474 43.114 1.00 87.81 408 PRO A C 1
ATOM 3305 O O . PRO A 1 408 ? -15.426 1.331 42.726 1.00 87.81 408 PRO A O 1
ATOM 3308 N N . TYR A 1 409 ? -14.255 -0.559 42.354 1.00 86.69 409 TYR A N 1
ATOM 3309 C CA . TYR A 1 409 ? -14.706 -0.762 40.979 1.00 86.69 409 TYR A CA 1
ATOM 3310 C C . TYR A 1 409 ? -16.233 -0.844 40.878 1.00 86.69 409 TYR A C 1
ATOM 3312 O O . TYR A 1 409 ? -16.835 -0.106 40.098 1.00 86.69 409 TYR A O 1
ATOM 3320 N N . LEU A 1 410 ? -16.885 -1.680 41.698 1.00 86.06 410 LEU A N 1
ATOM 3321 C CA . LEU A 1 410 ? -18.345 -1.847 41.649 1.00 86.06 410 LEU A CA 1
ATOM 3322 C C . LEU A 1 410 ? -19.085 -0.546 41.946 1.00 86.06 410 LEU A C 1
ATOM 3324 O O . LEU A 1 410 ? -20.087 -0.244 41.297 1.00 86.06 410 LEU A O 1
ATOM 3328 N N . ARG A 1 411 ? -18.588 0.248 42.899 1.00 88.38 411 ARG A N 1
ATOM 3329 C CA . ARG A 1 411 ? -19.164 1.557 43.208 1.00 88.38 411 ARG A CA 1
ATOM 3330 C C . ARG A 1 411 ? -19.068 2.491 42.005 1.00 88.38 411 ARG A C 1
ATOM 3332 O O . ARG A 1 411 ? -20.056 3.147 41.679 1.00 88.38 411 ARG A O 1
ATOM 3339 N N . HIS A 1 412 ? -17.920 2.533 41.330 1.00 86.81 412 HIS A N 1
ATOM 3340 C CA . HIS A 1 412 ? -17.746 3.335 40.119 1.00 86.81 412 HIS A CA 1
ATOM 3341 C C . HIS A 1 412 ? -18.627 2.845 38.964 1.00 86.81 412 HIS A C 1
ATOM 3343 O O . HIS A 1 412 ? -19.348 3.651 38.374 1.00 86.81 412 HIS A O 1
ATOM 3349 N N . ALA A 1 413 ? -18.641 1.541 38.688 1.00 86.75 413 ALA A N 1
ATOM 3350 C CA . ALA A 1 413 ? -19.441 0.951 37.618 1.00 86.75 413 ALA A CA 1
ATOM 3351 C C . ALA A 1 413 ? -20.951 1.166 37.834 1.00 86.75 413 ALA A C 1
ATOM 3353 O O . ALA A 1 413 ? -21.664 1.565 36.910 1.00 86.75 413 ALA A O 1
ATOM 3354 N N . LEU A 1 414 ? -21.443 0.985 39.067 1.00 86.75 414 LEU A N 1
ATOM 3355 C CA . LEU A 1 414 ? -22.848 1.209 39.415 1.00 86.75 414 LEU A CA 1
ATOM 3356 C C . LEU A 1 414 ? -23.228 2.689 39.304 1.00 86.75 414 LEU A C 1
ATOM 3358 O O . LEU A 1 414 ? -24.253 3.018 38.706 1.00 86.75 414 LEU A O 1
ATOM 3362 N N . ASN A 1 415 ? -22.397 3.587 39.839 1.00 88.75 415 ASN A N 1
ATOM 3363 C CA . ASN A 1 415 ? -22.627 5.026 39.729 1.00 88.75 415 ASN A CA 1
ATOM 3364 C C . ASN A 1 415 ? -22.660 5.475 38.265 1.00 88.75 415 ASN A C 1
ATOM 3366 O O . ASN A 1 415 ? -23.526 6.269 37.900 1.00 88.75 415 ASN A O 1
ATOM 3370 N N . ASN A 1 416 ? -21.778 4.932 37.422 1.00 85.81 416 ASN A N 1
ATOM 3371 C CA . ASN A 1 416 ? -21.766 5.231 35.994 1.00 85.81 416 ASN A CA 1
ATOM 3372 C C . ASN A 1 416 ? -23.025 4.713 35.284 1.00 85.81 416 ASN A C 1
ATOM 3374 O O . ASN A 1 416 ? -23.650 5.449 34.529 1.00 85.81 416 ASN A O 1
ATOM 3378 N N . SER A 1 417 ? -23.460 3.484 35.576 1.00 86.06 417 SER A N 1
ATOM 3379 C CA . SER A 1 417 ? -24.709 2.937 35.026 1.00 86.06 417 SER A CA 1
ATOM 3380 C C . SER A 1 417 ? -25.929 3.783 35.419 1.00 86.06 417 SER A C 1
ATOM 3382 O O . SER A 1 417 ? -26.781 4.102 34.587 1.00 86.06 417 SER A O 1
ATOM 3384 N N . MET A 1 418 ? -25.984 4.226 36.679 1.00 89.00 418 MET A N 1
ATOM 3385 C CA . MET A 1 418 ? -27.030 5.127 37.165 1.00 89.00 418 MET A CA 1
ATOM 3386 C C . MET A 1 418 ? -26.959 6.508 36.506 1.00 89.00 418 MET A C 1
ATOM 3388 O O . MET A 1 418 ? -28.002 7.095 36.210 1.00 89.00 418 MET A O 1
ATOM 3392 N N . TYR A 1 419 ? -25.753 7.025 36.269 1.00 89.88 419 TYR A N 1
ATOM 3393 C CA . TYR A 1 419 ? -25.532 8.279 35.556 1.00 89.88 419 TYR A CA 1
ATOM 3394 C C . TYR A 1 419 ? -26.013 8.192 34.102 1.00 89.88 419 TYR A C 1
ATOM 3396 O O . TYR A 1 419 ? -26.832 9.017 33.700 1.00 89.88 419 TYR A O 1
ATOM 3404 N N . GLU A 1 420 ? -25.601 7.17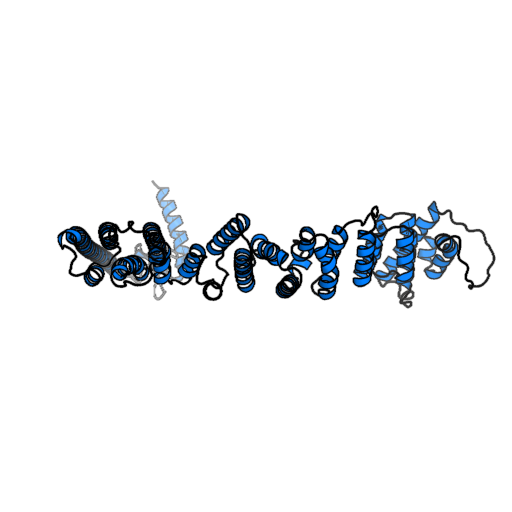1 33.347 1.00 86.62 420 GLU A N 1
ATOM 3405 C CA . GLU A 1 420 ? -26.020 6.981 31.951 1.00 86.62 420 GLU A CA 1
ATOM 3406 C C . GLU A 1 420 ? -27.536 6.801 31.832 1.00 86.62 420 GLU A C 1
ATOM 3408 O O . GLU A 1 420 ? -28.176 7.435 30.991 1.00 86.62 420 GLU A O 1
ATOM 3413 N N . LYS A 1 421 ? -28.158 6.049 32.752 1.00 90.56 421 LYS A N 1
ATOM 3414 C CA . LYS A 1 421 ? -29.622 5.944 32.820 1.00 90.56 421 LYS A CA 1
ATOM 3415 C C . LYS A 1 421 ? -30.285 7.311 33.011 1.00 90.56 421 LYS A C 1
ATOM 3417 O O . LYS A 1 421 ? -31.230 7.637 32.294 1.00 90.56 421 LYS A O 1
ATOM 3422 N N . ARG A 1 422 ? -29.811 8.118 33.967 1.00 93.69 422 ARG A N 1
ATOM 3423 C CA . ARG A 1 422 ? -30.366 9.460 34.229 1.00 93.69 422 ARG A CA 1
ATOM 3424 C C . ARG A 1 422 ? -30.157 10.398 33.044 1.00 93.69 422 ARG A C 1
ATOM 3426 O O . ARG A 1 422 ? -31.077 11.120 32.675 1.00 93.69 422 ARG A O 1
ATOM 3433 N N . LYS A 1 423 ? -28.979 10.368 32.423 1.00 93.38 423 LYS A N 1
ATOM 3434 C CA . LYS A 1 423 ? -28.654 11.156 31.230 1.00 93.38 423 LYS A CA 1
ATOM 3435 C C . LYS A 1 423 ? -29.572 10.801 30.060 1.00 93.38 423 LYS A C 1
ATOM 3437 O O . LYS A 1 423 ? -30.137 11.703 29.448 1.00 93.38 423 LYS A O 1
ATOM 3442 N N . ALA A 1 424 ? -29.789 9.511 29.799 1.00 92.50 424 ALA A N 1
ATOM 3443 C CA . ALA A 1 424 ? -30.716 9.047 28.769 1.00 92.50 424 ALA A CA 1
ATOM 3444 C C . ALA A 1 424 ? -32.164 9.483 29.054 1.00 92.50 424 ALA A C 1
ATOM 3446 O O . ALA A 1 424 ? -32.855 9.949 28.151 1.00 92.50 424 ALA A O 1
ATOM 3447 N N . GLN A 1 425 ? -32.611 9.406 30.312 1.00 95.81 425 GLN A N 1
ATOM 3448 C CA . GLN A 1 425 ? -33.937 9.887 30.722 1.00 95.81 425 GLN A CA 1
ATOM 3449 C C . GLN A 1 425 ? -34.102 11.399 30.519 1.00 95.81 425 GLN A C 1
ATOM 3451 O O . GLN A 1 425 ? -35.136 11.837 30.011 1.00 95.81 425 GLN A O 1
ATOM 3456 N N . LEU A 1 426 ? -33.088 12.194 30.876 1.00 97.00 426 LEU A N 1
ATOM 3457 C CA . LEU A 1 426 ? -33.088 13.642 30.654 1.00 97.00 426 LEU A CA 1
ATOM 3458 C C . LEU A 1 426 ? -33.123 13.968 29.162 1.00 97.00 426 LEU A C 1
ATOM 3460 O O . LEU A 1 426 ? -33.963 14.753 28.738 1.00 97.00 426 LEU A O 1
ATOM 3464 N N . MET A 1 427 ? -32.273 13.321 28.363 1.00 96.00 427 MET A N 1
ATOM 3465 C CA . MET A 1 427 ? -32.246 13.511 26.914 1.00 96.00 427 MET A CA 1
ATOM 3466 C C . MET A 1 427 ? -33.595 13.149 26.282 1.00 96.00 427 MET A C 1
ATOM 3468 O O . MET A 1 427 ? -34.148 13.937 25.524 1.00 96.00 427 MET A O 1
ATOM 3472 N N . SER A 1 428 ? -34.171 12.001 26.651 1.00 96.31 428 SER A N 1
ATOM 3473 C CA . SER A 1 428 ? -35.490 11.578 26.172 1.00 96.31 428 SER A CA 1
ATOM 3474 C C . SER A 1 428 ? -36.584 12.576 26.552 1.00 96.31 428 SER A C 1
ATOM 3476 O O . SER A 1 428 ? -37.460 12.850 25.738 1.00 96.31 428 SER A O 1
ATOM 3478 N N . SER A 1 429 ? -36.539 13.123 27.768 1.00 96.38 429 SER A N 1
ATOM 3479 C CA . SER A 1 429 ? -37.523 14.107 28.234 1.00 96.38 429 SER A CA 1
ATOM 3480 C C . SER A 1 429 ? -37.381 15.445 27.502 1.00 96.38 429 SER A C 1
ATOM 3482 O O . SER A 1 429 ? -38.388 16.045 27.136 1.00 96.38 429 SER A O 1
ATOM 3484 N N . LEU A 1 430 ? -36.147 15.900 27.250 1.00 97.50 430 LEU A N 1
ATOM 3485 C CA . LEU A 1 430 ? -35.870 17.131 26.501 1.00 97.50 430 LEU A CA 1
ATOM 3486 C C . LEU A 1 430 ? -36.298 17.010 25.036 1.00 97.50 430 LEU A C 1
ATOM 3488 O O . LEU A 1 430 ? -36.988 17.889 24.534 1.00 97.50 430 LEU A O 1
ATOM 3492 N N . LEU A 1 431 ? -35.955 15.899 24.377 1.00 97.12 431 LEU A N 1
ATOM 3493 C CA . LEU A 1 431 ? -36.382 15.622 23.003 1.00 97.12 431 LEU A CA 1
ATOM 3494 C C . LEU A 1 431 ? -37.905 15.528 22.889 1.00 97.12 431 LEU A C 1
ATOM 3496 O O . LEU A 1 431 ? -38.483 15.993 21.912 1.00 97.12 431 LEU A O 1
ATOM 3500 N N . TYR A 1 432 ? -38.569 14.952 23.893 1.00 97.50 432 TYR A N 1
ATOM 3501 C CA . TYR A 1 432 ? -40.026 14.907 23.932 1.00 97.50 432 TYR A CA 1
ATOM 3502 C C . TYR A 1 432 ? -40.643 16.304 24.095 1.00 97.50 432 TYR A C 1
ATOM 3504 O O . TYR A 1 432 ? -41.608 16.627 23.407 1.00 97.50 432 TYR A O 1
ATOM 3512 N N . ALA A 1 433 ? -40.075 17.157 24.952 1.00 97.56 433 ALA A N 1
ATOM 3513 C CA . ALA A 1 433 ? -40.529 18.538 25.101 1.00 97.56 433 ALA A CA 1
ATOM 3514 C C . ALA A 1 433 ? -40.360 19.349 23.802 1.00 97.56 433 ALA A C 1
ATOM 3516 O O . ALA A 1 433 ? -41.286 20.049 23.398 1.00 97.56 433 ALA A O 1
ATOM 3517 N N . ASP A 1 434 ? -39.221 19.207 23.123 1.00 97.12 434 ASP A N 1
ATOM 3518 C CA . ASP A 1 434 ? -38.947 19.850 21.831 1.00 97.12 434 ASP A CA 1
ATOM 3519 C C . ASP A 1 434 ? -39.906 19.356 20.733 1.00 97.12 434 ASP A C 1
ATOM 3521 O O . ASP A 1 434 ? -40.503 20.137 19.989 1.00 97.12 434 ASP A O 1
ATOM 3525 N N . HIS A 1 435 ? -40.167 18.044 20.703 1.00 97.12 435 HIS A N 1
ATOM 3526 C CA . HIS A 1 435 ? -41.170 17.456 19.819 1.00 97.12 435 HIS A CA 1
ATOM 3527 C C . HIS A 1 435 ? -42.560 18.076 20.025 1.00 97.12 435 HIS A C 1
ATOM 3529 O O . HIS A 1 435 ? -43.223 18.424 19.046 1.00 97.12 435 HIS A O 1
ATOM 3535 N N . LEU A 1 436 ? -42.986 18.251 21.281 1.00 97.44 436 LEU A N 1
ATOM 3536 C CA . LEU A 1 436 ? -44.268 18.879 21.607 1.00 97.44 436 LEU A CA 1
ATOM 3537 C C . LEU A 1 436 ? -44.321 20.352 21.178 1.00 97.44 436 LEU A C 1
ATOM 3539 O O . LEU A 1 436 ? -45.333 20.769 20.618 1.00 97.44 436 LEU A O 1
ATOM 3543 N N . GLN A 1 437 ? -43.246 21.122 21.372 1.00 97.00 437 GLN A N 1
ATOM 3544 C CA . GLN A 1 437 ? -43.173 22.522 20.926 1.00 97.00 437 GLN A CA 1
ATOM 3545 C C . GLN A 1 437 ? -43.309 22.637 19.404 1.00 97.00 437 GLN A C 1
ATOM 3547 O O . GLN A 1 437 ? -44.099 23.433 18.891 1.00 97.00 437 GLN A O 1
ATOM 3552 N N . HIS A 1 438 ? -42.598 21.791 18.658 1.00 96.50 438 HIS A N 1
ATOM 3553 C CA . HIS A 1 438 ? -42.727 21.743 17.204 1.00 96.50 438 HIS A CA 1
ATOM 3554 C C . HIS A 1 438 ? -44.106 21.258 16.745 1.00 96.50 438 HIS A C 1
ATOM 3556 O O . HIS A 1 438 ? -44.610 21.707 15.710 1.00 96.50 438 HIS A O 1
ATOM 3562 N N . GLN A 1 439 ? -44.737 20.356 17.498 1.00 96.75 439 GLN A N 1
ATOM 3563 C CA . GLN A 1 439 ? -46.098 19.910 17.222 1.00 96.75 439 GLN A CA 1
ATOM 3564 C C . GLN A 1 439 ? -47.115 21.039 17.437 1.00 96.75 439 GLN A C 1
ATOM 3566 O O . GLN A 1 439 ? -47.974 21.238 16.579 1.00 96.75 439 GLN A O 1
ATOM 3571 N N . GLU A 1 440 ? -46.995 21.808 18.519 1.00 96.75 440 GLU A N 1
ATOM 3572 C CA . GLU A 1 440 ? -47.818 22.995 18.772 1.00 96.75 440 GLU A CA 1
ATOM 3573 C C . GLU A 1 440 ? -47.654 24.027 17.651 1.00 96.75 440 GLU A C 1
ATOM 3575 O O . GLU A 1 440 ? -48.644 24.458 17.058 1.00 96.75 440 GLU A O 1
ATOM 3580 N N . GLN A 1 441 ? -46.411 24.357 17.284 1.00 94.88 441 GLN A N 1
ATOM 3581 C CA . GLN A 1 441 ? -46.129 25.294 16.196 1.00 94.88 441 GLN A CA 1
ATOM 3582 C C . GLN A 1 441 ? -46.747 24.827 14.871 1.00 94.88 441 GLN A C 1
ATOM 3584 O O . GLN A 1 441 ? -47.353 25.621 14.152 1.00 94.88 441 GLN A O 1
ATOM 3589 N N . ARG A 1 442 ? -46.653 23.528 14.559 1.00 94.62 442 ARG A N 1
ATOM 3590 C CA . ARG A 1 442 ? -47.296 22.950 13.372 1.00 94.62 442 ARG A CA 1
ATOM 3591 C C . ARG A 1 442 ? -48.812 23.129 13.411 1.00 94.62 442 ARG A C 1
ATOM 3593 O O . ARG A 1 442 ? -49.383 23.513 12.396 1.00 94.62 442 ARG A O 1
ATOM 3600 N N . ILE A 1 443 ? -49.453 22.845 14.546 1.00 95.38 443 ILE A N 1
ATOM 3601 C CA . ILE A 1 443 ? -50.906 22.999 14.706 1.00 95.38 443 ILE A CA 1
ATOM 3602 C C . ILE A 1 443 ? -51.305 24.466 14.521 1.00 95.38 443 ILE A C 1
ATOM 3604 O O . ILE A 1 443 ? -52.262 24.741 13.800 1.00 95.38 443 ILE A O 1
ATOM 3608 N N . LEU A 1 444 ? -50.557 25.409 15.104 1.00 93.25 444 LEU A N 1
ATOM 3609 C CA . LEU A 1 444 ? -50.809 26.843 14.945 1.00 93.25 444 LEU A CA 1
ATOM 3610 C C . LEU A 1 444 ? -50.733 27.268 13.476 1.00 93.25 444 LEU A C 1
ATOM 3612 O O . LEU A 1 444 ? -51.670 27.896 12.985 1.00 93.25 444 LEU A O 1
ATOM 3616 N N . GLU A 1 445 ? -49.679 26.878 12.755 1.00 88.06 445 GLU A N 1
ATOM 3617 C CA . GLU A 1 445 ? -49.530 27.181 11.324 1.00 88.06 445 GLU A CA 1
ATOM 3618 C C . GLU A 1 445 ? -50.626 26.522 10.469 1.00 88.06 445 GLU A C 1
ATOM 3620 O O . GLU A 1 445 ? -51.136 27.140 9.535 1.00 88.06 445 GLU A O 1
ATOM 3625 N N . GLN A 1 446 ? -51.043 25.295 10.805 1.00 88.31 446 GLN A N 1
ATOM 3626 C CA . GLN A 1 446 ? -52.142 24.592 10.128 1.00 88.31 446 GLN A CA 1
ATOM 3627 C C . GLN A 1 446 ? -53.522 25.190 10.429 1.00 88.31 446 GLN A C 1
ATOM 3629 O O . GLN A 1 446 ? -54.421 25.089 9.597 1.00 88.31 446 GLN A O 1
ATOM 3634 N N . SER A 1 447 ? -53.701 25.808 11.598 1.00 88.62 447 SER A N 1
ATOM 3635 C CA . SER A 1 447 ? -54.962 26.451 11.988 1.00 88.62 447 SER A CA 1
ATOM 3636 C C . SER A 1 447 ? -55.224 27.764 11.244 1.00 88.62 447 SER A C 1
ATOM 3638 O O . SER A 1 447 ? -56.358 28.246 11.210 1.00 88.62 447 SER A O 1
ATOM 3640 N N . GLN A 1 448 ? -54.189 28.352 10.637 1.00 84.44 448 GLN A N 1
ATOM 3641 C CA . GLN A 1 448 ? -54.324 29.590 9.885 1.00 84.44 448 GLN A CA 1
ATOM 3642 C C . GLN A 1 448 ? -55.123 29.360 8.601 1.00 84.44 448 GLN A C 1
ATOM 3644 O O . GLN A 1 448 ? -54.765 28.547 7.749 1.00 84.44 448 GLN A O 1
ATOM 3649 N N . TRP A 1 449 ? -56.167 30.159 8.416 1.00 84.06 449 TRP A N 1
ATOM 3650 C CA . TRP A 1 449 ? -56.988 30.165 7.213 1.00 84.06 449 TRP A CA 1
ATOM 3651 C C . TRP A 1 449 ? -57.018 31.564 6.598 1.00 84.06 449 TRP A C 1
ATOM 3653 O O . TRP A 1 449 ? -56.723 32.565 7.251 1.00 84.06 449 TRP A O 1
ATOM 3663 N N . VAL A 1 450 ? -57.358 31.635 5.314 1.00 82.50 450 VAL A N 1
ATOM 3664 C CA . VAL A 1 450 ? -57.625 32.894 4.612 1.00 82.50 450 VAL A CA 1
ATOM 3665 C C . VAL A 1 450 ? -58.940 32.727 3.874 1.00 82.50 450 VAL A C 1
ATOM 3667 O O . VAL A 1 450 ? -59.113 31.764 3.129 1.00 82.50 450 VAL A O 1
ATOM 3670 N N . LEU A 1 451 ? -59.871 33.649 4.102 1.00 83.94 451 LEU A N 1
ATOM 3671 C CA . LEU A 1 451 ? -61.112 33.714 3.342 1.00 83.94 451 LEU A CA 1
ATOM 3672 C C . LEU A 1 451 ? -60.850 34.517 2.074 1.00 83.94 451 LEU A C 1
ATOM 3674 O O . LEU A 1 451 ? -60.375 35.646 2.150 1.00 83.94 451 LEU A O 1
ATOM 3678 N N . ILE A 1 452 ? -61.166 33.918 0.929 1.00 82.69 452 ILE A N 1
ATOM 3679 C CA . ILE A 1 452 ? -61.126 34.582 -0.371 1.00 82.69 452 ILE A CA 1
ATOM 3680 C C . ILE A 1 452 ? -62.569 34.812 -0.805 1.00 82.69 452 ILE A C 1
ATOM 3682 O O . ILE A 1 452 ? -63.347 33.874 -0.967 1.00 82.69 452 ILE A O 1
ATOM 3686 N N . THR A 1 453 ? -62.913 36.075 -0.980 1.00 84.25 453 THR A N 1
ATOM 3687 C CA . THR A 1 453 ? -64.192 36.569 -1.479 1.00 84.25 453 THR A CA 1
ATOM 3688 C C . THR A 1 453 ? -64.085 36.936 -2.962 1.00 84.25 453 THR A C 1
ATOM 3690 O O . THR A 1 453 ? -62.996 37.072 -3.521 1.00 84.25 453 THR A O 1
ATOM 3693 N N . GLU A 1 454 ? -65.220 37.145 -3.633 1.00 81.69 454 GLU A N 1
ATOM 3694 C CA . GLU A 1 454 ? -65.257 37.501 -5.064 1.00 81.69 454 GLU A CA 1
ATOM 3695 C C . GLU A 1 454 ? -64.595 38.851 -5.396 1.00 81.69 454 GLU A C 1
ATOM 3697 O O . GLU A 1 454 ? -64.255 39.121 -6.552 1.00 81.69 454 GLU A O 1
ATOM 3702 N N . ASN A 1 455 ? -64.399 39.702 -4.386 1.00 83.19 455 ASN A N 1
ATOM 3703 C CA . ASN A 1 455 ? -63.773 41.012 -4.531 1.00 83.19 455 ASN A CA 1
ATOM 3704 C C . ASN A 1 455 ? -62.255 40.982 -4.318 1.00 83.19 455 ASN A C 1
ATOM 3706 O O . ASN A 1 455 ? -61.594 41.978 -4.620 1.00 83.19 455 ASN A O 1
ATOM 3710 N N . ASP A 1 456 ? -61.694 39.864 -3.849 1.00 84.31 456 ASP A N 1
ATOM 3711 C CA . ASP A 1 456 ? -60.266 39.769 -3.570 1.00 84.31 456 ASP A CA 1
ATOM 3712 C C . ASP A 1 456 ? -59.437 39.710 -4.854 1.00 84.31 456 ASP A C 1
ATOM 3714 O O . ASP A 1 456 ? -59.746 38.998 -5.819 1.00 84.31 456 ASP A O 1
ATOM 3718 N N . VAL A 1 457 ? -58.354 40.490 -4.861 1.00 88.69 457 VAL A N 1
ATOM 3719 C CA . VAL A 1 457 ? -57.459 40.662 -6.009 1.00 88.69 457 VAL A CA 1
ATOM 3720 C C . VAL A 1 457 ? -56.030 40.266 -5.668 1.00 88.69 457 VAL A C 1
ATOM 3722 O O . VAL A 1 457 ? -55.522 40.533 -4.582 1.00 88.69 457 VAL A O 1
ATOM 3725 N N . CYS A 1 458 ? -55.337 39.677 -6.637 1.00 88.00 458 CYS A N 1
ATOM 3726 C CA . CYS A 1 458 ? -53.937 39.306 -6.487 1.00 88.00 458 CYS A CA 1
ATOM 3727 C C . CYS A 1 458 ? -53.044 40.547 -6.330 1.00 88.00 458 CYS A C 1
ATOM 3729 O O . CYS A 1 458 ? -53.096 41.473 -7.143 1.00 88.00 458 CYS A O 1
ATOM 3731 N N . LEU A 1 459 ? -52.132 40.533 -5.350 1.00 84.19 459 LEU A N 1
ATOM 3732 C CA . LEU A 1 459 ? -51.249 41.670 -5.053 1.00 84.19 459 LEU A CA 1
ATOM 3733 C C . LEU A 1 459 ? -50.356 42.095 -6.227 1.00 84.19 459 LEU A C 1
ATOM 3735 O O . LEU A 1 459 ? -50.092 43.289 -6.370 1.00 84.19 459 LEU A O 1
ATOM 3739 N N . VAL A 1 460 ? -49.933 41.140 -7.062 1.00 86.88 460 VAL A N 1
ATOM 3740 C CA . VAL A 1 460 ? -49.013 41.366 -8.189 1.00 86.88 460 VAL A CA 1
ATOM 3741 C C . VAL A 1 460 ? -49.737 41.861 -9.445 1.00 86.88 460 VAL A C 1
ATOM 3743 O O . VAL A 1 460 ? -49.389 42.911 -9.975 1.00 86.88 460 VAL A O 1
ATOM 3746 N N . CYS A 1 461 ? -50.737 41.124 -9.942 1.00 87.12 461 CYS A N 1
ATOM 3747 C CA . CYS A 1 461 ? -51.417 41.448 -11.204 1.00 87.12 461 CYS A CA 1
ATOM 3748 C C . CYS A 1 461 ? -52.683 42.306 -11.038 1.00 87.12 461 CYS A C 1
ATOM 3750 O O . CYS A 1 461 ? -53.242 42.746 -12.040 1.00 87.12 461 CYS A O 1
ATOM 3752 N N . LYS A 1 462 ? -53.151 42.509 -9.797 1.00 87.06 462 LYS A N 1
ATOM 3753 C CA . LYS A 1 462 ? -54.375 43.246 -9.433 1.00 87.06 462 LYS A CA 1
ATOM 3754 C C . LYS A 1 462 ? -55.674 42.706 -10.056 1.00 87.06 462 LYS A C 1
ATOM 3756 O O . LYS A 1 462 ? -56.691 43.391 -10.033 1.00 87.06 462 LYS A O 1
ATOM 3761 N N . LYS A 1 463 ? -55.672 41.474 -10.582 1.00 85.88 463 LYS A N 1
ATOM 3762 C CA . LYS A 1 463 ? -56.873 40.782 -11.088 1.00 85.88 463 LYS A CA 1
ATOM 3763 C C . LYS A 1 463 ? -57.545 39.963 -9.983 1.00 85.88 463 LYS A C 1
ATOM 3765 O O . LYS A 1 463 ? -56.862 39.499 -9.070 1.00 85.88 463 LYS A O 1
ATOM 3770 N N . ARG A 1 464 ? -58.861 39.757 -10.099 1.00 87.25 464 ARG A N 1
ATOM 3771 C CA . ARG A 1 464 ? -59.658 38.916 -9.184 1.00 87.25 464 ARG A CA 1
ATOM 3772 C C . ARG A 1 464 ? -59.262 37.438 -9.274 1.00 87.25 464 ARG A C 1
ATOM 3774 O O . ARG A 1 464 ? -58.793 36.989 -10.323 1.00 87.25 464 ARG A O 1
ATOM 3781 N N . PHE A 1 465 ? -59.446 36.686 -8.189 1.00 85.31 465 PHE A N 1
ATOM 3782 C CA . PHE A 1 465 ? -59.097 35.258 -8.139 1.00 85.31 465 PHE A CA 1
ATOM 3783 C C . PHE A 1 465 ? -60.075 34.363 -8.912 1.00 85.31 465 PHE A C 1
ATOM 3785 O O . PHE A 1 465 ? -59.636 33.589 -9.767 1.00 85.31 465 PHE A O 1
ATOM 3792 N N . GLY A 1 466 ? -61.385 34.509 -8.685 1.00 79.44 466 GLY A N 1
ATOM 3793 C CA . GLY A 1 466 ? -62.408 33.672 -9.327 1.00 79.44 466 GLY A CA 1
ATOM 3794 C C . GLY A 1 466 ? -62.119 32.174 -9.146 1.00 79.44 466 GLY A C 1
ATOM 3795 O O . GLY A 1 466 ? -61.801 31.738 -8.046 1.00 79.44 466 GLY A O 1
ATOM 3796 N N . HIS A 1 467 ? -62.155 31.402 -10.238 1.00 81.00 467 HIS A N 1
ATOM 3797 C CA . HIS A 1 467 ? -61.799 29.971 -10.258 1.00 81.00 467 HIS A CA 1
ATOM 3798 C C . HIS A 1 467 ? -60.300 29.688 -10.491 1.00 81.00 467 HIS A C 1
ATOM 3800 O O . HIS A 1 467 ? -59.916 28.550 -10.754 1.00 81.00 467 HIS A O 1
ATOM 3806 N N . SER A 1 468 ? -59.439 30.707 -10.457 1.00 84.12 468 SER A N 1
ATOM 3807 C CA . SER A 1 468 ? -58.009 30.533 -10.745 1.00 84.12 468 SER A CA 1
ATOM 3808 C C . SER A 1 468 ? -57.265 29.931 -9.553 1.00 84.12 468 SER A C 1
ATOM 3810 O O . SER A 1 468 ? -57.510 30.314 -8.411 1.00 84.12 468 SER A O 1
ATOM 3812 N N . ALA A 1 469 ? -56.282 29.064 -9.817 1.00 87.38 469 ALA A N 1
ATOM 3813 C CA . ALA A 1 469 ? -55.385 28.555 -8.782 1.00 87.38 469 ALA A CA 1
ATOM 3814 C C . ALA A 1 469 ? -54.597 29.696 -8.107 1.00 87.38 469 ALA A C 1
ATOM 3816 O O . ALA A 1 469 ? -54.066 30.599 -8.771 1.00 87.38 469 ALA A O 1
ATOM 3817 N N . PHE A 1 470 ? -54.496 29.637 -6.782 1.00 88.81 470 PHE A N 1
ATOM 3818 C CA . PHE A 1 470 ? -53.833 30.638 -5.951 1.00 88.81 470 PHE A CA 1
ATOM 3819 C C . PHE A 1 470 ? -52.814 29.997 -5.006 1.00 88.81 470 PHE A C 1
ATOM 3821 O O . PHE A 1 470 ? -52.845 28.797 -4.744 1.00 88.81 470 PHE A O 1
ATOM 3828 N N . VAL A 1 471 ? -51.898 30.819 -4.503 1.00 88.75 471 VAL A N 1
ATOM 3829 C CA . VAL A 1 471 ? -50.863 30.456 -3.533 1.00 88.75 471 VAL A CA 1
ATOM 3830 C C . VAL A 1 471 ? -50.948 31.430 -2.368 1.00 88.75 471 VAL A C 1
ATOM 3832 O O . VAL A 1 471 ? -51.002 32.645 -2.574 1.00 88.75 471 VAL A O 1
ATOM 3835 N N . ARG A 1 472 ? -50.947 30.890 -1.148 1.00 85.94 472 ARG A N 1
ATOM 3836 C CA . ARG A 1 472 ? -50.832 31.656 0.095 1.00 85.94 472 ARG A CA 1
ATOM 3837 C C . ARG A 1 472 ? -49.377 31.645 0.551 1.00 85.94 472 ARG A C 1
ATOM 3839 O O . ARG A 1 472 ? -48.798 30.577 0.735 1.00 85.94 472 ARG A O 1
ATOM 3846 N N . HIS A 1 473 ? -48.799 32.820 0.762 1.00 85.31 473 HIS A N 1
ATOM 3847 C CA . HIS A 1 473 ? -47.482 32.956 1.377 1.00 85.31 473 HIS A CA 1
ATOM 3848 C C . HIS A 1 473 ? -47.577 32.995 2.915 1.00 85.31 473 HIS A C 1
ATOM 3850 O O . HIS A 1 473 ? -48.617 33.385 3.450 1.00 85.31 473 HIS A O 1
ATOM 3856 N N . PRO A 1 474 ? -46.494 32.649 3.647 1.00 79.00 474 PRO A N 1
ATOM 3857 C CA . PRO A 1 474 ? -46.490 32.608 5.117 1.00 79.00 474 PRO A CA 1
ATOM 3858 C C . PRO A 1 474 ? -46.890 33.925 5.796 1.00 79.00 474 PRO A C 1
ATOM 3860 O O . PRO A 1 474 ? -47.389 33.933 6.911 1.00 79.00 474 PRO A O 1
ATOM 3863 N N . ASN A 1 475 ? -46.717 35.055 5.112 1.00 81.56 475 ASN A N 1
ATOM 3864 C CA . ASN A 1 475 ? -47.099 36.374 5.608 1.00 81.56 475 ASN A CA 1
ATOM 3865 C C . ASN A 1 475 ? -48.587 36.723 5.394 1.00 81.56 475 ASN A C 1
ATOM 3867 O O . ASN A 1 475 ? -48.960 37.878 5.574 1.00 81.56 475 ASN A O 1
ATOM 3871 N N . GLY A 1 476 ? -49.411 35.764 4.960 1.00 80.50 476 GLY A N 1
ATOM 3872 C CA . GLY A 1 476 ? -50.848 35.931 4.716 1.00 80.50 476 GLY A CA 1
ATOM 3873 C C . GLY A 1 476 ? -51.215 36.444 3.321 1.00 80.50 476 GLY A C 1
ATOM 3874 O O . GLY A 1 476 ? -52.388 36.421 2.959 1.00 80.50 476 GLY A O 1
ATOM 3875 N N . ASP A 1 477 ? -50.232 36.852 2.516 1.00 87.25 477 ASP A N 1
ATOM 3876 C CA . ASP A 1 477 ? -50.455 37.362 1.163 1.00 87.25 477 ASP A CA 1
ATOM 3877 C C . ASP A 1 477 ? -50.917 36.239 0.221 1.00 87.25 477 ASP A C 1
ATOM 3879 O O . ASP A 1 477 ? -50.284 35.182 0.129 1.00 87.25 477 ASP A O 1
ATOM 3883 N N . VAL A 1 478 ? -51.995 36.491 -0.523 1.00 88.12 478 VAL A N 1
ATOM 3884 C CA . VAL A 1 478 ? -52.522 35.572 -1.540 1.00 88.12 478 VAL A CA 1
ATOM 3885 C C . VAL A 1 478 ? -52.229 36.124 -2.931 1.00 88.12 478 VAL A C 1
ATOM 3887 O O . VAL A 1 478 ? -52.437 37.308 -3.220 1.00 88.12 478 VAL A O 1
ATOM 3890 N N . ILE A 1 479 ? -51.732 35.262 -3.813 1.00 90.62 479 ILE A N 1
ATOM 3891 C CA . ILE A 1 479 ? -51.403 35.595 -5.202 1.00 90.62 479 ILE A CA 1
ATOM 3892 C C . ILE A 1 479 ? -51.851 34.482 -6.144 1.00 90.62 479 ILE A C 1
ATOM 3894 O O . ILE A 1 479 ? -52.049 33.344 -5.727 1.00 90.62 479 ILE A O 1
ATOM 3898 N N . HIS A 1 480 ? -52.024 34.788 -7.431 1.00 90.94 480 HIS A N 1
ATOM 3899 C CA . HIS A 1 480 ? -52.235 33.734 -8.426 1.00 90.94 480 HIS A CA 1
ATOM 3900 C C . HIS A 1 480 ? -51.000 32.842 -8.506 1.00 90.94 480 HIS A C 1
ATOM 3902 O O . HIS A 1 480 ? -49.877 33.343 -8.422 1.00 90.94 480 HIS A O 1
ATOM 3908 N N . TYR A 1 481 ? -51.200 31.549 -8.761 1.00 88.81 481 TYR A N 1
ATOM 3909 C CA . TYR A 1 481 ? -50.103 30.591 -8.933 1.00 88.81 481 TYR A CA 1
ATOM 3910 C C . TYR A 1 481 ? -49.082 31.065 -9.985 1.00 88.81 481 TYR A C 1
ATOM 3912 O O . TYR A 1 481 ? -47.879 31.088 -9.748 1.00 88.81 481 TYR A O 1
ATOM 3920 N N . THR A 1 482 ? -49.564 31.605 -11.107 1.00 87.88 482 THR A N 1
ATOM 3921 C CA . THR A 1 482 ? -48.724 32.156 -12.187 1.00 87.88 482 THR A CA 1
ATOM 3922 C C . THR A 1 482 ? -47.991 33.455 -11.827 1.00 87.88 482 THR A C 1
ATOM 3924 O O . THR A 1 482 ? -47.099 33.889 -12.554 1.00 87.88 482 THR A O 1
ATOM 3927 N N . CYS A 1 483 ? -48.354 34.112 -10.723 1.00 88.31 483 CYS A N 1
ATOM 3928 C CA . CYS A 1 483 ? -47.716 35.343 -10.254 1.00 88.31 483 CYS A CA 1
ATOM 3929 C C . CYS A 1 483 ? -46.600 35.097 -9.228 1.00 88.31 483 CYS A C 1
ATOM 3931 O O . CYS A 1 483 ? -45.953 36.063 -8.818 1.00 88.31 483 CYS A O 1
ATOM 3933 N N . GLN A 1 484 ? -46.345 33.843 -8.839 1.00 87.12 484 GLN A N 1
ATOM 3934 C CA . GLN A 1 484 ? -45.381 33.478 -7.796 1.00 87.12 484 GLN A CA 1
ATOM 3935 C C . GLN A 1 484 ? -43.961 33.985 -8.077 1.00 87.12 484 GLN A C 1
ATOM 3937 O O . GLN A 1 484 ? -43.351 34.627 -7.223 1.00 87.12 484 GLN A O 1
ATOM 3942 N N . GLU A 1 485 ? -43.456 33.809 -9.297 1.00 83.44 485 GLU A N 1
ATOM 3943 C CA . GLU A 1 485 ? -42.113 34.282 -9.670 1.00 83.44 485 GLU A CA 1
ATOM 3944 C C . GLU A 1 485 ? -41.997 35.816 -9.651 1.00 83.44 485 GLU A C 1
ATOM 3946 O O . GLU A 1 485 ? -40.958 36.387 -9.313 1.00 83.44 485 GLU A O 1
ATOM 3951 N N . LYS A 1 486 ? -43.088 36.513 -9.991 1.00 84.25 486 LYS A N 1
ATOM 3952 C CA . LYS A 1 486 ? -43.142 37.983 -10.023 1.00 84.25 486 LYS A CA 1
ATOM 3953 C C . LYS A 1 486 ? -43.329 38.589 -8.631 1.00 84.25 486 LYS A C 1
ATOM 3955 O O . LYS A 1 486 ? -42.920 39.729 -8.408 1.00 84.25 486 LYS A O 1
ATOM 3960 N N . TYR A 1 487 ? -43.902 37.840 -7.691 1.00 84.25 487 TYR A N 1
ATOM 3961 C CA . TYR A 1 487 ? -44.134 38.281 -6.317 1.00 84.25 487 TYR A CA 1
ATOM 3962 C C . TYR A 1 487 ? -42.833 38.576 -5.560 1.00 84.25 487 TYR A C 1
ATOM 3964 O O . TYR A 1 487 ? -42.760 39.577 -4.848 1.00 84.25 487 TYR A O 1
ATOM 3972 N N . VAL A 1 488 ? -41.773 37.793 -5.789 1.00 79.25 488 VAL A N 1
ATOM 3973 C CA . VAL A 1 488 ? -40.449 38.032 -5.182 1.00 79.25 488 VAL A CA 1
ATOM 3974 C C . VAL A 1 488 ? -39.913 39.418 -5.562 1.00 79.25 488 VAL A C 1
ATOM 3976 O O . VAL A 1 488 ? -39.501 40.196 -4.701 1.00 79.25 488 VAL A O 1
ATOM 3979 N N . LYS A 1 489 ? -39.999 39.777 -6.850 1.00 79.25 489 LYS A N 1
ATOM 3980 C CA . LYS A 1 489 ? -39.595 41.101 -7.356 1.00 79.25 489 LYS A CA 1
ATOM 3981 C C . LYS A 1 489 ? -40.506 42.215 -6.832 1.00 79.25 489 LYS A C 1
ATOM 3983 O O . LYS A 1 489 ? -40.024 43.291 -6.484 1.00 79.25 489 LYS A O 1
ATOM 3988 N N . TYR A 1 490 ? -41.811 41.954 -6.742 1.00 79.62 490 TYR A N 1
ATOM 3989 C CA . TYR A 1 490 ? -42.781 42.898 -6.186 1.00 79.62 490 TYR A CA 1
ATOM 3990 C C . TYR A 1 490 ? -42.469 43.246 -4.722 1.00 79.62 490 TYR A C 1
ATOM 3992 O O . TYR A 1 490 ? -42.365 44.428 -4.398 1.00 79.62 490 TYR A O 1
ATOM 4000 N N . LYS A 1 491 ? -42.228 42.243 -3.863 1.00 78.94 491 LYS A N 1
ATOM 4001 C CA . LYS A 1 491 ? -41.885 42.444 -2.443 1.00 78.94 491 LYS A CA 1
ATOM 4002 C C . LYS A 1 491 ? -40.611 43.271 -2.259 1.00 78.94 491 LYS A C 1
ATOM 4004 O O . LYS A 1 491 ? -40.631 44.210 -1.464 1.00 78.94 491 LYS A O 1
ATOM 4009 N N . LEU A 1 492 ? -39.547 42.973 -3.012 1.00 73.25 492 LEU A N 1
ATOM 4010 C CA . LEU A 1 492 ? -38.274 43.714 -2.971 1.00 73.25 492 LEU A CA 1
ATOM 4011 C C . LEU A 1 492 ? -38.435 45.194 -3.362 1.00 73.25 492 LEU A C 1
ATOM 4013 O O . LEU A 1 492 ? -37.849 46.087 -2.743 1.00 73.25 492 LEU A O 1
ATOM 4017 N 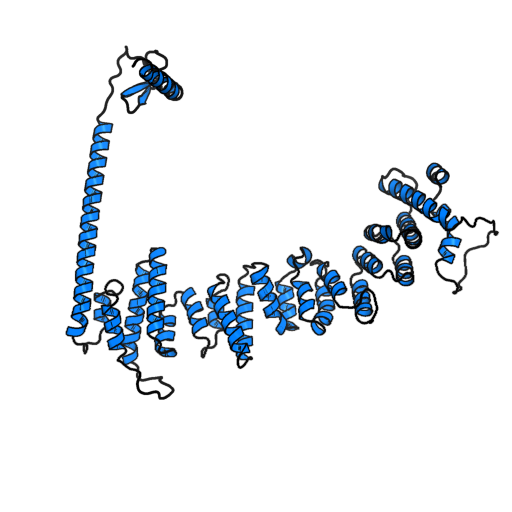N . ASN A 1 493 ? -39.276 45.477 -4.357 1.00 70.31 493 ASN A N 1
ATOM 4018 C CA . ASN A 1 493 ? -39.576 46.852 -4.746 1.00 70.31 493 ASN A CA 1
ATOM 4019 C C . ASN A 1 493 ? -40.449 47.555 -3.693 1.00 70.31 493 ASN A C 1
ATOM 4021 O O . ASN A 1 493 ? -40.183 48.692 -3.332 1.00 70.31 493 ASN A O 1
ATOM 4025 N N . THR A 1 494 ? -41.449 46.894 -3.109 1.00 64.38 494 THR A N 1
ATOM 4026 C CA . THR A 1 494 ? -42.281 47.531 -2.069 1.00 64.38 494 THR A CA 1
ATOM 4027 C C . THR A 1 494 ? -41.538 47.797 -0.753 1.00 64.38 494 THR A C 1
ATOM 4029 O O . THR A 1 494 ? -41.778 48.827 -0.124 1.00 64.38 494 THR A O 1
ATOM 4032 N N . SER A 1 495 ? -40.598 46.933 -0.351 1.00 61.25 495 SER A N 1
ATOM 4033 C CA . SER A 1 495 ? -39.809 47.122 0.877 1.00 61.25 495 SER A CA 1
ATOM 4034 C C . SER A 1 495 ? -38.758 48.234 0.746 1.00 61.25 495 SER A C 1
ATOM 4036 O O . SER A 1 495 ? -38.492 48.950 1.713 1.00 61.25 495 SER A O 1
ATOM 4038 N N . SER A 1 496 ? -38.207 48.445 -0.454 1.00 55.69 496 SER A N 1
ATOM 4039 C CA . SER A 1 496 ? -37.294 49.563 -0.741 1.00 55.69 496 SER A CA 1
ATOM 4040 C C . SER A 1 496 ? -38.002 50.924 -0.807 1.00 55.69 496 SER A C 1
ATOM 4042 O O . SER A 1 496 ? -37.409 51.935 -0.430 1.00 55.69 496 SER A O 1
ATOM 4044 N N . PHE A 1 497 ? -39.283 50.964 -1.190 1.00 52.72 497 PHE A N 1
ATOM 4045 C CA . PHE A 1 497 ? -40.095 52.187 -1.152 1.00 52.72 497 PHE A CA 1
ATOM 4046 C C . PHE A 1 497 ? -40.522 52.598 0.269 1.00 52.72 497 PHE A C 1
ATOM 4048 O O . PHE A 1 497 ? -40.597 53.794 0.546 1.00 52.72 497 PHE A O 1
ATOM 4055 N N . GLN A 1 498 ? -40.743 51.653 1.192 1.00 49.66 498 GLN A N 1
ATOM 4056 C CA . GLN A 1 498 ? -41.051 51.977 2.597 1.00 49.66 498 GLN A CA 1
ATOM 4057 C C . GLN A 1 498 ? -39.849 52.561 3.361 1.00 49.66 498 GLN A C 1
ATOM 4059 O O . GLN A 1 498 ? -40.042 53.424 4.210 1.00 49.66 498 GLN A O 1
ATOM 4064 N N . ARG A 1 499 ? -38.608 52.178 3.021 1.00 48.97 499 ARG A N 1
ATOM 4065 C CA . ARG A 1 499 ? -37.385 52.749 3.629 1.00 48.97 499 ARG A CA 1
ATOM 4066 C C . ARG A 1 499 ? -37.009 54.155 3.138 1.00 48.97 499 ARG A C 1
ATOM 4068 O O . ARG A 1 499 ? -36.086 54.736 3.686 1.00 48.97 499 ARG A O 1
ATOM 4075 N N . ARG A 1 500 ? -37.676 54.694 2.109 1.00 48.50 500 ARG A N 1
ATOM 4076 C CA . ARG A 1 500 ? -37.414 56.043 1.555 1.00 48.50 500 ARG A CA 1
ATOM 4077 C C . ARG A 1 500 ? -38.455 57.101 1.957 1.00 48.50 500 ARG A C 1
ATOM 4079 O O . ARG A 1 500 ? -38.412 58.213 1.441 1.00 48.50 500 ARG A O 1
ATOM 4086 N N . ARG A 1 501 ? -39.418 56.752 2.818 1.00 45.44 501 ARG A N 1
ATOM 4087 C CA . ARG A 1 501 ? -40.463 57.660 3.340 1.00 45.44 501 ARG A CA 1
ATOM 4088 C C . ARG A 1 501 ? -40.444 57.819 4.870 1.00 45.44 501 ARG A C 1
ATOM 4090 O O . ARG A 1 501 ? -41.376 58.397 5.421 1.00 45.44 501 ARG A O 1
ATOM 4097 N N . LEU A 1 502 ? -39.392 57.327 5.517 1.00 39.62 502 LEU A N 1
ATOM 4098 C CA . LEU A 1 502 ? -38.930 57.737 6.846 1.00 39.62 502 LEU A CA 1
ATOM 4099 C C . LEU A 1 502 ? -37.638 58.523 6.632 1.00 39.62 502 LEU A C 1
ATOM 4101 O O . LEU A 1 502 ? -37.430 59.499 7.379 1.00 39.62 502 LEU A O 1
#